Protein AF-K4NPC5-F1 (afdb_monomer)

Nearest PDB structures (foldseek):
  3aqu-assembly3_C  TM=9.867E-01  e=8.023E-58  Arabidopsis thaliana
  5wv9-assembly1_A  TM=9.436E-01  e=1.636E-33  Ostrinia furnacalis
  5wvb-assembly1_A  TM=8.985E-01  e=6.990E-33  Ostrinia furnacalis
  5wvg-assembly1_A  TM=8.849E-01  e=1.360E-32  Ostrinia furnacalis
  5wvh-assembly1_A  TM=8.657E-01  e=6.990E-33  Ostrinia furnacalis

pLDDT: mean 91.38, std 17.66, range [32.03, 98.94]

Secondary structure (DSSP, 8-state):
-----------------------PPPPEEEEEE-GGGS--GGG--GGG-SEEEEEEEEE-TTT--EE--HHHHHHHHHHHHHHHTT-TT-EEEEEEE-TTS-HHHHHHHHT-HHHHHHHHHHHHHHHHHTT-SEEEEE-S---SHHHHHHHHHHHHHHHHHHHHHHHHH-SPPPEEEEEE-SSSEETTEE--HHHHHHH-SEEEE----S--TTTSTTB---TT-SSSSSS-HHHHHHHHHHTT--GGGEEEEEESEEEEEEES-TT--STT-BEEEESSTTT-EEEHHHHHHHHHHHT-EEEEETTTTEEEEEETTEEEEE--HHHHHHHHHIIIIIS--SEEEEE-GGGS-TT-HHHHHHHHHHHHHHHHHHHTT--------

Foldseek 3Di:
DDDDDDDDDDPPPPPPPPPPPPVPVAFFQEFEDEVVLVDQLLLDQLVLGQEYEYDAWEQDLPQLATHRDPVCPVCLLCNLVNSCVNPVRHAYAHEYADPVHDLVSLLVQLQDPNSLVRHLVRRVVVCVNSVHQAYEYERPDQDDLSSLVSVLVSLQVNQVVQVVCCVVVVDDGRAYEYEDELACDDPNHGHPLVSCQVRHQAYAYAQFQPDWLVVHVFFAAAGRFCDDDPRHNVVSLVRSVVVPHALQRYAYEFEQKWFKFFAPFQVQADGGHTTGGGPDPDTRIAGNQRVVVVCVVQVWDKDQDPRRLWIWTDHRRIIITHHDLRSLLVVLLCSCPVSNHSYYYYHHDSSAHSVCSSSCSNSCSNVVVVVVVVVVPDDPPDDDD

Structure (mmCIF, N/CA/C/O backbone):
data_AF-K4NPC5-F1
#
_entry.id   AF-K4NPC5-F1
#
loop_
_atom_site.group_PDB
_atom_site.id
_atom_site.type_symbol
_atom_site.label_atom_id
_atom_site.label_alt_id
_atom_site.label_comp_id
_atom_site.label_asym_id
_atom_site.label_entity_id
_atom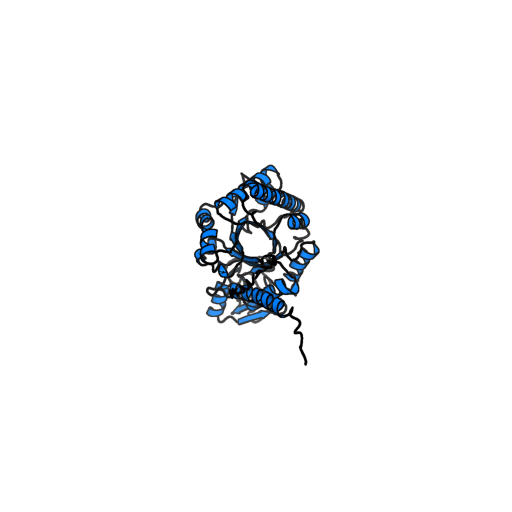_site.label_seq_id
_atom_site.pdbx_PDB_ins_code
_atom_site.Cartn_x
_atom_site.Cartn_y
_atom_site.Cartn_z
_atom_site.occupancy
_atom_site.B_iso_or_equiv
_atom_site.auth_seq_id
_atom_site.auth_comp_id
_atom_site.auth_asym_id
_atom_site.auth_atom_id
_atom_site.pdbx_PDB_model_num
ATOM 1 N N . MET A 1 1 ? -46.550 -74.624 23.434 1.00 40.81 1 MET A N 1
ATOM 2 C CA . MET A 1 1 ? -45.125 -74.803 23.085 1.00 40.81 1 MET A CA 1
ATOM 3 C C . MET A 1 1 ? -44.732 -73.738 22.070 1.00 40.81 1 MET A C 1
ATOM 5 O O . MET A 1 1 ? -45.307 -73.714 20.997 1.00 40.81 1 MET A O 1
ATOM 9 N N . SER A 1 2 ? -43.812 -72.860 22.485 1.00 41.28 2 SER A N 1
ATOM 10 C CA . SER A 1 2 ? -42.962 -71.935 21.709 1.00 41.28 2 SER A CA 1
ATOM 11 C C . SER A 1 2 ? -43.604 -71.042 20.631 1.00 41.28 2 SER A C 1
ATOM 13 O O . SER A 1 2 ? -43.777 -71.436 19.482 1.00 41.28 2 SER A O 1
ATOM 15 N N . SER A 1 3 ? -43.831 -69.775 21.001 1.00 37.56 3 SER A N 1
ATOM 16 C CA . SER A 1 3 ? -43.845 -68.642 20.073 1.00 37.56 3 SER A CA 1
ATOM 17 C C . SER A 1 3 ? -42.412 -68.349 19.603 1.00 37.56 3 SER A C 1
ATOM 19 O O . SER A 1 3 ? -41.481 -68.302 20.409 1.00 37.56 3 SER A O 1
ATOM 21 N N . LYS A 1 4 ? -42.214 -68.161 18.294 1.00 43.69 4 LYS A N 1
ATOM 22 C CA . LYS A 1 4 ? -40.950 -67.673 17.727 1.00 43.69 4 LYS A CA 1
ATOM 23 C C . LYS A 1 4 ? -41.075 -66.175 17.481 1.00 43.69 4 LYS A C 1
ATOM 25 O O . LYS A 1 4 ? -41.762 -65.743 16.563 1.00 43.69 4 LYS A O 1
ATOM 30 N N . LEU A 1 5 ? -40.422 -65.410 18.347 1.00 38.22 5 LEU A N 1
ATOM 31 C CA . LEU A 1 5 ? -40.221 -63.973 18.239 1.00 38.22 5 LEU A CA 1
ATOM 32 C C . LEU A 1 5 ? -38.964 -63.743 17.382 1.00 38.22 5 LEU A C 1
ATOM 34 O O . LEU A 1 5 ? -37.857 -64.047 17.820 1.00 38.22 5 LEU A O 1
ATOM 38 N N . THR A 1 6 ? -39.117 -63.262 16.151 1.00 43.09 6 THR A N 1
ATOM 39 C CA . THR A 1 6 ? -37.992 -62.801 15.321 1.00 43.09 6 THR A CA 1
ATOM 40 C C . THR A 1 6 ? -37.786 -61.308 15.545 1.00 43.09 6 THR A C 1
ATOM 42 O O . THR A 1 6 ? -38.617 -60.495 15.146 1.00 43.09 6 THR A O 1
ATOM 45 N N . LEU A 1 7 ? -36.681 -60.964 16.203 1.00 39.19 7 LEU A N 1
ATOM 46 C CA . LEU A 1 7 ? -36.211 -59.601 16.437 1.00 39.19 7 LEU A CA 1
ATOM 47 C C . LEU A 1 7 ? -35.275 -59.188 15.283 1.00 39.19 7 LEU A C 1
ATOM 49 O O . LEU A 1 7 ? -34.302 -59.907 15.042 1.00 39.19 7 LEU A O 1
ATOM 53 N N . PRO A 1 8 ? -35.491 -58.066 14.575 1.00 43.91 8 PRO A N 1
ATOM 54 C CA . PRO A 1 8 ? -34.474 -57.533 13.684 1.00 43.91 8 PRO A CA 1
ATOM 55 C C . PRO A 1 8 ? -33.491 -56.672 14.490 1.00 43.91 8 PRO A C 1
ATOM 57 O O . PRO A 1 8 ? -33.866 -55.677 15.110 1.00 43.91 8 PRO A O 1
ATOM 60 N N . PHE A 1 9 ? -32.217 -57.064 14.476 1.00 39.97 9 PHE A N 1
ATOM 61 C CA . PHE A 1 9 ? -31.099 -56.237 14.926 1.00 39.97 9 PHE A CA 1
ATOM 62 C C . PHE A 1 9 ? -30.968 -55.021 13.997 1.00 39.97 9 PHE A C 1
ATOM 64 O O . PHE A 1 9 ? -30.502 -55.146 12.867 1.00 39.97 9 PHE A O 1
ATOM 71 N N . ILE A 1 10 ? -31.365 -53.839 14.469 1.00 43.81 10 ILE A N 1
ATOM 72 C CA . ILE A 1 10 ? -31.029 -52.569 13.820 1.00 43.81 10 ILE A CA 1
ATOM 73 C C . ILE A 1 10 ? -29.683 -52.118 14.390 1.00 43.81 10 ILE A C 1
ATOM 75 O O . ILE A 1 10 ? -29.603 -51.580 15.493 1.00 43.81 10 ILE A O 1
ATOM 79 N N . PHE A 1 11 ? -28.611 -52.367 13.639 1.00 43.06 11 PHE A N 1
ATOM 80 C CA . PHE A 1 11 ? -27.294 -51.791 13.898 1.00 43.06 11 PHE A CA 1
ATOM 81 C C . PHE A 1 11 ? -27.329 -50.321 13.451 1.00 43.06 11 PHE A C 1
ATOM 83 O O . PHE A 1 11 ? -27.137 -50.009 12.278 1.00 43.06 11 PHE A O 1
ATOM 90 N N . SER A 1 12 ? -27.640 -49.407 14.370 1.00 40.50 12 SER A N 1
ATOM 91 C CA . SER A 1 12 ? -27.515 -47.970 14.115 1.00 40.50 12 SER A CA 1
ATOM 92 C C . SER A 1 12 ? -26.048 -47.574 14.296 1.00 40.50 12 SER A C 1
ATOM 94 O O . SER A 1 12 ? -25.578 -47.368 15.414 1.00 40.50 12 SER A O 1
ATOM 96 N N . ALA A 1 13 ? -25.295 -47.538 13.196 1.00 44.47 13 ALA A N 1
ATOM 97 C CA . ALA A 1 13 ? -23.946 -46.988 13.179 1.00 44.47 13 ALA A CA 1
ATOM 98 C C . ALA A 1 13 ? -24.041 -45.455 13.226 1.00 44.47 13 ALA A C 1
ATOM 100 O O . ALA A 1 13 ? -24.286 -44.793 12.218 1.00 44.47 13 ALA A O 1
ATOM 101 N N . LEU A 1 14 ? -23.874 -44.892 14.421 1.00 43.12 14 LEU A N 1
ATOM 102 C CA . LEU A 1 14 ? -23.770 -43.455 14.635 1.00 43.12 14 LEU A CA 1
ATOM 103 C C . LEU A 1 14 ? -22.402 -42.984 14.105 1.00 43.12 14 LEU A C 1
ATOM 105 O O . LEU A 1 14 ? -21.390 -43.076 14.797 1.00 43.12 14 LEU A O 1
ATOM 109 N N . ILE A 1 15 ? -22.351 -42.518 12.855 1.00 43.91 15 ILE A N 1
ATOM 110 C CA . ILE A 1 15 ? -21.160 -41.866 12.297 1.00 43.91 15 ILE A CA 1
ATOM 111 C C . ILE A 1 15 ? -21.050 -40.484 12.948 1.00 43.91 15 ILE A C 1
ATOM 113 O O . ILE A 1 15 ? -21.696 -39.523 12.533 1.00 43.91 15 ILE A O 1
ATOM 117 N N . PHE A 1 16 ? -20.236 -40.389 13.997 1.00 39.59 16 PHE A N 1
ATOM 118 C CA . PHE A 1 16 ? -19.769 -39.111 14.522 1.00 39.59 16 PHE A CA 1
ATOM 119 C C . PHE A 1 16 ? -18.781 -38.519 13.507 1.00 39.59 16 PHE A C 1
ATOM 121 O O . PHE A 1 16 ? -17.609 -38.891 13.460 1.00 39.59 16 PHE A O 1
ATOM 128 N N . LEU A 1 17 ? -19.260 -37.605 12.662 1.00 36.66 17 LEU A N 1
ATOM 129 C CA . LEU A 1 17 ? -18.402 -36.699 11.902 1.00 36.66 17 LEU A CA 1
ATOM 130 C C . LEU A 1 17 ? -17.717 -35.763 12.902 1.00 36.66 17 LEU A C 1
ATOM 132 O O . LEU A 1 17 ? -18.261 -34.735 13.300 1.00 36.66 17 LEU A O 1
ATOM 136 N N . ILE A 1 18 ? -16.514 -36.135 13.332 1.00 38.41 18 ILE A N 1
ATOM 137 C CA . ILE A 1 18 ? -15.603 -35.214 14.002 1.00 38.41 18 ILE A CA 1
ATOM 138 C C . ILE A 1 18 ? -15.153 -34.216 12.932 1.00 38.41 18 ILE A C 1
ATOM 140 O O . ILE A 1 18 ? -14.206 -34.461 12.185 1.00 38.41 18 ILE A O 1
ATOM 144 N N . HIS A 1 19 ? -15.845 -33.082 12.828 1.00 34.66 19 HIS A N 1
ATOM 145 C CA . HIS A 1 19 ? -15.269 -31.902 12.198 1.00 34.66 19 HIS A CA 1
ATOM 146 C C . HIS A 1 19 ? -14.146 -31.404 13.105 1.00 34.66 19 HIS A C 1
ATOM 148 O O . HIS A 1 19 ? -14.361 -30.620 14.028 1.00 34.66 19 HIS A O 1
ATOM 154 N N . LEU A 1 20 ? -12.935 -31.898 12.850 1.00 34.28 20 LEU A N 1
ATOM 155 C CA . LEU A 1 20 ? -11.716 -31.235 13.283 1.00 34.28 20 LEU A CA 1
ATOM 156 C C . LEU A 1 20 ? -11.699 -29.862 12.599 1.00 34.28 20 LEU A C 1
ATOM 158 O O . LEU A 1 20 ? -11.241 -29.722 11.467 1.00 34.28 20 LEU A O 1
ATOM 162 N N . ASN A 1 21 ? -12.247 -28.851 13.274 1.00 32.03 21 ASN A N 1
ATOM 163 C CA . ASN A 1 21 ? -11.961 -27.459 12.967 1.00 32.03 21 ASN A CA 1
ATOM 164 C C . ASN A 1 21 ? -10.503 -27.223 13.356 1.00 32.03 21 ASN A C 1
ATOM 166 O O . ASN A 1 21 ? -10.200 -26.775 14.462 1.00 32.03 21 ASN A O 1
ATOM 170 N N . PHE A 1 22 ? -9.588 -27.569 12.454 1.00 35.06 22 PHE A N 1
ATOM 171 C CA . PHE A 1 22 ? -8.284 -26.939 12.463 1.00 35.06 22 PHE A CA 1
ATOM 172 C C . PHE A 1 22 ? -8.552 -25.450 12.263 1.00 35.06 22 PHE A C 1
ATOM 174 O O . PHE A 1 22 ? -9.038 -25.035 11.211 1.00 35.06 22 PHE A O 1
ATOM 181 N N . SER A 1 23 ? -8.327 -24.659 13.311 1.00 36.81 23 SER A N 1
ATOM 182 C CA . SER A 1 23 ? -8.262 -23.205 13.207 1.00 36.81 23 SER A CA 1
ATOM 183 C C . SER A 1 23 ? -7.038 -22.855 12.365 1.00 36.81 23 SER A C 1
ATOM 185 O O . SER A 1 23 ? -5.997 -22.473 12.897 1.00 36.81 23 SER A O 1
ATOM 187 N N . ASP A 1 24 ? -7.148 -23.034 11.048 1.00 45.84 24 ASP A N 1
ATOM 188 C CA . ASP A 1 24 ? -6.228 -22.446 10.089 1.00 45.84 24 ASP A CA 1
ATOM 189 C C . ASP A 1 24 ? -6.261 -20.938 10.353 1.00 45.84 24 ASP A C 1
ATOM 191 O O . ASP A 1 24 ? -7.308 -20.294 10.245 1.00 45.84 24 ASP A O 1
ATOM 195 N N . CYS A 1 25 ? -5.126 -20.372 10.769 1.00 52.06 25 CYS A N 1
ATOM 196 C CA . CYS A 1 25 ? -4.977 -18.925 10.835 1.00 52.06 25 CYS A CA 1
ATOM 197 C C . CYS A 1 25 ? -5.293 -18.381 9.430 1.00 52.06 25 CYS A C 1
ATOM 199 O O . CYS A 1 25 ? -4.614 -18.777 8.476 1.00 52.06 25 CYS A O 1
ATOM 201 N N . PRO A 1 26 ? -6.345 -17.562 9.250 1.00 79.88 26 PRO A N 1
ATOM 202 C CA . PRO A 1 26 ? -6.831 -17.253 7.917 1.00 79.88 26 PRO A CA 1
ATOM 203 C C . PRO A 1 26 ? -5.790 -16.426 7.159 1.00 79.88 26 PRO A C 1
ATOM 205 O O . PRO A 1 26 ? -5.456 -15.311 7.551 1.00 79.88 26 PRO A O 1
ATOM 208 N N . VAL A 1 27 ? -5.291 -16.981 6.053 1.00 94.12 27 VAL A N 1
ATOM 209 C CA . VAL A 1 27 ? -4.353 -16.315 5.141 1.00 94.12 27 VAL A CA 1
ATOM 210 C C . VAL A 1 27 ? -4.882 -14.957 4.666 1.00 94.12 27 VAL A C 1
ATOM 212 O O . VAL A 1 27 ? -6.052 -14.815 4.278 1.00 94.12 27 VAL A O 1
ATOM 215 N N . VAL A 1 28 ? -3.989 -13.968 4.581 1.00 98.12 28 VAL A N 1
ATOM 216 C CA . VAL A 1 28 ? -4.267 -12.684 3.926 1.00 98.12 28 VAL A CA 1
ATOM 217 C C . VAL A 1 28 ? -3.813 -12.734 2.462 1.00 98.12 28 VAL A C 1
ATOM 219 O O . VAL A 1 28 ? -2.632 -12.699 2.150 1.00 98.12 28 VAL A O 1
ATOM 222 N N . ARG A 1 29 ? -4.771 -12.815 1.537 1.00 98.12 29 ARG A N 1
ATOM 223 C CA . ARG A 1 29 ? -4.565 -12.552 0.107 1.00 98.12 29 ARG A CA 1
ATOM 224 C C . ARG A 1 29 ? -5.343 -11.296 -0.204 1.00 98.12 29 ARG A C 1
ATOM 226 O O . ARG A 1 29 ? -6.572 -11.365 -0.276 1.00 98.12 29 ARG A O 1
ATOM 233 N N . ALA A 1 30 ? -4.666 -10.164 -0.297 1.00 98.69 30 ALA A N 1
ATOM 234 C CA . ALA A 1 30 ? -5.349 -8.883 -0.320 1.00 98.69 30 ALA A CA 1
ATOM 235 C C . ALA A 1 30 ? -4.956 -7.992 -1.490 1.00 98.69 30 ALA A C 1
ATOM 237 O O . ALA A 1 30 ? -3.975 -8.229 -2.190 1.00 98.69 30 ALA A O 1
ATOM 238 N N . THR A 1 31 ? -5.745 -6.949 -1.703 1.00 98.69 31 THR A N 1
ATOM 239 C CA . THR A 1 31 ? -5.390 -5.854 -2.601 1.00 98.69 31 THR A CA 1
ATOM 240 C C . THR A 1 31 ? -6.109 -4.577 -2.189 1.00 98.69 31 THR A C 1
ATOM 242 O O . THR A 1 31 ? -7.175 -4.629 -1.564 1.00 98.69 31 THR A O 1
ATOM 245 N N . TYR A 1 32 ? -5.501 -3.445 -2.528 1.00 98.81 32 TYR A N 1
ATOM 246 C CA . TYR A 1 32 ? -6.089 -2.124 -2.390 1.00 98.81 32 TYR A CA 1
ATOM 247 C C . TYR A 1 32 ? -6.905 -1.753 -3.624 1.00 98.81 32 TYR A C 1
ATOM 249 O O . TYR A 1 32 ? -6.558 -2.081 -4.761 1.00 98.81 32 TYR A O 1
ATOM 257 N N . TRP A 1 33 ? -7.993 -1.037 -3.383 1.00 98.62 33 TRP A N 1
ATOM 258 C CA . TRP A 1 33 ? -8.828 -0.402 -4.387 1.00 98.62 33 TRP A CA 1
ATOM 259 C C . TRP A 1 33 ? -9.135 1.026 -3.949 1.00 98.62 33 TRP A C 1
ATOM 261 O O . TRP A 1 33 ? -9.432 1.254 -2.778 1.00 98.62 33 TRP A O 1
ATOM 271 N N . PHE A 1 34 ? -9.126 1.965 -4.891 1.00 97.19 34 PHE A N 1
ATOM 272 C CA . PHE A 1 34 ? -9.563 3.338 -4.653 1.00 97.19 34 PHE A CA 1
ATOM 273 C C . PHE A 1 34 ? -10.425 3.846 -5.822 1.00 97.19 34 PHE A C 1
ATOM 275 O O . PHE A 1 34 ? -10.166 3.456 -6.968 1.00 97.19 34 PHE A O 1
ATOM 282 N N . PRO A 1 35 ? -11.434 4.707 -5.574 1.00 93.69 35 PRO A N 1
ATOM 283 C CA . PRO A 1 35 ? -12.361 5.184 -6.606 1.00 93.69 35 PRO A CA 1
ATOM 284 C C . PRO A 1 35 ? -11.680 5.820 -7.827 1.00 93.69 35 PRO A C 1
ATOM 286 O O . PRO A 1 35 ? -12.050 5.525 -8.965 1.00 93.69 35 PRO A O 1
ATOM 289 N N . ASP A 1 36 ? -10.633 6.618 -7.604 1.00 90.50 36 ASP A N 1
ATOM 290 C CA . ASP A 1 36 ? -9.944 7.363 -8.667 1.00 90.50 36 ASP A CA 1
ATOM 291 C C . ASP A 1 36 ? -9.059 6.494 -9.571 1.00 90.50 36 ASP A C 1
ATOM 293 O O . ASP A 1 36 ? -8.597 6.963 -10.610 1.00 90.50 36 ASP A O 1
ATOM 297 N N . SER A 1 37 ? -8.893 5.203 -9.256 1.00 86.69 37 SER A N 1
ATOM 298 C CA . SER A 1 37 ? -8.208 4.244 -10.138 1.00 86.69 37 SER A CA 1
ATOM 299 C C . SER A 1 37 ? -8.949 4.026 -11.463 1.00 86.69 37 SER A C 1
ATOM 301 O O . SER A 1 37 ? -8.446 3.333 -12.344 1.00 86.69 37 SER A O 1
ATOM 303 N N . ARG A 1 38 ? -10.168 4.579 -11.598 1.00 77.69 38 ARG A N 1
ATOM 304 C CA . ARG A 1 38 ? -11.094 4.398 -12.731 1.00 77.69 38 ARG A CA 1
ATOM 305 C C . ARG A 1 38 ? -11.443 2.931 -12.999 1.00 77.69 38 ARG A C 1
ATOM 307 O O . ARG A 1 38 ? -12.000 2.603 -14.044 1.00 77.69 38 ARG A O 1
ATOM 314 N N . PHE A 1 39 ? -11.174 2.062 -12.028 1.00 91.75 39 PHE A N 1
ATOM 315 C CA . PHE A 1 39 ? -11.534 0.657 -12.042 1.00 91.75 39 PHE A CA 1
ATOM 316 C C . PHE A 1 39 ? -12.793 0.446 -11.187 1.00 91.75 39 PHE A C 1
ATOM 318 O O . PHE A 1 39 ? -12.738 0.660 -9.975 1.00 91.75 39 PHE A O 1
ATOM 325 N N . PRO A 1 40 ? -13.945 0.035 -11.748 1.00 94.56 40 PRO A N 1
ATOM 326 C CA . PRO A 1 40 ? -15.166 -0.129 -10.959 1.00 94.56 40 PRO A CA 1
ATOM 327 C C . PRO A 1 40 ? -15.033 -1.223 -9.891 1.00 94.56 40 PRO A C 1
ATOM 329 O O . PRO A 1 40 ? -14.600 -2.336 -10.188 1.00 94.56 40 PRO A O 1
ATOM 332 N N . ALA A 1 41 ? -15.499 -0.968 -8.662 1.00 95.75 41 ALA A N 1
ATOM 333 C CA . ALA A 1 41 ? -15.483 -1.973 -7.590 1.00 95.75 41 ALA A CA 1
ATOM 334 C C . ALA A 1 41 ? -16.237 -3.265 -7.974 1.00 95.75 41 ALA A C 1
ATOM 336 O O . ALA A 1 41 ? -15.804 -4.367 -7.645 1.00 95.75 41 ALA A O 1
ATOM 337 N N . ALA A 1 42 ? -17.325 -3.145 -8.744 1.00 96.19 42 ALA A N 1
ATOM 338 C CA . ALA A 1 42 ? -18.082 -4.283 -9.276 1.00 96.19 42 ALA A CA 1
ATOM 339 C C . ALA A 1 42 ? -17.269 -5.163 -10.241 1.00 96.19 42 ALA A C 1
ATOM 341 O O . ALA A 1 42 ? -17.562 -6.351 -10.404 1.00 96.19 42 ALA A O 1
ATOM 342 N N . SER A 1 43 ? -16.219 -4.618 -10.859 1.00 96.31 43 SER A N 1
ATOM 343 C CA . SER A 1 43 ? -15.330 -5.367 -11.745 1.00 96.31 43 SER A CA 1
ATOM 344 C C . SER A 1 43 ? -14.352 -6.247 -10.970 1.00 96.31 43 SER A C 1
ATOM 346 O O . SER A 1 43 ? -13.927 -7.261 -11.515 1.00 96.31 43 SER A O 1
ATOM 348 N N . ILE A 1 44 ? -14.076 -5.963 -9.689 1.00 97.31 44 ILE A N 1
ATOM 349 C CA . ILE A 1 44 ? -13.142 -6.741 -8.859 1.00 97.31 44 ILE A CA 1
ATOM 350 C C . ILE A 1 44 ? -13.536 -8.220 -8.860 1.00 97.31 44 ILE A C 1
ATOM 352 O O . ILE A 1 44 ? -14.672 -8.568 -8.530 1.00 97.31 44 ILE A O 1
ATOM 356 N N . ASN A 1 45 ? -12.610 -9.109 -9.225 1.00 97.12 45 ASN A N 1
ATOM 357 C CA . ASN A 1 45 ? -12.782 -10.547 -9.043 1.00 97.12 45 ASN A CA 1
ATOM 358 C C . ASN A 1 45 ? -12.444 -10.937 -7.593 1.00 97.12 45 ASN A C 1
ATOM 360 O O . ASN A 1 45 ? -11.374 -11.466 -7.297 1.00 97.12 45 ASN A O 1
ATOM 364 N N . SER A 1 46 ? -13.366 -10.661 -6.668 1.00 96.94 46 SER A N 1
ATOM 365 C CA . SER A 1 46 ? -13.141 -10.847 -5.227 1.00 96.94 46 SER A CA 1
ATOM 366 C C . SER A 1 46 ? -12.913 -12.301 -4.806 1.00 96.94 46 SER A C 1
ATOM 368 O O . SER A 1 46 ? -12.413 -12.541 -3.709 1.00 96.94 46 SER A O 1
ATOM 370 N N . SER A 1 47 ? -13.214 -13.281 -5.668 1.00 95.38 47 SER A N 1
ATOM 371 C CA . SER A 1 47 ? -12.893 -14.692 -5.423 1.00 95.38 47 SER A CA 1
ATOM 372 C C . SER A 1 47 ? -11.392 -14.936 -5.283 1.00 95.38 47 SER A C 1
ATOM 374 O O . SER A 1 47 ? -11.006 -15.898 -4.618 1.00 95.38 47 SER A O 1
ATOM 376 N N . LEU A 1 48 ? -10.549 -14.063 -5.855 1.00 96.38 48 LEU A N 1
ATOM 377 C CA . LEU A 1 48 ? -9.094 -14.170 -5.788 1.00 96.38 48 LEU A CA 1
ATOM 378 C C . LEU A 1 48 ? -8.525 -13.781 -4.417 1.00 96.38 48 LEU A C 1
ATOM 380 O O . LEU A 1 48 ? -7.433 -14.231 -4.068 1.00 96.38 48 LEU A O 1
ATOM 384 N N . PHE A 1 49 ? -9.294 -13.041 -3.616 1.00 97.69 49 PHE A N 1
ATOM 385 C CA . PHE A 1 49 ? -8.837 -12.388 -2.394 1.00 97.69 49 PHE A CA 1
ATOM 386 C C . PHE A 1 49 ? -9.576 -12.908 -1.153 1.00 97.69 49 PHE A C 1
ATOM 388 O O . PHE A 1 49 ? -10.707 -13.388 -1.228 1.00 97.69 49 PHE A O 1
ATOM 395 N N . THR A 1 50 ? -8.933 -12.816 0.011 1.00 98.25 50 THR A N 1
ATOM 396 C CA . THR A 1 50 ? -9.579 -12.996 1.323 1.00 98.25 50 THR A CA 1
ATOM 397 C C . THR A 1 50 ? -9.936 -11.658 1.959 1.00 98.25 50 THR A C 1
ATOM 399 O O . THR A 1 50 ? -10.952 -11.573 2.650 1.00 98.25 50 THR A O 1
ATOM 402 N N . HIS A 1 51 ? -9.154 -10.611 1.674 1.00 98.75 51 HIS A N 1
ATOM 403 C CA . HIS A 1 51 ? -9.356 -9.261 2.192 1.00 98.75 51 HIS A CA 1
ATOM 404 C C . HIS A 1 51 ? -9.259 -8.225 1.064 1.00 98.75 51 HIS A C 1
ATOM 406 O O . HIS A 1 51 ? -8.482 -8.393 0.130 1.00 98.75 51 HIS A O 1
ATOM 412 N N . LEU A 1 52 ? -10.041 -7.153 1.142 1.00 98.88 52 LEU A N 1
ATOM 413 C CA . LEU A 1 52 ? -9.985 -6.023 0.212 1.00 98.88 52 LEU A CA 1
ATOM 414 C C . LEU A 1 52 ? -9.940 -4.712 0.994 1.00 98.88 52 LEU A C 1
ATOM 416 O O . LEU A 1 52 ? -10.769 -4.494 1.881 1.00 98.88 52 LEU A O 1
ATOM 420 N N . PHE A 1 53 ? -9.000 -3.842 0.645 1.00 98.94 53 PHE A N 1
ATOM 421 C CA . PHE A 1 53 ? -8.838 -2.527 1.256 1.00 98.94 53 PHE A CA 1
ATOM 422 C C . PHE A 1 53 ? -9.500 -1.464 0.374 1.00 98.94 53 PHE A C 1
ATOM 424 O O . PHE A 1 53 ? -9.221 -1.390 -0.822 1.00 98.94 53 PHE A O 1
ATOM 431 N N . CYS A 1 54 ? -10.405 -0.671 0.950 1.00 98.81 54 CYS A N 1
ATOM 432 C CA . CYS A 1 54 ? -11.059 0.455 0.285 1.00 98.81 54 CYS A CA 1
ATOM 433 C C . CYS A 1 54 ? -10.391 1.755 0.732 1.00 98.81 54 CYS A C 1
ATOM 435 O O . CYS A 1 54 ? -10.547 2.168 1.883 1.00 98.81 54 CYS A O 1
ATOM 437 N N . ALA A 1 55 ? -9.654 2.375 -0.181 1.00 98.31 55 ALA A N 1
ATOM 438 C CA . ALA A 1 55 ? -8.783 3.514 0.053 1.00 98.31 55 ALA A CA 1
ATOM 439 C C . ALA A 1 55 ? -9.343 4.799 -0.604 1.00 98.31 55 ALA A C 1
ATOM 441 O O . ALA A 1 55 ? -9.885 4.744 -1.704 1.00 98.31 55 ALA A O 1
ATOM 442 N N . PHE A 1 56 ? -9.292 5.981 0.011 1.00 98.31 56 PHE A N 1
ATOM 443 C CA . PHE A 1 56 ? -9.020 6.257 1.425 1.00 98.31 56 PHE A CA 1
ATOM 444 C C . PHE A 1 56 ? -10.165 7.050 2.061 1.00 98.31 56 PHE A C 1
ATOM 446 O O . PHE A 1 56 ? -10.874 7.805 1.393 1.00 98.31 56 PHE A O 1
ATOM 453 N N . ALA A 1 57 ? -10.351 6.838 3.362 1.00 98.31 57 ALA A N 1
ATOM 454 C CA . ALA A 1 57 ? -11.027 7.780 4.236 1.00 98.31 57 ALA A CA 1
ATOM 455 C C . ALA A 1 57 ? -10.017 8.822 4.750 1.00 98.31 57 ALA A C 1
ATOM 457 O O . ALA A 1 57 ? -8.841 8.519 4.967 1.00 98.31 57 ALA A O 1
ATOM 458 N N . ASP A 1 58 ? -10.501 10.037 4.988 1.00 97.56 58 ASP A N 1
ATOM 459 C CA . ASP A 1 58 ? -9.692 11.222 5.266 1.00 97.56 58 ASP A CA 1
ATOM 460 C C . ASP A 1 58 ? -9.761 11.627 6.741 1.00 97.56 58 ASP A C 1
ATOM 462 O O . ASP A 1 58 ? -10.792 11.472 7.400 1.00 97.56 58 ASP A O 1
ATOM 466 N N . LEU A 1 59 ? -8.690 12.232 7.255 1.00 98.12 59 LEU A N 1
ATOM 467 C CA . LEU A 1 59 ? -8.655 12.816 8.594 1.00 98.12 59 LEU A CA 1
ATOM 468 C C . LEU A 1 59 ? -8.972 14.316 8.543 1.00 98.12 59 LEU A C 1
ATOM 470 O O . LEU A 1 59 ? -8.204 15.108 7.998 1.00 98.12 59 LEU A O 1
ATOM 474 N N . ASN A 1 60 ? -10.072 14.738 9.168 1.00 98.00 60 ASN A N 1
ATOM 475 C CA . ASN A 1 60 ? -10.410 16.155 9.255 1.00 98.00 60 ASN A CA 1
ATOM 476 C C . ASN A 1 60 ? -9.459 16.890 10.221 1.00 98.00 60 ASN A C 1
ATOM 478 O O . ASN A 1 60 ? -9.452 16.615 11.421 1.00 98.00 60 ASN A O 1
ATOM 482 N N . ALA A 1 61 ? -8.706 17.872 9.721 1.00 97.00 61 ALA A N 1
ATOM 483 C CA . ALA A 1 61 ? -7.652 18.550 10.484 1.00 97.00 61 ALA A CA 1
ATOM 484 C C . ALA A 1 61 ? -8.137 19.435 11.650 1.00 97.00 61 ALA A C 1
ATOM 486 O O . ALA A 1 61 ? -7.341 19.821 12.505 1.00 97.00 61 ALA A O 1
ATOM 487 N N . THR A 1 62 ? -9.431 19.762 11.712 1.00 97.38 62 THR A N 1
ATOM 488 C CA . THR A 1 62 ? -10.002 20.593 12.784 1.00 97.38 62 THR A CA 1
ATOM 489 C C . THR A 1 62 ? -10.602 19.739 13.893 1.00 97.38 62 THR A C 1
ATOM 491 O O . THR A 1 62 ? -10.359 19.972 15.075 1.00 97.38 62 THR A O 1
ATOM 494 N N . THR A 1 63 ? -11.403 18.745 13.513 1.00 98.12 63 THR A N 1
ATOM 495 C CA . THR A 1 63 ? -12.153 17.905 14.458 1.00 98.12 63 THR A CA 1
ATOM 496 C C . THR A 1 63 ? -11.401 16.641 14.859 1.00 98.12 63 THR A C 1
ATOM 498 O O . THR A 1 63 ? -11.775 16.007 15.846 1.00 98.12 63 THR A O 1
ATOM 501 N N . TYR A 1 64 ? -10.370 16.263 14.096 1.00 98.44 64 TYR A N 1
ATOM 502 C CA . TYR A 1 64 ? -9.642 14.998 14.210 1.00 98.44 64 TYR A CA 1
ATOM 503 C C . TYR A 1 64 ? -10.550 13.767 14.127 1.00 98.44 64 TYR A C 1
ATOM 505 O O . TYR A 1 64 ? -10.227 12.705 14.653 1.00 98.44 64 TYR A O 1
ATOM 513 N N . GLN A 1 65 ? -11.702 13.913 13.472 1.00 98.69 65 GLN A N 1
ATOM 514 C CA . GLN A 1 65 ? -12.582 12.806 13.138 1.00 98.69 65 GLN A CA 1
ATOM 515 C C . GLN A 1 65 ? -12.289 12.317 11.727 1.00 98.69 65 GLN A C 1
ATOM 517 O O . GLN A 1 65 ? -11.931 13.097 10.842 1.00 98.69 65 GLN A O 1
ATOM 522 N N . LEU A 1 66 ? -12.467 11.017 11.531 1.00 98.00 66 LEU A N 1
ATOM 523 C CA . LEU A 1 66 ? -12.432 10.417 10.216 1.00 98.00 66 LEU A CA 1
ATOM 524 C C . LEU A 1 66 ? -13.669 10.853 9.418 1.00 98.00 66 LEU A C 1
ATOM 526 O O . LEU A 1 66 ? -14.774 10.945 9.959 1.00 98.00 66 LEU A O 1
ATOM 530 N N . THR A 1 67 ? -13.471 11.110 8.133 1.00 97.06 67 THR A N 1
ATOM 531 C CA . THR A 1 67 ? -14.498 11.497 7.167 1.00 97.06 67 THR A CA 1
ATOM 532 C C . THR A 1 67 ? -14.319 10.715 5.874 1.00 97.06 67 THR A C 1
ATOM 534 O O . THR A 1 67 ? -13.230 10.244 5.572 1.00 97.06 67 THR A O 1
ATOM 537 N N . VAL A 1 68 ? -15.384 10.590 5.091 1.00 96.31 68 VAL A N 1
ATOM 538 C CA . VAL A 1 68 ? -15.300 10.148 3.695 1.00 96.31 68 VAL A CA 1
ATOM 539 C C . VAL A 1 68 ? -15.736 11.336 2.853 1.00 96.31 68 VAL A C 1
ATOM 541 O O . VAL A 1 68 ? -16.793 11.913 3.128 1.00 96.31 68 VAL A O 1
ATOM 544 N N . SER A 1 69 ? -14.921 11.731 1.876 1.00 94.31 69 SER A N 1
ATOM 545 C CA . SER A 1 69 ? -15.257 12.831 0.972 1.00 94.31 69 SER A CA 1
ATOM 546 C C . SER A 1 69 ? -16.599 12.590 0.267 1.00 94.31 69 SER A C 1
ATOM 548 O O . SER A 1 69 ? -17.054 11.455 0.095 1.00 94.31 69 SER A O 1
ATOM 550 N N . SER A 1 70 ? -17.259 13.665 -0.164 1.00 94.31 70 SER A N 1
ATOM 551 C CA . SER A 1 70 ? -18.548 13.561 -0.858 1.00 94.31 70 SER A CA 1
ATOM 552 C C . SER A 1 70 ? -18.454 12.725 -2.139 1.00 94.31 70 SER A C 1
ATOM 554 O O . SER A 1 70 ? -19.366 11.946 -2.414 1.00 94.31 70 SER A O 1
ATOM 556 N N . SER A 1 71 ? -17.341 12.818 -2.877 1.00 93.62 71 SER A N 1
ATOM 557 C CA . SER A 1 71 ? -17.075 11.989 -4.059 1.00 93.62 71 SER A CA 1
ATOM 558 C C . SER A 1 71 ? -16.898 10.507 -3.715 1.00 93.62 71 SER A C 1
ATOM 560 O O . SER A 1 71 ? -17.314 9.649 -4.492 1.00 93.62 71 SER A O 1
ATOM 562 N N . ASN A 1 72 ? -16.351 10.194 -2.536 1.00 95.06 72 ASN A N 1
ATOM 563 C CA . ASN A 1 72 ? -16.079 8.818 -2.118 1.00 95.06 72 ASN A CA 1
ATOM 564 C C . ASN A 1 72 ? -17.228 8.170 -1.326 1.00 95.06 72 ASN A C 1
ATOM 566 O O . ASN A 1 72 ? -17.245 6.951 -1.167 1.00 95.06 72 ASN A O 1
ATOM 570 N N . SER A 1 73 ? -18.221 8.934 -0.861 1.00 95.38 73 SER A N 1
ATOM 571 C CA . SER A 1 73 ? -19.294 8.408 -0.003 1.00 95.38 73 SER A CA 1
ATOM 572 C C . SER A 1 73 ? -20.111 7.293 -0.675 1.00 95.38 73 SER A C 1
ATOM 574 O O . SER A 1 73 ? -20.264 6.206 -0.113 1.00 95.38 73 SER A O 1
ATOM 576 N N . ALA A 1 74 ? -20.581 7.501 -1.909 1.00 96.00 74 ALA A N 1
ATOM 577 C CA . ALA A 1 74 ? -21.331 6.481 -2.647 1.00 96.00 74 ALA A CA 1
ATOM 578 C C . ALA A 1 74 ? -20.512 5.195 -2.910 1.00 96.00 74 ALA A C 1
ATOM 580 O O . ALA A 1 74 ? -20.986 4.112 -2.534 1.00 96.00 74 ALA A O 1
ATOM 581 N N . PRO A 1 75 ? -19.289 5.257 -3.481 1.00 96.19 75 PRO A N 1
ATOM 582 C CA . PRO A 1 75 ? -18.491 4.052 -3.689 1.00 96.19 75 PRO A CA 1
ATOM 583 C C . PRO A 1 75 ? -18.138 3.335 -2.382 1.00 96.19 75 PRO A C 1
ATOM 585 O O . PRO A 1 75 ? -18.229 2.113 -2.332 1.00 96.19 75 PRO A O 1
ATOM 588 N N . PHE A 1 76 ? -17.813 4.059 -1.305 1.00 97.75 76 PHE A N 1
ATOM 589 C CA . PHE A 1 76 ? -17.505 3.434 -0.016 1.00 97.75 76 PHE A CA 1
ATOM 590 C C . PHE A 1 76 ? -18.726 2.710 0.558 1.00 97.75 76 PHE A C 1
ATOM 592 O O . PHE A 1 76 ? -18.602 1.585 1.037 1.00 97.75 76 PHE A O 1
ATOM 599 N N . SER A 1 77 ? -19.913 3.328 0.502 1.00 97.50 77 SER A N 1
ATOM 600 C CA . SER A 1 77 ? -21.136 2.773 1.120 1.00 97.50 77 SER A CA 1
ATOM 601 C C . SER A 1 77 ? -21.580 1.455 0.493 1.00 97.50 77 SER A C 1
ATOM 603 O O . SER A 1 77 ? -22.123 0.587 1.177 1.00 97.50 77 SER A O 1
ATOM 605 N N . SER A 1 78 ? -21.305 1.284 -0.799 1.00 97.56 78 SER A N 1
ATOM 606 C CA . SER A 1 78 ? -21.672 0.098 -1.570 1.00 97.56 78 SER A CA 1
ATOM 607 C C . SER A 1 78 ? -20.529 -0.910 -1.722 1.00 97.56 78 SER A C 1
ATOM 609 O O . SER A 1 78 ? -20.782 -2.034 -2.166 1.00 97.56 78 SER A O 1
ATOM 611 N N . PHE A 1 79 ? -19.292 -0.559 -1.340 1.00 98.56 79 PHE A N 1
ATOM 612 C CA . PHE A 1 79 ? -18.094 -1.362 -1.606 1.00 98.56 79 PHE A CA 1
ATOM 613 C C . PHE A 1 79 ? -18.225 -2.792 -1.080 1.00 98.56 79 PHE A C 1
ATOM 615 O O . PHE A 1 79 ? -18.148 -3.746 -1.856 1.00 98.56 79 PHE A O 1
ATOM 622 N N . THR A 1 80 ? -18.490 -2.957 0.222 1.00 98.62 80 THR A N 1
ATOM 623 C CA . THR A 1 80 ? -18.569 -4.283 0.850 1.00 98.62 80 THR A CA 1
ATOM 624 C C . THR A 1 80 ? -19.654 -5.154 0.242 1.00 98.62 80 THR A C 1
ATOM 626 O O . THR A 1 80 ? -19.410 -6.328 -0.032 1.00 98.62 80 THR A O 1
ATOM 629 N N . GLN A 1 81 ? -20.845 -4.598 0.016 1.00 98.31 81 GLN A N 1
ATOM 630 C CA . GLN A 1 81 ? -21.940 -5.347 -0.594 1.00 98.31 81 GLN A CA 1
ATOM 631 C C . GLN A 1 81 ? -21.565 -5.787 -2.011 1.00 98.31 81 GLN A C 1
ATOM 633 O O . GLN A 1 81 ? -21.744 -6.953 -2.353 1.00 98.31 81 GLN A O 1
ATOM 638 N N . THR A 1 82 ? -20.996 -4.875 -2.799 1.00 98.44 82 THR A N 1
ATOM 639 C CA . THR A 1 82 ? -20.615 -5.099 -4.196 1.00 98.44 82 THR A CA 1
ATOM 640 C C . THR A 1 82 ? -19.592 -6.222 -4.325 1.00 98.44 82 THR A C 1
ATOM 642 O O . THR A 1 82 ? -19.826 -7.200 -5.032 1.00 98.44 82 THR A O 1
ATOM 645 N N . VAL A 1 83 ? -18.472 -6.148 -3.601 1.00 98.19 83 VAL A N 1
ATOM 646 C CA . VAL A 1 83 ? -17.407 -7.156 -3.733 1.00 98.19 83 VAL A CA 1
ATOM 647 C C . VAL A 1 83 ? -17.824 -8.514 -3.166 1.00 98.19 83 VAL A C 1
ATOM 649 O O . VAL A 1 83 ? -17.372 -9.552 -3.654 1.00 98.19 83 VAL A O 1
ATOM 652 N N . ARG A 1 84 ? -18.739 -8.550 -2.190 1.00 97.94 84 ARG A N 1
ATOM 653 C CA . ARG A 1 84 ? -19.263 -9.807 -1.637 1.00 97.94 84 ARG A CA 1
ATOM 654 C C . ARG A 1 84 ? -20.218 -10.548 -2.569 1.00 97.94 84 ARG A C 1
ATOM 656 O O . ARG A 1 84 ? -20.424 -11.738 -2.352 1.00 97.94 84 ARG A O 1
ATOM 663 N N . GLN A 1 85 ? -20.729 -9.916 -3.631 1.00 97.62 85 GLN A N 1
ATOM 664 C CA . GLN A 1 85 ? -21.551 -10.604 -4.638 1.00 97.62 85 GLN A CA 1
ATOM 665 C C . GLN A 1 85 ? -20.788 -11.742 -5.333 1.00 97.62 85 GLN A C 1
ATOM 667 O O . GLN A 1 85 ? -21.368 -12.787 -5.606 1.00 97.62 85 GLN A O 1
ATOM 672 N N . LYS A 1 86 ? -19.481 -11.568 -5.581 1.00 95.50 86 LYS A N 1
ATOM 673 C CA . LYS A 1 86 ? -18.624 -12.599 -6.200 1.00 95.50 86 LYS A CA 1
ATOM 674 C C . LYS A 1 86 ? -17.883 -13.479 -5.187 1.00 95.50 86 LYS A C 1
ATOM 676 O O . LYS A 1 86 ? -17.422 -14.560 -5.542 1.00 95.50 86 LYS A O 1
ATOM 681 N N . ASN A 1 87 ? -17.752 -13.032 -3.938 1.00 96.75 87 ASN A N 1
ATOM 682 C CA . ASN A 1 87 ? -17.142 -13.801 -2.853 1.00 96.75 87 ASN A CA 1
ATOM 683 C C . ASN A 1 87 ? -17.793 -13.433 -1.511 1.00 96.75 87 ASN A C 1
ATOM 685 O O . ASN A 1 87 ? -17.334 -12.504 -0.844 1.00 96.75 87 ASN A O 1
ATOM 689 N N . PRO A 1 88 ? -18.831 -14.164 -1.070 1.00 96.69 88 PRO A N 1
ATOM 690 C CA . PRO A 1 88 ? -19.539 -13.856 0.172 1.00 96.69 88 PRO A CA 1
ATOM 691 C C . PRO A 1 88 ? -18.666 -13.876 1.435 1.00 96.69 88 PRO A C 1
ATOM 693 O O . PRO A 1 88 ? -19.051 -13.266 2.437 1.00 96.69 88 PRO A O 1
ATOM 696 N N . SER A 1 89 ? -17.506 -14.539 1.390 1.00 96.00 89 SER A N 1
ATOM 697 C CA . SER A 1 89 ? -16.576 -14.689 2.514 1.00 96.00 89 SER A CA 1
ATOM 698 C C . SER A 1 89 ? -15.498 -1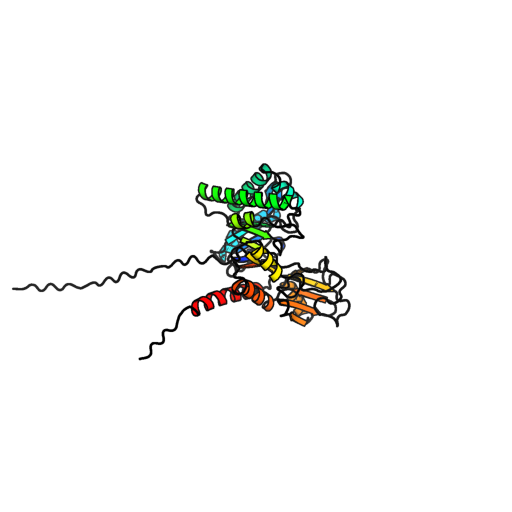3.605 2.580 1.00 96.00 89 SER A C 1
ATOM 700 O O . SER A 1 89 ? -14.817 -13.516 3.604 1.00 96.00 89 SER A O 1
ATOM 702 N N . VAL A 1 90 ? -15.331 -12.781 1.533 1.00 97.38 90 VAL A N 1
ATOM 703 C CA . VAL A 1 90 ? -14.306 -11.725 1.521 1.00 97.38 90 VAL A CA 1
ATOM 704 C C . VAL A 1 90 ? -14.563 -10.713 2.639 1.00 97.38 90 VAL A C 1
ATOM 706 O O . VAL A 1 90 ? -15.699 -10.287 2.876 1.00 97.38 90 VAL A O 1
ATOM 709 N N . LYS A 1 91 ? -13.498 -10.329 3.342 1.00 98.62 91 LYS A N 1
ATOM 710 C CA . LYS A 1 91 ? -13.523 -9.264 4.347 1.00 98.62 91 LYS A CA 1
ATOM 711 C C . LYS A 1 91 ? -13.066 -7.958 3.717 1.00 98.62 91 LYS A C 1
ATOM 713 O O . LYS A 1 91 ? -12.266 -7.943 2.790 1.00 98.62 91 LYS A O 1
ATOM 718 N N . THR A 1 92 ? -13.580 -6.847 4.220 1.00 98.88 92 THR A N 1
ATOM 719 C CA . THR A 1 92 ? -13.274 -5.517 3.686 1.00 98.88 92 THR A CA 1
ATOM 720 C C . THR A 1 92 ? -12.792 -4.615 4.801 1.00 98.88 92 THR A C 1
ATOM 722 O O . THR A 1 92 ? -13.421 -4.577 5.860 1.00 98.88 92 THR A O 1
ATOM 725 N N . LEU A 1 93 ? -11.714 -3.880 4.561 1.00 98.94 93 LEU A N 1
ATOM 726 C CA . LEU A 1 93 ? -11.179 -2.899 5.494 1.00 98.94 93 LEU A CA 1
ATOM 727 C C . LEU A 1 93 ? -11.247 -1.513 4.855 1.00 98.94 93 LEU A C 1
ATOM 729 O O . LEU A 1 93 ? -11.026 -1.372 3.654 1.00 98.94 93 LEU A O 1
ATOM 733 N N . MET A 1 94 ? -11.595 -0.509 5.652 1.00 98.81 94 MET A N 1
ATOM 734 C CA . MET A 1 94 ? -11.537 0.888 5.230 1.00 98.81 94 MET A CA 1
ATOM 735 C C . MET A 1 94 ? -10.146 1.430 5.550 1.00 98.81 94 MET A C 1
ATOM 737 O O . MET A 1 94 ? -9.778 1.491 6.726 1.00 98.81 94 MET A O 1
ATOM 741 N N . SER A 1 95 ? -9.395 1.804 4.518 1.00 98.88 95 SER A N 1
ATOM 742 C CA . SER A 1 95 ? -8.057 2.375 4.666 1.00 98.88 95 SER A CA 1
ATOM 743 C C . SER A 1 95 ? -8.133 3.876 4.911 1.00 98.88 95 SER A C 1
ATOM 745 O O . SER A 1 95 ? -8.997 4.563 4.365 1.00 98.88 95 SER A O 1
ATOM 747 N N . ILE A 1 96 ? -7.242 4.381 5.755 1.00 98.88 96 ILE A N 1
ATOM 748 C CA . ILE A 1 96 ? -7.246 5.749 6.269 1.00 98.88 96 ILE A CA 1
ATOM 749 C C . ILE A 1 96 ? -5.903 6.395 5.964 1.00 98.88 96 ILE A C 1
ATOM 751 O O . ILE A 1 96 ? -4.889 5.891 6.434 1.00 98.88 96 ILE A O 1
ATOM 755 N N . GLY A 1 97 ? -5.903 7.546 5.295 1.00 97.94 97 GLY A N 1
ATOM 756 C CA . GLY A 1 97 ? -4.676 8.290 5.012 1.00 97.94 97 GLY A CA 1
ATOM 757 C C . GLY A 1 97 ? -4.153 8.077 3.591 1.00 97.94 97 GLY A C 1
ATOM 758 O O . GLY A 1 97 ? -4.735 8.610 2.646 1.00 97.94 97 GLY A O 1
ATOM 759 N N . GLY A 1 98 ? -3.036 7.363 3.465 1.00 97.19 98 GLY A N 1
ATOM 760 C CA . GLY A 1 98 ? -2.281 7.156 2.227 1.00 97.19 98 GLY A CA 1
ATOM 761 C C . GLY A 1 98 ? -1.330 8.309 1.894 1.00 97.19 98 GLY A C 1
ATOM 762 O O . GLY A 1 98 ? -1.464 9.414 2.426 1.00 97.19 98 GLY A O 1
ATOM 763 N N . GLY A 1 99 ? -0.392 8.078 0.974 1.00 93.25 99 GLY A N 1
ATOM 764 C CA . GLY A 1 99 ? 0.700 9.007 0.640 1.00 93.25 99 GLY A CA 1
ATOM 765 C C . GLY A 1 99 ? 0.323 10.437 0.212 1.00 93.25 99 GLY A C 1
ATOM 766 O O . GLY A 1 99 ? 1.165 11.329 0.272 1.00 93.25 99 GLY A O 1
ATOM 767 N N . ASN A 1 100 ? -0.933 10.703 -0.170 1.00 93.69 100 ASN A N 1
ATOM 768 C CA . ASN A 1 100 ? -1.417 12.062 -0.478 1.00 93.69 100 ASN A CA 1
ATOM 769 C C . ASN A 1 100 ? -1.942 12.828 0.753 1.00 93.69 100 ASN A C 1
ATOM 771 O O . ASN A 1 100 ? -2.322 13.997 0.647 1.00 93.69 100 ASN A O 1
ATOM 775 N N . SER A 1 101 ? -2.003 12.182 1.916 1.00 96.00 101 SER A N 1
ATOM 776 C CA . SER A 1 101 ? -2.461 12.799 3.158 1.00 96.00 101 SER A CA 1
ATOM 777 C C . SER A 1 101 ? -1.400 13.692 3.797 1.00 96.00 101 SER A C 1
ATOM 779 O O . SER A 1 101 ? -0.204 13.511 3.611 1.00 96.00 101 SER A O 1
ATOM 781 N N . ASN A 1 102 ? -1.833 14.650 4.624 1.00 97.25 102 ASN A N 1
ATOM 782 C CA . ASN A 1 102 ? -0.913 15.503 5.376 1.00 97.25 102 ASN A CA 1
ATOM 783 C C . ASN A 1 102 ? -0.433 14.801 6.669 1.00 97.25 102 ASN A C 1
ATOM 785 O O . ASN A 1 102 ? -1.209 14.739 7.634 1.00 97.25 102 ASN A O 1
ATOM 789 N N . PRO A 1 103 ? 0.837 14.354 6.764 1.00 97.38 103 PRO A N 1
ATOM 790 C CA . PRO A 1 103 ? 1.342 13.627 7.932 1.00 97.38 103 PRO A CA 1
ATOM 791 C C . PRO A 1 103 ? 1.319 14.466 9.219 1.00 97.38 103 PRO A C 1
ATOM 793 O O . PRO A 1 103 ? 1.092 13.927 10.303 1.00 97.38 103 PRO A O 1
ATOM 796 N N . ALA A 1 104 ? 1.441 15.796 9.126 1.00 98.12 104 ALA A N 1
ATOM 797 C CA . ALA A 1 104 ? 1.363 16.675 10.294 1.00 98.12 104 ALA A CA 1
ATOM 798 C C . ALA A 1 104 ? -0.029 16.649 10.952 1.00 98.12 104 ALA A C 1
ATOM 800 O O . ALA A 1 104 ? -0.154 16.844 12.163 1.00 98.12 104 ALA A O 1
ATOM 801 N N . THR A 1 105 ? -1.083 16.362 10.179 1.00 98.44 105 THR A N 1
ATOM 802 C CA . THR A 1 105 ? -2.443 16.217 10.722 1.00 98.44 105 THR A CA 1
ATOM 803 C C . THR A 1 105 ? -2.569 14.940 11.555 1.00 98.44 105 THR A C 1
ATOM 805 O O . THR A 1 105 ? -3.171 14.962 12.631 1.00 98.44 105 THR A O 1
ATOM 808 N N . PHE A 1 106 ? -1.940 13.847 11.114 1.00 98.75 106 PHE A N 1
ATOM 809 C CA . PHE A 1 106 ? -1.867 12.599 11.877 1.00 98.75 106 PHE A CA 1
ATOM 810 C C . PHE A 1 106 ? -1.022 12.760 13.145 1.00 98.75 106 PHE A C 1
ATOM 812 O O . PHE A 1 106 ? -1.463 12.348 14.219 1.00 98.75 106 PHE A O 1
ATOM 819 N N . ALA A 1 107 ? 0.116 13.455 13.068 1.00 98.75 107 ALA A N 1
ATOM 820 C CA . ALA A 1 107 ? 0.925 13.793 14.240 1.00 98.75 107 ALA A CA 1
ATOM 821 C C . ALA A 1 107 ? 0.123 14.608 15.275 1.00 98.75 107 ALA A C 1
ATOM 823 O O . ALA A 1 107 ? 0.088 14.281 16.468 1.00 98.75 107 ALA A O 1
ATOM 824 N N . ALA A 1 108 ? -0.599 15.637 14.817 1.00 98.75 108 ALA A N 1
ATOM 825 C CA . ALA A 1 108 ? -1.458 16.458 15.663 1.00 98.75 108 ALA A CA 1
ATOM 826 C C . ALA A 1 108 ? -2.615 15.659 16.288 1.00 98.75 108 ALA A C 1
ATOM 828 O O . ALA A 1 108 ? -2.956 15.914 17.446 1.00 98.75 108 ALA A O 1
ATOM 829 N N . MET A 1 109 ? -3.185 14.689 15.567 1.00 98.81 109 MET A N 1
ATOM 830 C CA . MET A 1 109 ? -4.205 13.771 16.082 1.00 98.81 109 MET A CA 1
ATOM 831 C C . MET A 1 109 ? -3.640 12.834 17.153 1.00 98.81 109 MET A C 1
ATOM 833 O O . MET A 1 109 ? -4.206 12.725 18.241 1.00 98.81 109 MET A O 1
ATOM 837 N N . ALA A 1 110 ? -2.500 12.202 16.874 1.00 98.88 110 ALA A N 1
ATOM 838 C CA . ALA A 1 110 ? -1.893 11.209 17.750 1.00 98.88 110 ALA A CA 1
ATOM 839 C C . ALA A 1 110 ? -1.351 11.823 19.055 1.00 98.88 110 ALA A C 1
ATOM 841 O O . ALA A 1 110 ? -1.323 11.156 20.088 1.00 98.88 110 ALA A O 1
ATOM 842 N N . SER A 1 111 ? -0.963 13.102 19.045 1.00 98.75 111 SER A N 1
ATOM 843 C CA . SER A 1 111 ? -0.337 13.780 20.193 1.00 98.75 111 SER A CA 1
ATOM 844 C C . SER A 1 111 ? -1.244 14.057 21.401 1.00 98.75 111 SER A C 1
ATOM 846 O O . SER A 1 111 ? -0.731 14.321 22.486 1.00 98.75 111 SER A O 1
ATOM 848 N N . GLN A 1 112 ? -2.576 14.007 21.267 1.00 98.75 112 GLN A N 1
ATOM 849 C CA . GLN A 1 112 ? -3.497 14.341 22.367 1.00 98.75 112 GLN A CA 1
ATOM 850 C C . GLN A 1 112 ? -4.581 13.279 22.539 1.00 98.75 112 GLN A C 1
ATOM 852 O O . GLN A 1 112 ? -5.271 12.930 21.585 1.00 98.75 112 GLN A O 1
ATOM 857 N N . ALA A 1 113 ? -4.809 12.835 23.778 1.00 98.81 113 ALA A N 1
ATOM 858 C CA . ALA A 1 113 ? -5.792 11.793 24.093 1.00 98.81 113 ALA A CA 1
ATOM 859 C C . ALA A 1 113 ? -7.218 12.132 23.615 1.00 98.81 113 ALA A C 1
ATOM 861 O O . ALA A 1 113 ? -7.937 11.268 23.119 1.00 98.81 113 ALA A O 1
ATOM 862 N N . THR A 1 114 ? -7.634 13.399 23.707 1.00 98.81 114 THR A N 1
ATOM 863 C CA . THR A 1 114 ? -8.953 13.850 23.229 1.00 98.81 114 THR A CA 1
ATOM 864 C C . THR A 1 114 ? -9.093 13.737 21.710 1.00 98.81 114 THR A C 1
ATOM 866 O O . THR A 1 114 ? -10.150 13.337 21.223 1.00 98.81 114 THR A O 1
ATOM 869 N N . ARG A 1 115 ? -8.023 14.027 20.961 1.00 98.81 115 ARG A N 1
ATOM 870 C CA . ARG A 1 115 ? -7.981 13.932 19.494 1.00 98.81 115 ARG A CA 1
ATOM 871 C C . ARG A 1 115 ? -7.906 12.481 19.031 1.00 98.81 115 ARG A C 1
ATOM 873 O O . ARG A 1 115 ? -8.697 12.091 18.177 1.00 98.81 115 ARG A O 1
ATOM 880 N N . ARG A 1 116 ? -7.066 11.658 19.671 1.00 98.88 116 ARG A N 1
ATOM 881 C CA . ARG A 1 116 ? -7.052 10.200 19.463 1.00 98.88 116 ARG A CA 1
ATOM 882 C C . ARG A 1 116 ? -8.425 9.590 19.706 1.00 98.88 116 ARG A C 1
ATOM 884 O O . ARG A 1 116 ? -8.921 8.846 18.871 1.00 98.88 116 ARG A O 1
ATOM 891 N N . LYS A 1 117 ? -9.100 9.968 20.796 1.00 98.88 117 LYS A N 1
ATOM 892 C CA . LYS A 1 117 ? -10.464 9.510 21.092 1.00 98.88 117 LYS A CA 1
ATOM 893 C C . LYS A 1 117 ? -11.475 9.936 20.022 1.00 98.88 117 LYS A C 1
ATOM 895 O O . LYS A 1 117 ? -12.345 9.140 19.671 1.00 98.88 117 LYS A O 1
ATOM 900 N N . ALA A 1 118 ? -11.381 11.159 19.496 1.00 98.88 118 ALA A N 1
ATOM 901 C CA . ALA A 1 118 ? -12.235 11.617 18.397 1.00 98.88 118 ALA A CA 1
ATOM 902 C C . ALA A 1 118 ? -12.014 10.781 17.124 1.00 98.88 118 ALA A C 1
ATOM 904 O O . ALA A 1 118 ? -12.985 10.299 16.530 1.00 98.88 118 ALA A O 1
ATOM 905 N N . PHE A 1 119 ? -10.752 10.534 16.771 1.00 98.94 119 PHE A N 1
ATOM 906 C CA . PHE A 1 119 ? -10.357 9.682 15.653 1.00 98.94 119 PHE A CA 1
ATOM 907 C C . PHE A 1 119 ? -10.860 8.244 15.821 1.00 98.94 119 PHE A C 1
ATOM 909 O O . PHE A 1 119 ? -11.599 7.747 14.978 1.00 98.94 119 PHE A O 1
ATOM 916 N N . ILE A 1 120 ? -10.539 7.600 16.945 1.00 98.94 120 ILE A N 1
ATOM 917 C CA . ILE A 1 120 ? -10.918 6.217 17.264 1.00 98.94 120 ILE A CA 1
ATOM 918 C C . ILE A 1 120 ? -12.439 6.040 17.215 1.00 98.94 120 ILE A C 1
ATOM 920 O O . ILE A 1 120 ? -12.953 5.123 16.578 1.00 98.94 120 ILE A O 1
ATOM 924 N N . ASN A 1 121 ? -13.184 6.935 17.867 1.00 98.88 121 ASN A N 1
ATOM 925 C CA . ASN A 1 121 ? -14.634 6.808 17.926 1.00 98.88 121 ASN A CA 1
ATOM 926 C C . ASN A 1 121 ? -15.281 7.026 16.552 1.00 98.88 121 ASN A C 1
ATOM 928 O O . ASN A 1 121 ? -16.255 6.353 16.220 1.00 98.88 121 ASN A O 1
ATOM 932 N N . SER A 1 122 ? -14.781 7.979 15.761 1.00 98.88 122 SER A N 1
ATOM 933 C CA . SER A 1 122 ? -15.311 8.237 14.416 1.00 98.88 122 SER A CA 1
ATOM 934 C C . SER A 1 122 ? -14.941 7.139 13.419 1.00 98.88 122 SER A C 1
ATOM 936 O O . SER A 1 122 ? -15.798 6.764 12.623 1.00 98.88 122 SER A O 1
ATOM 938 N N . SER A 1 123 ? -13.739 6.559 13.505 1.00 98.94 123 SER A N 1
ATOM 939 C CA . SER A 1 123 ? -13.311 5.463 12.629 1.00 98.94 123 SER A CA 1
ATOM 940 C C . SER A 1 123 ? -14.141 4.198 12.848 1.00 98.94 123 SER A C 1
ATOM 942 O O . SER A 1 123 ? -14.654 3.634 11.882 1.00 98.94 123 SER A O 1
ATOM 944 N N . ILE A 1 124 ? -14.386 3.809 14.106 1.00 98.94 124 ILE A N 1
ATOM 945 C CA . ILE A 1 124 ? -15.265 2.676 14.443 1.00 98.94 124 ILE A CA 1
ATOM 946 C C . ILE A 1 124 ? -16.689 2.930 13.935 1.00 98.94 124 ILE A C 1
ATOM 948 O O . ILE A 1 124 ? -17.272 2.064 13.279 1.00 98.94 124 ILE A O 1
ATOM 952 N N . ARG A 1 125 ? -17.249 4.126 14.181 1.00 98.75 125 ARG A N 1
ATOM 953 C CA . ARG A 1 125 ? -18.592 4.484 13.691 1.00 98.75 125 ARG A CA 1
ATOM 954 C C . ARG A 1 125 ? -18.690 4.390 12.171 1.00 98.75 125 ARG A C 1
ATOM 956 O O . ARG A 1 125 ? -19.637 3.778 11.684 1.00 98.75 125 ARG A O 1
ATOM 963 N N . LEU A 1 126 ? -17.731 4.963 11.440 1.00 98.44 126 LEU A N 1
ATOM 964 C CA . LEU A 1 126 ? -17.729 4.940 9.978 1.00 98.44 126 LEU A CA 1
ATOM 965 C C . LEU A 1 126 ? -17.555 3.526 9.428 1.00 98.44 126 LEU A C 1
ATOM 967 O O . LEU A 1 126 ? -18.326 3.125 8.561 1.00 98.44 126 LEU A O 1
ATOM 971 N N . ALA A 1 127 ? -16.624 2.730 9.961 1.00 98.81 127 ALA A N 1
ATOM 972 C CA . ALA A 1 127 ? -16.479 1.339 9.536 1.00 98.81 127 ALA A CA 1
ATOM 973 C C . ALA A 1 127 ? -17.801 0.575 9.676 1.00 98.81 127 ALA A C 1
ATOM 975 O O . ALA A 1 127 ? -18.224 -0.102 8.743 1.00 98.81 127 ALA A O 1
ATOM 976 N N . ARG A 1 128 ? -18.503 0.736 10.806 1.00 98.50 128 ARG A N 1
ATOM 977 C CA . ARG A 1 128 ? -19.808 0.097 11.011 1.00 98.50 128 ARG A CA 1
ATOM 978 C C . ARG A 1 128 ? -20.892 0.648 10.085 1.00 98.50 128 ARG A C 1
ATOM 980 O O . ARG A 1 128 ? -21.640 -0.154 9.536 1.00 98.50 128 ARG A O 1
ATOM 987 N N . SER A 1 129 ? -20.989 1.966 9.891 1.00 97.94 129 SER A N 1
ATOM 988 C CA . SER A 1 129 ? -22.033 2.561 9.039 1.00 97.94 129 SER A CA 1
ATOM 989 C C . SER A 1 129 ? -21.857 2.222 7.559 1.00 97.94 129 SER A C 1
ATOM 991 O O . SER A 1 129 ? -22.840 2.113 6.836 1.00 97.94 129 SER A O 1
ATOM 993 N N . TYR A 1 130 ? -20.615 2.021 7.123 1.00 98.06 130 TYR A N 1
ATOM 994 C CA . TYR A 1 130 ? -20.259 1.619 5.764 1.00 98.06 130 TYR A CA 1
ATOM 995 C C . TYR A 1 130 ? -20.098 0.090 5.606 1.00 98.06 130 TYR A C 1
ATOM 997 O O . TYR A 1 130 ? -19.682 -0.386 4.555 1.00 98.06 130 TYR A O 1
ATOM 1005 N N . ASN A 1 131 ? -20.467 -0.699 6.625 1.00 98.00 131 ASN A N 1
ATOM 1006 C CA . ASN A 1 131 ? -20.421 -2.168 6.633 1.00 98.00 131 ASN A CA 1
ATOM 1007 C C . ASN A 1 131 ? -19.025 -2.796 6.439 1.00 98.00 131 ASN A C 1
ATOM 1009 O O . ASN A 1 131 ? -18.913 -3.949 6.017 1.00 98.00 131 ASN A O 1
ATOM 1013 N N . PHE A 1 132 ? -17.953 -2.088 6.791 1.00 98.81 132 PHE A N 1
ATOM 1014 C CA . PHE A 1 132 ? -16.606 -2.648 6.797 1.00 98.81 132 PHE A CA 1
ATOM 1015 C C . PHE A 1 132 ? -16.390 -3.634 7.953 1.00 98.81 132 PHE A C 1
ATOM 1017 O O . PHE A 1 132 ? -16.971 -3.532 9.036 1.00 98.81 132 PHE A O 1
ATOM 1024 N N . HIS A 1 133 ? -15.509 -4.602 7.708 1.00 98.81 133 HIS A N 1
ATOM 1025 C CA . HIS A 1 133 ? -15.092 -5.627 8.664 1.00 98.81 133 HIS A CA 1
ATOM 1026 C C . HIS A 1 133 ? -13.847 -5.218 9.459 1.00 98.81 133 HIS 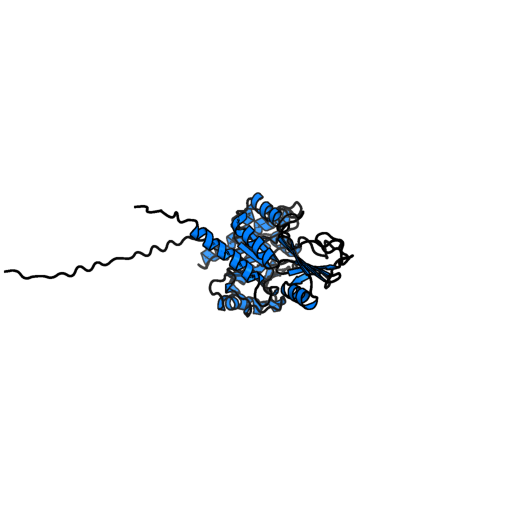A C 1
ATOM 1028 O O . HIS A 1 133 ? -13.494 -5.888 10.427 1.00 98.81 133 HIS A O 1
ATOM 1034 N N . GLY A 1 134 ? -13.180 -4.139 9.057 1.00 98.88 134 GLY A N 1
ATOM 1035 C CA . GLY A 1 134 ? -11.994 -3.638 9.727 1.00 98.88 134 GLY A CA 1
ATOM 1036 C C . GLY A 1 134 ? -11.574 -2.257 9.254 1.00 98.88 134 GLY A C 1
ATOM 1037 O O . GLY A 1 134 ? -12.220 -1.639 8.404 1.00 98.88 134 GLY A O 1
ATOM 1038 N N . LEU A 1 135 ? -10.480 -1.797 9.838 1.00 98.94 135 LEU A N 1
ATOM 1039 C CA . LEU A 1 135 ? -9.852 -0.506 9.617 1.00 98.94 135 LEU A CA 1
ATOM 1040 C C . LEU A 1 135 ? -8.366 -0.730 9.340 1.00 98.94 135 LEU A C 1
ATOM 1042 O O . LEU A 1 135 ? -7.741 -1.598 9.948 1.00 98.94 135 LEU A O 1
ATOM 1046 N N . ASP A 1 136 ? -7.819 0.056 8.427 1.00 98.94 136 ASP A N 1
ATOM 1047 C CA . ASP A 1 136 ? -6.419 -0.003 8.022 1.00 98.94 136 ASP A CA 1
ATOM 1048 C C . ASP A 1 136 ? -5.825 1.406 8.087 1.00 98.94 136 ASP A C 1
ATOM 1050 O O . ASP A 1 136 ? -6.331 2.323 7.444 1.00 98.94 136 ASP A O 1
ATOM 1054 N N . LEU A 1 137 ? -4.818 1.612 8.935 1.00 98.94 137 LEU A N 1
ATOM 1055 C CA . LEU A 1 137 ? -4.182 2.918 9.102 1.00 98.94 137 LEU A CA 1
ATOM 1056 C C . LEU A 1 137 ? -2.951 3.030 8.206 1.00 98.94 137 LEU A C 1
ATOM 1058 O O . LEU A 1 137 ? -1.981 2.308 8.399 1.00 98.94 137 LEU A O 1
ATOM 1062 N N . ASP A 1 138 ? -2.982 3.985 7.289 1.00 98.81 138 ASP A N 1
ATOM 1063 C CA . ASP A 1 138 ? -1.918 4.260 6.332 1.00 98.81 138 ASP A CA 1
ATOM 1064 C C . ASP A 1 138 ? -1.375 5.681 6.563 1.00 98.81 138 ASP A C 1
ATOM 1066 O O . ASP A 1 138 ? -1.653 6.630 5.829 1.00 98.81 138 ASP A O 1
ATOM 1070 N N . TRP A 1 139 ? -0.690 5.867 7.698 1.00 98.75 139 TRP A N 1
ATOM 1071 C CA . TRP A 1 139 ? 0.016 7.113 8.005 1.00 98.75 139 TRP A CA 1
ATOM 1072 C C . TRP A 1 139 ? 1.441 7.004 7.466 1.00 98.75 139 TRP A C 1
ATOM 1074 O O . TRP A 1 139 ? 2.276 6.330 8.067 1.00 98.75 139 TRP A O 1
ATOM 1084 N N . GLU A 1 140 ? 1.717 7.726 6.379 1.00 98.00 140 GLU A N 1
ATOM 1085 C CA . GLU A 1 140 ? 3.006 7.721 5.680 1.00 98.00 140 GLU A CA 1
ATOM 1086 C C . GLU A 1 140 ? 3.786 9.039 5.870 1.00 98.00 140 GLU A C 1
ATOM 1088 O O . GLU A 1 140 ? 3.548 10.029 5.187 1.00 98.00 140 GLU A O 1
ATOM 1093 N N . TYR A 1 141 ? 4.710 9.166 6.822 1.00 98.12 141 TYR A N 1
ATOM 1094 C CA . TYR A 1 141 ? 5.016 8.268 7.940 1.00 98.12 141 TYR A CA 1
ATOM 1095 C C . TYR A 1 141 ? 5.142 9.085 9.237 1.00 98.12 141 TYR A C 1
ATOM 1097 O O . TYR A 1 141 ? 5.397 10.294 9.165 1.00 98.12 141 TYR A O 1
ATOM 1105 N N . PRO A 1 142 ? 5.009 8.468 10.429 1.00 97.94 142 PRO A N 1
ATOM 1106 C CA . PRO A 1 142 ? 5.471 9.087 11.666 1.00 97.94 142 PRO A CA 1
ATOM 1107 C C . PRO A 1 142 ? 6.966 9.414 11.541 1.00 97.94 142 PRO A C 1
ATOM 1109 O O . PRO A 1 142 ? 7.790 8.537 11.289 1.00 97.94 142 PRO A O 1
ATOM 1112 N N . SER A 1 143 ? 7.317 10.687 11.693 1.00 96.56 143 SER A N 1
ATOM 1113 C CA . SER A 1 143 ? 8.611 11.241 11.269 1.00 96.56 143 SER A CA 1
ATOM 1114 C C . SER A 1 143 ? 9.552 11.600 12.423 1.00 96.56 143 SER A C 1
ATOM 1116 O O . SER A 1 143 ? 10.647 12.118 12.209 1.00 96.56 143 SER A O 1
ATOM 1118 N N . SER A 1 144 ? 9.145 11.314 13.662 1.00 98.31 144 SER A N 1
ATOM 1119 C CA . SER A 1 144 ? 9.935 11.546 14.872 1.00 98.31 144 SER A CA 1
ATOM 1120 C C . SER A 1 144 ? 9.699 10.449 15.910 1.00 98.31 144 SER A C 1
ATOM 1122 O O . SER A 1 144 ? 8.654 9.796 15.919 1.00 98.31 144 SER A O 1
ATOM 1124 N N . THR A 1 145 ? 10.632 10.275 16.851 1.00 98.25 145 THR A N 1
ATOM 1125 C CA . THR A 1 145 ? 10.461 9.351 17.990 1.00 98.25 145 THR A CA 1
ATOM 1126 C C . THR A 1 145 ? 9.193 9.660 18.794 1.00 98.25 145 THR A C 1
ATOM 1128 O O . THR A 1 145 ? 8.499 8.750 19.254 1.00 98.25 145 THR A O 1
ATOM 1131 N N . THR A 1 146 ? 8.848 10.944 18.922 1.00 98.69 146 THR A N 1
ATOM 1132 C CA . THR A 1 146 ? 7.608 11.398 19.566 1.00 98.69 146 THR A CA 1
ATOM 1133 C C . THR A 1 146 ? 6.378 10.944 18.785 1.00 98.69 146 THR A C 1
ATOM 1135 O O . THR A 1 146 ? 5.434 10.423 19.375 1.00 98.69 146 THR A O 1
ATOM 1138 N N . GLU A 1 147 ? 6.380 11.097 17.460 1.00 98.75 147 GLU A N 1
ATOM 1139 C CA . GLU A 1 147 ? 5.292 10.615 16.606 1.00 98.75 147 GLU A CA 1
ATOM 1140 C C . GLU A 1 147 ? 5.154 9.092 16.654 1.00 98.75 147 GLU A C 1
ATOM 1142 O O . GLU A 1 147 ? 4.033 8.615 16.801 1.00 98.75 147 GLU A O 1
ATOM 1147 N N . MET A 1 148 ? 6.255 8.331 16.650 1.00 98.62 148 MET A N 1
ATOM 1148 C CA . MET A 1 148 ? 6.219 6.869 16.819 1.00 98.62 148 MET A CA 1
ATOM 1149 C C . MET A 1 148 ? 5.672 6.443 18.186 1.00 98.62 148 MET A C 1
ATOM 1151 O O . MET A 1 148 ? 4.866 5.518 18.278 1.00 98.62 148 MET A O 1
ATOM 1155 N N . THR A 1 149 ? 6.045 7.144 19.258 1.00 98.81 149 THR A N 1
ATOM 1156 C CA . THR A 1 149 ? 5.503 6.890 20.605 1.00 98.81 149 THR A CA 1
ATOM 1157 C C . THR A 1 149 ? 3.994 7.159 20.647 1.00 98.81 149 THR A C 1
ATOM 1159 O O . THR A 1 149 ? 3.209 6.360 21.169 1.00 98.81 149 THR A O 1
ATOM 1162 N N . ASN A 1 150 ? 3.559 8.263 20.035 1.00 98.88 150 ASN A N 1
ATOM 1163 C CA . ASN A 1 150 ? 2.147 8.617 19.930 1.00 98.88 150 ASN A CA 1
ATOM 1164 C C . ASN A 1 150 ? 1.371 7.647 19.029 1.00 98.88 150 ASN A C 1
ATOM 1166 O O . ASN A 1 150 ? 0.228 7.318 19.342 1.00 98.88 150 ASN A O 1
ATOM 1170 N N . PHE A 1 151 ? 1.989 7.149 17.955 1.00 98.88 151 PHE A N 1
ATOM 1171 C CA . PHE A 1 151 ? 1.442 6.098 17.104 1.00 98.88 151 PHE A CA 1
ATOM 1172 C C . PHE A 1 151 ? 1.194 4.820 17.917 1.00 98.88 151 PHE A C 1
ATOM 1174 O O . PHE A 1 151 ? 0.083 4.300 17.903 1.00 98.88 151 PHE A O 1
ATOM 1181 N N . GLY A 1 152 ? 2.158 4.370 18.727 1.00 98.88 152 GLY A N 1
ATOM 1182 C CA . GLY A 1 152 ? 1.975 3.206 19.606 1.00 98.88 152 GLY A CA 1
ATOM 1183 C C . GLY A 1 152 ? 0.846 3.388 20.629 1.00 98.88 152 GLY A C 1
ATOM 1184 O O . GLY A 1 152 ? 0.014 2.495 20.825 1.00 98.88 152 GLY A O 1
ATOM 1185 N N . THR A 1 153 ? 0.753 4.584 21.215 1.00 98.94 153 THR A N 1
ATOM 1186 C CA . THR A 1 153 ? -0.341 4.949 22.132 1.00 98.94 153 THR A CA 1
ATOM 1187 C C . THR A 1 153 ? -1.700 4.911 21.427 1.00 98.94 153 THR A C 1
ATOM 1189 O O . THR A 1 153 ? -2.651 4.325 21.944 1.00 98.94 153 THR A O 1
ATOM 1192 N N . LEU A 1 154 ? -1.784 5.482 20.221 1.00 98.94 154 LEU A N 1
ATOM 1193 C CA . LEU A 1 154 ? -2.980 5.444 19.382 1.00 98.94 154 LEU A CA 1
ATOM 1194 C C . LEU A 1 154 ? -3.423 4.009 19.100 1.00 98.94 154 LEU A C 1
ATOM 1196 O O . LEU A 1 154 ? -4.592 3.701 19.307 1.00 98.94 154 LEU A O 1
ATOM 1200 N N . LEU A 1 155 ? -2.513 3.132 18.670 1.00 98.94 155 LEU A N 1
ATOM 1201 C CA . LEU A 1 155 ? -2.848 1.740 18.366 1.00 98.94 155 LEU A CA 1
ATOM 1202 C C . LEU A 1 155 ? -3.415 1.006 19.590 1.00 98.94 155 LEU A C 1
ATOM 1204 O O . LEU A 1 155 ? -4.430 0.315 19.484 1.00 98.94 155 LEU A O 1
ATOM 1208 N N . THR A 1 156 ? -2.806 1.216 20.758 1.00 98.94 156 THR A N 1
ATOM 1209 C CA . THR A 1 156 ? -3.223 0.586 22.021 1.00 98.94 156 THR A CA 1
ATOM 1210 C C . THR A 1 156 ? -4.632 1.027 22.434 1.00 98.94 156 THR A C 1
ATOM 1212 O O . THR A 1 156 ? -5.497 0.202 22.754 1.00 98.94 156 THR A O 1
ATOM 1215 N N . GLU A 1 157 ? -4.903 2.334 22.380 1.00 98.94 157 GLU A N 1
ATOM 1216 C CA . GLU A 1 157 ? -6.233 2.888 22.655 1.00 98.94 157 GLU A CA 1
ATOM 1217 C C . GLU A 1 157 ? -7.264 2.414 21.618 1.00 98.94 157 GLU A C 1
ATOM 1219 O O . GLU A 1 157 ? -8.405 2.099 21.971 1.00 98.94 157 GLU A O 1
ATOM 1224 N N . TRP A 1 158 ? -6.864 2.307 20.347 1.00 98.94 158 TRP A N 1
ATOM 1225 C CA . TRP A 1 158 ? -7.738 1.882 19.258 1.00 98.94 158 TRP A CA 1
ATOM 1226 C C . TRP A 1 158 ? -8.166 0.421 19.401 1.00 98.94 158 TRP A C 1
ATOM 1228 O O . TRP A 1 158 ? -9.363 0.132 19.338 1.00 98.94 158 TRP A O 1
ATOM 1238 N N . ARG A 1 159 ? -7.226 -0.491 19.695 1.00 98.88 159 ARG A N 1
ATOM 1239 C CA . ARG A 1 159 ? -7.532 -1.903 19.982 1.00 98.88 159 ARG A CA 1
ATOM 1240 C C . ARG A 1 159 ? -8.477 -2.037 21.171 1.00 98.88 159 ARG A C 1
ATOM 1242 O O . ARG A 1 159 ? -9.450 -2.788 21.091 1.00 98.88 159 ARG A O 1
ATOM 1249 N N . THR A 1 160 ? -8.232 -1.283 22.242 1.00 98.88 160 THR A N 1
ATOM 1250 C CA . THR A 1 160 ? -9.098 -1.278 23.430 1.00 98.88 160 THR A CA 1
ATOM 1251 C C . THR A 1 160 ? -10.521 -0.840 23.079 1.00 98.88 160 THR A C 1
ATOM 1253 O O . THR A 1 160 ? -11.492 -1.487 23.469 1.00 98.88 160 THR A O 1
ATOM 1256 N N . ALA A 1 161 ? -10.670 0.233 22.299 1.00 98.94 161 ALA A N 1
ATOM 1257 C CA . ALA A 1 161 ? -11.978 0.732 21.889 1.00 98.94 161 ALA A CA 1
ATOM 1258 C C . ALA A 1 161 ? -12.732 -0.246 20.973 1.00 98.94 161 ALA A C 1
ATOM 1260 O O . ALA A 1 161 ? -13.935 -0.428 21.146 1.00 98.94 161 ALA A O 1
ATOM 1261 N N . VAL A 1 162 ? -12.037 -0.911 20.045 1.00 98.88 162 VAL A N 1
ATOM 1262 C CA . VAL A 1 162 ? -12.627 -1.954 19.190 1.00 98.88 162 VAL A CA 1
ATOM 1263 C C . VAL A 1 162 ? -13.090 -3.159 20.011 1.00 98.88 162 VAL A C 1
ATOM 1265 O O . VAL A 1 162 ? -14.192 -3.659 19.787 1.00 98.88 162 VAL A O 1
ATOM 1268 N N . ALA A 1 163 ? -12.294 -3.609 20.985 1.00 98.81 163 ALA A N 1
ATOM 1269 C CA . ALA A 1 163 ? -12.693 -4.689 21.887 1.00 98.81 163 ALA A CA 1
ATOM 1270 C C . ALA A 1 163 ? -13.937 -4.304 22.710 1.00 98.81 163 ALA A C 1
ATOM 1272 O O . ALA A 1 163 ? -14.885 -5.082 22.812 1.00 98.81 163 ALA A O 1
ATOM 1273 N N . ASN A 1 164 ? -13.981 -3.074 23.228 1.00 98.81 164 ASN A N 1
ATOM 1274 C CA . ASN A 1 164 ? -15.133 -2.562 23.970 1.00 98.81 164 ASN A CA 1
ATOM 1275 C C . ASN A 1 164 ? -16.392 -2.442 23.096 1.00 98.81 164 ASN A C 1
ATOM 1277 O O . ASN A 1 164 ? -17.479 -2.811 23.539 1.00 98.81 164 ASN A O 1
ATOM 1281 N N . GLU A 1 165 ? -16.278 -1.9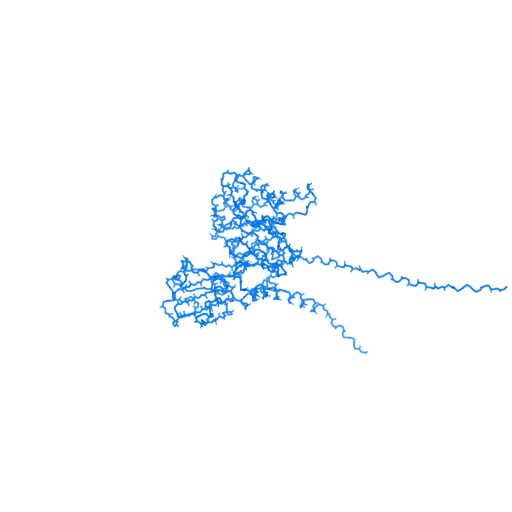64 21.855 1.00 98.81 165 GLU A N 1
ATOM 1282 C CA . GLU A 1 165 ? -17.412 -1.914 20.921 1.00 98.81 165 GLU A CA 1
ATOM 1283 C C . GLU A 1 165 ? -17.935 -3.318 20.589 1.00 98.81 165 GLU A C 1
ATOM 1285 O O . GLU A 1 165 ? -19.147 -3.538 20.583 1.00 98.81 165 GLU A O 1
ATOM 1290 N N . SER A 1 166 ? -17.042 -4.290 20.400 1.00 98.62 166 SER A N 1
ATOM 1291 C CA . SER A 1 166 ? -17.423 -5.684 20.163 1.00 98.62 166 SER A CA 1
ATOM 1292 C C . SER A 1 166 ? -18.181 -6.270 21.355 1.00 98.62 166 SER A C 1
ATOM 1294 O O . SER A 1 166 ? -19.283 -6.792 21.188 1.00 98.62 166 SER A O 1
ATOM 1296 N N . ASN A 1 167 ? -17.645 -6.100 22.568 1.00 98.56 167 ASN A N 1
ATOM 1297 C CA . ASN A 1 167 ? -18.267 -6.587 23.801 1.00 98.56 167 ASN A CA 1
ATOM 1298 C C . ASN A 1 167 ? -19.632 -5.938 24.069 1.00 98.56 167 ASN A C 1
ATOM 1300 O O . ASN A 1 167 ? -20.555 -6.607 24.524 1.00 98.56 167 ASN A O 1
ATOM 1304 N N . THR A 1 168 ? -19.774 -4.640 23.790 1.00 98.31 168 THR A N 1
ATOM 1305 C CA . THR A 1 168 ? -21.019 -3.899 24.066 1.00 98.31 168 THR A CA 1
ATOM 1306 C C . THR A 1 168 ? -22.109 -4.145 23.026 1.00 98.31 168 THR A C 1
ATOM 1308 O O . THR A 1 168 ? -23.286 -4.148 23.373 1.00 98.31 168 THR A O 1
ATOM 1311 N N . THR A 1 169 ? -21.748 -4.358 21.758 1.00 98.19 169 THR A N 1
ATOM 1312 C CA . THR A 1 169 ? -22.723 -4.560 20.672 1.00 98.19 169 THR A CA 1
ATOM 1313 C C . THR A 1 169 ? -22.997 -6.027 20.344 1.00 98.19 169 THR A C 1
ATOM 1315 O O . THR A 1 169 ? -23.939 -6.313 19.606 1.00 98.19 169 THR A O 1
ATOM 1318 N N . GLY A 1 170 ? -22.162 -6.954 20.826 1.00 98.25 170 GLY A N 1
ATOM 1319 C CA . GLY A 1 170 ? -22.195 -8.371 20.450 1.00 98.25 170 GLY A CA 1
ATOM 1320 C C . GLY A 1 170 ? -21.735 -8.648 19.012 1.00 98.25 170 GLY A C 1
ATOM 1321 O O . GLY A 1 170 ? -21.808 -9.787 18.551 1.00 98.25 170 GLY A O 1
ATOM 1322 N N . LYS A 1 171 ? -21.270 -7.631 18.274 1.00 97.56 171 LYS A N 1
ATOM 1323 C CA . LYS A 1 171 ? -20.729 -7.793 16.918 1.00 97.56 171 LYS A CA 1
ATOM 1324 C C . LYS A 1 171 ? -19.290 -8.289 16.982 1.00 97.56 171 LYS A C 1
ATOM 1326 O O . LYS A 1 171 ? -18.545 -7.931 17.889 1.00 97.56 171 LYS A O 1
ATOM 1331 N N . THR A 1 172 ? -18.857 -9.037 15.967 1.00 97.88 172 THR A N 1
ATOM 1332 C CA . THR A 1 172 ? -17.441 -9.397 15.796 1.00 97.88 172 THR A CA 1
ATOM 1333 C C . THR A 1 172 ? -16.568 -8.143 15.794 1.00 97.88 172 THR A C 1
ATOM 1335 O O . THR A 1 172 ? -16.878 -7.184 15.075 1.00 97.88 172 THR A O 1
ATOM 1338 N N . ALA A 1 173 ? -15.491 -8.157 16.581 1.00 98.56 173 ALA A N 1
ATOM 1339 C CA . ALA A 1 173 ? -14.511 -7.080 16.631 1.00 98.56 173 ALA A CA 1
ATOM 1340 C C . ALA A 1 173 ? -14.006 -6.722 15.226 1.00 98.56 173 ALA A C 1
ATOM 1342 O O . ALA A 1 173 ? -13.805 -7.597 14.383 1.00 98.56 173 ALA A O 1
ATOM 1343 N N . LEU A 1 174 ? -13.839 -5.423 14.973 1.00 98.88 174 LEU A N 1
ATOM 1344 C CA . LEU A 1 174 ? -13.225 -4.943 13.739 1.00 98.88 174 LEU A CA 1
ATOM 1345 C C . LEU A 1 174 ? -11.767 -5.416 13.673 1.00 98.88 174 LEU A C 1
ATOM 1347 O O . LEU A 1 174 ? -11.047 -5.361 14.671 1.00 98.88 174 LEU A O 1
ATOM 1351 N N . LEU A 1 175 ? -11.331 -5.849 12.492 1.00 98.88 175 LEU A N 1
ATOM 1352 C CA . LEU A 1 175 ? -9.909 -6.059 12.225 1.00 98.88 175 LEU A CA 1
ATOM 1353 C C . LEU A 1 175 ? -9.190 -4.703 12.240 1.00 98.88 175 LEU A C 1
ATOM 1355 O O . LEU A 1 175 ? -9.747 -3.715 11.760 1.00 98.88 175 LEU A O 1
ATOM 1359 N N . LEU A 1 176 ? -7.969 -4.659 12.762 1.00 98.94 176 LEU A N 1
ATOM 1360 C CA . LEU A 1 176 ? -7.080 -3.502 12.702 1.00 98.94 176 LEU A CA 1
ATOM 1361 C C . LEU A 1 176 ? -5.788 -3.894 11.992 1.00 98.94 176 LEU A C 1
ATOM 1363 O O . LEU A 1 176 ? -5.057 -4.766 12.464 1.00 98.94 176 LEU A O 1
ATOM 1367 N N . ALA A 1 177 ? -5.499 -3.212 10.892 1.00 98.94 177 ALA A N 1
ATOM 1368 C CA . ALA A 1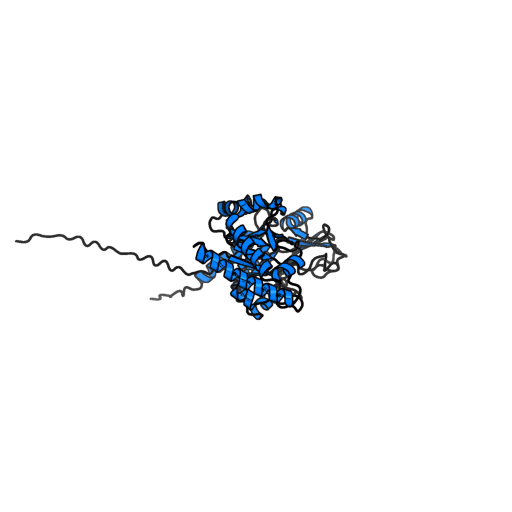 177 ? -4.241 -3.303 10.168 1.00 98.94 177 ALA A CA 1
ATOM 1369 C C . ALA A 1 177 ? -3.578 -1.922 10.071 1.00 98.94 177 ALA A C 1
ATOM 1371 O O . ALA A 1 177 ? -4.180 -0.897 10.413 1.00 98.94 177 ALA A O 1
ATOM 1372 N N . ALA A 1 178 ? -2.328 -1.903 9.626 1.00 98.94 178 ALA A N 1
ATOM 1373 C CA . ALA A 1 178 ? -1.668 -0.676 9.213 1.00 98.94 178 ALA A CA 1
ATOM 1374 C C . ALA A 1 178 ? -0.723 -0.951 8.047 1.00 98.94 178 ALA A C 1
ATOM 1376 O O . ALA A 1 178 ? 0.022 -1.937 8.086 1.00 98.94 178 ALA A O 1
ATOM 1377 N N . ALA A 1 179 ? -0.723 -0.071 7.051 1.00 98.94 179 ALA A N 1
ATOM 1378 C CA . ALA A 1 179 ? 0.340 -0.010 6.064 1.00 98.94 179 ALA A CA 1
ATOM 1379 C C . ALA A 1 179 ? 1.548 0.712 6.666 1.00 98.94 179 ALA A C 1
ATOM 1381 O O . ALA A 1 179 ? 1.426 1.735 7.338 1.00 98.94 179 ALA A O 1
ATOM 1382 N N . VAL A 1 180 ? 2.719 0.095 6.522 1.00 98.88 180 VAL A N 1
ATOM 1383 C CA . VAL A 1 180 ? 3.944 0.534 7.191 1.00 98.88 180 VAL A CA 1
ATOM 1384 C C . VAL A 1 180 ? 5.124 0.498 6.240 1.00 98.88 180 VAL A C 1
ATOM 1386 O O . VAL A 1 180 ? 5.130 -0.211 5.229 1.00 98.88 180 VAL A O 1
ATOM 1389 N N . PHE A 1 181 ? 6.162 1.239 6.615 1.00 98.69 181 PHE A N 1
ATOM 1390 C CA . PHE A 1 181 ? 7.410 1.290 5.874 1.00 98.69 181 PHE A CA 1
ATOM 1391 C C . PHE A 1 181 ? 8.014 -0.108 5.664 1.00 98.69 181 PHE A C 1
ATOM 1393 O O . PHE A 1 181 ? 7.848 -1.026 6.477 1.00 98.69 181 PHE A O 1
ATOM 1400 N N . ARG A 1 182 ? 8.799 -0.256 4.591 1.00 97.62 182 ARG A N 1
ATOM 1401 C CA . ARG A 1 182 ? 9.497 -1.503 4.231 1.00 97.62 182 ARG A CA 1
ATOM 1402 C C . ARG A 1 182 ? 10.323 -2.131 5.364 1.00 97.62 182 ARG A C 1
ATOM 1404 O O . ARG A 1 182 ? 10.611 -3.318 5.308 1.00 97.62 182 ARG A O 1
ATOM 1411 N N . SER A 1 183 ? 10.735 -1.348 6.362 1.00 98.06 183 SER A N 1
ATOM 1412 C CA . SER A 1 183 ? 11.562 -1.748 7.507 1.00 98.06 183 SER A CA 1
ATOM 1413 C C . SER A 1 183 ? 10.938 -1.244 8.811 1.00 98.06 183 SER A C 1
ATOM 1415 O O . SER A 1 183 ? 10.304 -0.191 8.815 1.00 98.06 183 SER A O 1
ATOM 1417 N N . ALA A 1 184 ? 11.176 -1.953 9.920 1.00 97.75 184 ALA A N 1
ATOM 1418 C CA . ALA A 1 184 ? 10.816 -1.487 11.266 1.00 97.75 184 ALA A CA 1
ATOM 1419 C C . ALA A 1 184 ? 11.594 -0.232 11.702 1.00 97.75 184 ALA A C 1
ATOM 1421 O O . ALA A 1 184 ? 11.187 0.456 12.636 1.00 97.75 184 ALA A O 1
ATOM 1422 N N . ASP A 1 185 ? 12.700 0.054 11.016 1.00 97.38 185 ASP A N 1
ATOM 1423 C CA . ASP A 1 185 ? 13.502 1.264 11.152 1.00 97.38 185 ASP A CA 1
ATOM 1424 C C . ASP A 1 185 ? 13.228 2.203 9.964 1.00 97.38 185 ASP A C 1
ATOM 1426 O O . ASP A 1 185 ? 13.566 1.889 8.813 1.00 97.38 185 ASP A O 1
ATOM 1430 N N . TYR A 1 186 ? 12.611 3.346 10.261 1.00 96.75 186 TYR A N 1
ATOM 1431 C CA . TYR A 1 186 ? 12.409 4.467 9.353 1.00 96.75 186 TYR A CA 1
ATOM 1432 C C . TYR A 1 186 ? 13.514 5.512 9.572 1.00 96.75 186 TYR A C 1
ATOM 1434 O O . TYR A 1 186 ? 13.356 6.463 10.332 1.00 96.75 186 TYR A O 1
ATOM 1442 N N . TYR A 1 187 ? 14.659 5.324 8.909 1.00 95.50 187 TYR A N 1
ATOM 1443 C CA . TYR A 1 187 ? 15.795 6.260 8.922 1.00 95.50 187 TYR A CA 1
ATOM 1444 C C . TYR A 1 187 ? 16.321 6.625 10.328 1.00 95.50 187 TYR A C 1
ATOM 1446 O O . TYR A 1 187 ? 16.540 7.792 10.641 1.00 95.50 187 TYR A O 1
ATOM 1454 N N . SER A 1 188 ? 16.614 5.619 11.153 1.00 95.88 188 SER A N 1
ATOM 1455 C CA . SER A 1 188 ? 16.990 5.701 12.577 1.00 95.88 188 SER A CA 1
ATOM 1456 C C . SER A 1 188 ? 15.829 5.985 13.540 1.00 95.88 188 SER A C 1
ATOM 1458 O O . SER A 1 188 ? 16.062 6.295 14.711 1.00 95.88 188 SER A O 1
ATOM 1460 N N . ILE A 1 189 ? 14.580 5.877 13.077 1.00 96.81 189 ILE A N 1
ATOM 1461 C CA . ILE A 1 189 ? 13.373 6.044 13.893 1.00 96.81 189 ILE A CA 1
ATOM 1462 C C . ILE A 1 189 ? 12.609 4.721 13.897 1.00 96.81 189 ILE A C 1
ATOM 1464 O O . ILE A 1 189 ? 12.026 4.305 12.896 1.00 96.81 189 ILE A O 1
ATOM 1468 N N . ASN A 1 190 ? 12.603 4.052 15.047 1.00 97.75 190 ASN A N 1
ATOM 1469 C CA . ASN A 1 190 ? 11.994 2.734 15.181 1.00 97.75 190 ASN A CA 1
ATOM 1470 C C . ASN A 1 190 ? 10.476 2.821 15.359 1.00 97.75 190 ASN A C 1
ATOM 1472 O O . ASN A 1 190 ? 9.976 3.592 16.183 1.00 97.75 190 ASN A O 1
ATOM 1476 N N . TYR A 1 191 ? 9.751 1.958 14.650 1.00 98.56 191 TYR A N 1
ATOM 1477 C CA . TYR A 1 191 ? 8.337 1.717 14.912 1.00 98.56 191 TYR A CA 1
ATOM 1478 C C . TYR A 1 191 ? 8.117 1.109 16.313 1.00 98.56 191 TYR A C 1
ATOM 1480 O O . TYR A 1 191 ? 8.948 0.331 16.793 1.00 98.56 191 TYR A O 1
ATOM 1488 N N . PRO A 1 192 ? 6.976 1.394 16.974 1.00 98.00 192 PRO A N 1
ATOM 1489 C CA . PRO A 1 192 ? 6.653 0.860 18.297 1.00 98.00 192 PRO A CA 1
ATOM 1490 C C . PRO A 1 192 ? 6.201 -0.608 18.201 1.00 98.00 192 PRO A C 1
ATOM 1492 O O . PRO A 1 192 ? 5.006 -0.915 18.268 1.00 98.00 192 PRO A O 1
ATOM 1495 N N . PHE A 1 193 ? 7.154 -1.527 18.016 1.00 94.75 193 PHE A N 1
ATOM 1496 C CA . PHE A 1 193 ? 6.873 -2.930 17.691 1.00 94.75 193 PHE A CA 1
ATOM 1497 C C . PHE A 1 193 ? 5.967 -3.629 18.719 1.00 94.75 193 PHE A C 1
ATOM 1499 O O . PHE A 1 193 ? 5.091 -4.391 18.319 1.00 94.75 193 PHE A O 1
ATOM 1506 N N . GLU A 1 194 ? 6.113 -3.353 20.022 1.00 96.94 194 GLU A N 1
ATOM 1507 C CA . GLU A 1 194 ? 5.260 -3.951 21.061 1.00 96.94 194 GLU A CA 1
ATOM 1508 C C . GLU A 1 194 ? 3.804 -3.505 20.912 1.00 96.94 194 GLU A C 1
ATOM 1510 O O . GLU A 1 194 ? 2.887 -4.327 20.942 1.00 96.94 194 GLU A O 1
ATOM 1515 N N . SER A 1 195 ? 3.580 -2.205 20.690 1.00 98.56 195 SER A N 1
ATOM 1516 C CA . SER A 1 195 ? 2.238 -1.665 20.462 1.00 98.56 195 SER A CA 1
ATOM 1517 C C . SER A 1 195 ? 1.622 -2.243 19.192 1.00 98.56 195 SER A C 1
ATOM 1519 O O . SER A 1 195 ? 0.457 -2.632 19.213 1.00 98.56 195 SER A O 1
ATOM 1521 N N . ILE A 1 196 ? 2.400 -2.361 18.111 1.00 98.56 196 ILE A N 1
ATOM 1522 C CA . ILE A 1 196 ? 1.976 -3.005 16.859 1.00 98.56 196 ILE A CA 1
ATOM 1523 C C . ILE A 1 196 ? 1.592 -4.466 17.111 1.00 98.56 196 ILE A C 1
ATOM 1525 O O . ILE A 1 196 ? 0.481 -4.877 16.780 1.00 98.56 196 ILE A O 1
ATOM 1529 N N . SER A 1 197 ? 2.479 -5.234 17.746 1.00 98.06 197 SER A N 1
ATOM 1530 C CA . SER A 1 197 ? 2.284 -6.657 18.023 1.00 98.06 197 SER A CA 1
ATOM 1531 C C . SER A 1 197 ? 1.060 -6.907 18.904 1.00 98.06 197 SER A C 1
ATOM 1533 O O . SER A 1 197 ? 0.315 -7.850 18.659 1.00 98.06 197 SER A O 1
ATOM 1535 N N . ASN A 1 198 ? 0.781 -6.044 19.880 1.00 98.38 198 ASN A N 1
ATOM 1536 C CA . ASN A 1 198 ? -0.363 -6.215 20.778 1.00 98.38 198 ASN A CA 1
ATOM 1537 C C . ASN A 1 198 ? -1.679 -5.668 20.206 1.00 98.38 198 ASN A C 1
ATOM 1539 O O . ASN A 1 198 ? -2.754 -6.128 20.591 1.00 98.38 198 ASN A O 1
ATOM 1543 N N . SER A 1 199 ? -1.615 -4.697 19.292 1.00 98.88 199 SER A N 1
ATOM 1544 C CA . SER A 1 199 ? -2.798 -3.932 18.878 1.00 98.88 199 SER A CA 1
ATOM 1545 C C . SER A 1 199 ? -3.284 -4.234 17.471 1.00 98.88 199 SER A C 1
ATOM 1547 O O . SER A 1 199 ? -4.474 -4.080 17.217 1.00 98.88 199 SER A O 1
ATOM 1549 N N . LEU A 1 200 ? -2.423 -4.661 16.550 1.00 98.88 200 LEU A N 1
ATOM 1550 C CA . LEU A 1 200 ? -2.814 -4.941 15.169 1.00 98.88 200 LEU A CA 1
ATOM 1551 C C . LEU A 1 200 ? -2.992 -6.442 14.938 1.00 98.88 200 LEU A C 1
ATOM 1553 O O . LEU A 1 200 ? -2.284 -7.272 15.519 1.00 98.88 200 LEU A O 1
ATOM 1557 N N . ASP A 1 201 ? -3.953 -6.787 14.086 1.00 98.75 201 ASP A N 1
ATOM 1558 C CA . ASP A 1 201 ? -4.113 -8.148 13.579 1.00 98.75 201 ASP A CA 1
ATOM 1559 C C . ASP A 1 201 ? -2.922 -8.494 12.670 1.00 98.75 201 ASP A C 1
ATOM 1561 O O . ASP A 1 201 ? -2.324 -9.560 12.820 1.00 98.75 201 ASP A O 1
ATOM 1565 N N . TRP A 1 202 ? -2.511 -7.555 11.809 1.00 98.88 202 TRP A N 1
ATOM 1566 C CA . TRP A 1 202 ? -1.274 -7.619 11.024 1.00 98.88 202 TRP A CA 1
ATOM 1567 C C . TRP A 1 202 ? -0.811 -6.227 10.558 1.00 98.88 202 TRP A C 1
ATOM 1569 O O . TRP A 1 202 ? -1.529 -5.239 10.704 1.00 98.88 202 TRP A O 1
ATOM 1579 N N . ILE A 1 203 ? 0.382 -6.163 9.964 1.00 98.94 203 ILE A N 1
ATOM 1580 C CA . ILE A 1 203 ? 0.886 -5.013 9.202 1.00 98.94 203 ILE A CA 1
ATOM 1581 C C . ILE A 1 203 ? 0.996 -5.347 7.711 1.00 98.94 203 ILE A C 1
ATOM 1583 O O . ILE A 1 203 ? 1.355 -6.467 7.338 1.00 98.94 203 ILE A O 1
ATOM 1587 N N . ASN A 1 204 ? 0.711 -4.362 6.868 1.00 98.94 204 ASN A N 1
ATOM 1588 C CA . ASN A 1 204 ? 0.921 -4.384 5.427 1.00 98.94 204 ASN A CA 1
ATOM 1589 C C . ASN A 1 204 ? 2.277 -3.712 5.140 1.00 98.94 204 ASN A C 1
ATOM 1591 O O . ASN A 1 204 ? 2.389 -2.489 5.144 1.00 98.94 204 ASN A O 1
ATOM 1595 N N . VAL A 1 205 ? 3.339 -4.498 4.940 1.00 98.94 205 VAL A N 1
ATOM 1596 C CA . VAL A 1 205 ? 4.688 -3.955 4.695 1.00 98.94 205 VAL A CA 1
ATOM 1597 C C . VAL A 1 205 ? 4.814 -3.515 3.240 1.00 98.94 205 VAL A C 1
ATOM 1599 O O . VAL A 1 205 ? 4.792 -4.356 2.338 1.00 98.94 205 VAL A O 1
ATOM 1602 N N . MET A 1 206 ? 4.997 -2.215 3.012 1.00 98.88 206 MET A N 1
ATOM 1603 C CA . MET A 1 206 ? 5.163 -1.625 1.679 1.00 98.88 206 MET A CA 1
ATOM 1604 C C . MET A 1 206 ? 6.565 -1.901 1.126 1.00 98.88 206 MET A C 1
ATOM 1606 O O . MET A 1 206 ? 7.477 -1.081 1.208 1.00 98.88 206 MET A O 1
ATOM 1610 N N . ALA A 1 207 ? 6.762 -3.115 0.610 1.00 98.62 207 ALA A N 1
ATOM 1611 C CA . ALA A 1 207 ? 8.023 -3.603 0.050 1.00 98.62 207 ALA A CA 1
ATOM 1612 C C . ALA A 1 207 ? 8.200 -3.210 -1.432 1.00 98.62 207 ALA A C 1
ATOM 1614 O O . ALA A 1 207 ? 8.529 -4.043 -2.278 1.00 98.62 207 ALA A O 1
ATOM 1615 N N . TYR A 1 208 ? 7.962 -1.937 -1.730 1.00 98.75 208 TYR A N 1
ATOM 1616 C CA . TYR A 1 208 ? 8.059 -1.320 -3.051 1.00 98.75 208 TYR A CA 1
ATOM 1617 C C . TYR A 1 208 ? 8.487 0.152 -2.909 1.00 98.75 208 TYR A C 1
ATOM 1619 O O . TYR A 1 208 ? 8.845 0.585 -1.813 1.00 98.75 208 TYR A O 1
ATOM 1627 N N . ASP A 1 209 ? 8.538 0.890 -4.019 1.00 98.38 209 ASP A N 1
ATOM 1628 C CA . ASP A 1 209 ? 9.032 2.276 -4.107 1.00 98.38 209 ASP A CA 1
ATOM 1629 C C . ASP A 1 209 ? 10.472 2.470 -3.614 1.00 98.38 209 ASP A C 1
ATOM 1631 O O . ASP A 1 209 ? 10.881 3.545 -3.177 1.00 98.38 209 ASP A O 1
ATOM 1635 N N . PHE A 1 210 ? 11.297 1.429 -3.729 1.00 98.50 210 PHE A N 1
ATOM 1636 C CA . PHE A 1 210 ? 12.711 1.506 -3.361 1.00 98.50 210 PHE A CA 1
ATOM 1637 C C . PHE A 1 210 ? 13.465 2.487 -4.256 1.00 98.50 210 PHE A C 1
ATOM 1639 O O . PHE A 1 210 ? 14.335 3.223 -3.789 1.00 98.50 210 PHE A O 1
ATOM 1646 N N . TYR A 1 211 ? 13.093 2.522 -5.534 1.00 98.31 211 TYR A N 1
ATOM 1647 C CA . TYR A 1 211 ? 13.662 3.405 -6.538 1.00 98.31 211 TYR A CA 1
ATOM 1648 C C . TYR A 1 211 ? 12.568 3.868 -7.501 1.00 98.31 211 TYR A C 1
ATOM 1650 O O . TYR A 1 211 ? 11.717 3.079 -7.906 1.00 98.31 211 TYR A O 1
ATOM 1658 N N . GLY A 1 212 ? 12.641 5.135 -7.892 1.00 98.19 212 GLY A N 1
ATOM 1659 C CA . GLY A 1 212 ? 11.768 5.786 -8.863 1.00 98.19 212 GLY A CA 1
ATOM 1660 C C . GLY A 1 212 ? 12.493 7.002 -9.446 1.00 98.19 212 GLY A C 1
ATOM 1661 O O . GLY A 1 212 ? 13.343 7.581 -8.761 1.00 98.19 212 GLY A O 1
ATOM 1662 N N . PRO A 1 213 ? 12.201 7.433 -10.683 1.00 98.12 213 PRO A N 1
ATOM 1663 C CA . PRO A 1 213 ? 12.936 8.516 -11.336 1.00 98.12 213 PRO A CA 1
ATOM 1664 C C . PRO A 1 213 ? 12.786 9.866 -10.620 1.00 98.12 213 PRO A C 1
ATOM 1666 O O . PRO A 1 213 ? 13.600 10.754 -10.844 1.00 98.12 213 PRO A O 1
ATOM 1669 N N . GLY A 1 214 ? 11.788 10.027 -9.741 1.00 97.00 214 GLY A N 1
ATOM 1670 C CA . GLY A 1 214 ? 11.609 11.233 -8.925 1.00 97.00 214 GLY A CA 1
ATOM 1671 C C . GLY A 1 214 ? 12.643 11.411 -7.803 1.00 97.00 214 GLY A C 1
ATOM 1672 O O . GLY A 1 214 ? 12.968 12.542 -7.459 1.00 97.00 214 GLY A O 1
ATOM 1673 N N . TRP A 1 215 ? 13.184 10.321 -7.246 1.00 97.00 215 TRP A N 1
ATOM 1674 C CA . TRP A 1 215 ? 14.174 10.350 -6.148 1.00 97.00 215 TRP A CA 1
ATOM 1675 C C . TRP A 1 215 ? 15.470 9.592 -6.466 1.00 97.00 215 TRP A C 1
ATOM 1677 O O . TRP A 1 215 ? 16.441 9.668 -5.716 1.00 97.00 215 TRP A O 1
ATOM 1687 N N . PHE A 1 216 ? 15.508 8.887 -7.596 1.00 97.81 216 PHE A N 1
ATOM 1688 C CA . PHE A 1 216 ? 16.674 8.197 -8.135 1.00 97.81 216 PHE A CA 1
ATOM 1689 C C . PHE A 1 216 ? 16.760 8.411 -9.665 1.00 97.81 216 PHE A C 1
ATOM 1691 O O . PHE A 1 216 ? 16.614 7.465 -10.440 1.00 97.81 216 PHE A O 1
ATOM 1698 N N . PRO A 1 217 ? 16.937 9.664 -10.139 1.00 98.06 217 PRO A N 1
ATOM 1699 C CA . PRO A 1 217 ? 16.799 10.008 -11.560 1.00 98.06 217 PRO A CA 1
ATOM 1700 C C . PRO A 1 217 ? 17.947 9.505 -12.443 1.00 98.06 217 PRO A C 1
ATOM 1702 O O . PRO A 1 217 ? 17.739 9.239 -13.625 1.00 98.06 217 PRO A O 1
ATOM 1705 N N . ASN A 1 218 ? 19.153 9.398 -11.881 1.00 98.38 218 ASN A N 1
ATOM 1706 C CA . ASN A 1 218 ? 20.388 9.268 -12.660 1.00 98.38 218 ASN A CA 1
ATOM 1707 C C . ASN A 1 218 ? 20.706 7.831 -13.092 1.00 98.38 218 ASN A C 1
ATOM 1709 O O . ASN A 1 218 ? 21.610 7.616 -13.899 1.00 98.38 218 ASN A O 1
ATOM 1713 N N . ASN A 1 219 ? 19.992 6.840 -12.555 1.00 98.50 219 ASN A N 1
ATOM 1714 C CA . ASN A 1 219 ? 20.195 5.436 -12.878 1.00 98.50 219 ASN A CA 1
ATOM 1715 C C . ASN A 1 219 ? 18.857 4.688 -12.857 1.00 98.50 219 ASN A C 1
ATOM 1717 O O . ASN A 1 219 ? 18.005 4.971 -12.017 1.00 98.50 219 ASN A O 1
ATOM 1721 N N . THR A 1 220 ? 18.688 3.700 -13.737 1.00 98.62 220 THR A N 1
ATOM 1722 C CA . THR A 1 220 ? 17.582 2.735 -13.620 1.00 98.62 220 THR A CA 1
ATOM 1723 C C . THR A 1 220 ? 17.754 1.891 -12.361 1.00 98.62 220 THR A C 1
ATOM 1725 O O . THR A 1 220 ? 18.877 1.657 -11.912 1.00 98.62 220 THR A O 1
ATOM 1728 N N . ALA A 1 221 ? 16.668 1.385 -11.786 1.00 98.19 221 ALA A N 1
ATOM 1729 C CA . ALA A 1 221 ? 16.758 0.460 -10.662 1.00 98.19 221 ALA A CA 1
ATOM 1730 C C . ALA A 1 221 ? 15.452 -0.329 -10.473 1.00 98.19 221 ALA A C 1
ATOM 1732 O O . ALA A 1 221 ? 14.386 0.161 -10.845 1.00 98.19 221 ALA A O 1
ATOM 1733 N N . PRO A 1 222 ? 15.514 -1.543 -9.893 1.00 98.12 222 PRO A N 1
ATOM 1734 C CA . PRO A 1 222 ? 14.336 -2.367 -9.623 1.00 98.12 222 PRO A CA 1
ATOM 1735 C C . PRO A 1 222 ? 13.487 -1.774 -8.478 1.00 98.12 222 PRO A C 1
ATOM 1737 O O . PRO A 1 222 ? 13.932 -1.812 -7.329 1.00 98.12 222 PRO A O 1
ATOM 1740 N N . PRO A 1 223 ? 12.251 -1.291 -8.721 1.00 98.31 223 PRO A N 1
ATOM 1741 C CA . PRO A 1 223 ? 11.480 -0.560 -7.704 1.00 98.31 223 PRO A CA 1
ATOM 1742 C C . PRO A 1 223 ? 11.066 -1.381 -6.477 1.00 98.31 223 PRO A C 1
ATOM 1744 O O . PRO A 1 223 ? 10.724 -0.812 -5.446 1.00 98.31 223 PRO A O 1
ATOM 1747 N N . ALA A 1 224 ? 11.091 -2.711 -6.581 1.00 98.62 224 ALA A N 1
ATOM 1748 C CA . ALA A 1 224 ? 10.632 -3.623 -5.537 1.00 98.62 224 ALA A CA 1
ATOM 1749 C C . ALA A 1 224 ? 11.502 -4.885 -5.431 1.00 98.62 224 ALA A C 1
ATOM 1751 O O . ALA A 1 224 ? 10.981 -5.988 -5.283 1.00 98.62 224 ALA A O 1
ATOM 1752 N N . ALA A 1 225 ? 12.826 -4.753 -5.562 1.00 98.50 225 ALA A N 1
ATOM 1753 C CA . ALA A 1 225 ? 13.755 -5.885 -5.466 1.00 98.50 225 ALA A CA 1
ATOM 1754 C C . ALA A 1 225 ? 13.519 -6.741 -4.208 1.00 98.50 225 ALA A C 1
ATOM 1756 O O . ALA A 1 225 ? 13.538 -6.223 -3.092 1.00 98.50 225 ALA A O 1
ATOM 1757 N N . LEU A 1 226 ? 13.347 -8.057 -4.352 1.00 98.31 226 LEU A N 1
ATOM 1758 C CA . LEU A 1 226 ? 13.220 -8.940 -3.188 1.00 98.31 226 LEU A CA 1
ATOM 1759 C C . LEU A 1 226 ? 14.553 -9.079 -2.451 1.00 98.31 226 LEU A C 1
ATOM 1761 O O . LEU A 1 226 ? 14.576 -9.066 -1.226 1.00 98.31 226 LEU A O 1
ATOM 1765 N N . SER A 1 227 ? 15.660 -9.188 -3.188 1.00 95.62 227 SER A N 1
ATOM 1766 C CA . SER A 1 227 ? 16.998 -9.399 -2.632 1.00 95.62 227 SER A CA 1
ATOM 1767 C C . SER A 1 227 ? 18.088 -8.726 -3.483 1.00 95.62 227 SER A C 1
ATOM 1769 O O . SER A 1 227 ? 17.782 -8.012 -4.437 1.00 95.62 227 SER A O 1
ATOM 1771 N N . ALA A 1 228 ? 19.357 -8.890 -3.091 1.00 92.81 228 ALA A N 1
ATOM 1772 C CA . ALA A 1 228 ? 20.573 -8.476 -3.812 1.00 92.81 228 ALA A CA 1
ATOM 1773 C C . ALA A 1 228 ? 20.766 -6.975 -4.139 1.00 92.81 228 ALA A C 1
ATOM 1775 O O . ALA A 1 228 ? 21.821 -6.594 -4.643 1.00 92.81 228 ALA A O 1
ATOM 1776 N N . CYS A 1 229 ? 19.813 -6.102 -3.809 1.00 93.12 229 CYS A N 1
ATOM 1777 C CA . CYS A 1 229 ? 19.981 -4.645 -3.821 1.00 93.12 229 CYS A CA 1
ATOM 1778 C C . CYS A 1 229 ? 20.287 -4.101 -2.417 1.00 93.12 229 CYS A C 1
ATOM 1780 O O . CYS A 1 229 ? 19.951 -4.734 -1.416 1.00 93.12 229 CYS A O 1
ATOM 1782 N N . SER A 1 230 ? 20.884 -2.905 -2.324 1.00 92.19 230 SER A N 1
ATOM 1783 C CA . SER A 1 230 ? 21.142 -2.241 -1.031 1.00 92.19 230 SER A CA 1
ATOM 1784 C C . SER A 1 230 ? 19.854 -1.982 -0.246 1.00 92.19 230 SER A C 1
ATOM 1786 O O . SER A 1 230 ? 19.828 -2.095 0.978 1.00 92.19 230 SER A O 1
ATOM 1788 N N . VAL A 1 231 ? 18.770 -1.695 -0.966 1.00 95.56 231 VAL A N 1
ATOM 1789 C CA . VAL A 1 231 ? 17.405 -1.653 -0.457 1.00 95.56 231 VAL A CA 1
ATOM 1790 C C . VAL A 1 231 ? 16.621 -2.791 -1.101 1.00 95.56 231 VAL A C 1
ATOM 1792 O O . VAL A 1 231 ? 16.526 -2.855 -2.324 1.00 95.56 231 VAL A O 1
ATOM 1795 N N . ASN A 1 232 ? 16.087 -3.701 -0.286 1.00 98.25 232 ASN A N 1
ATOM 1796 C CA . ASN A 1 232 ? 15.329 -4.850 -0.772 1.00 98.25 232 ASN A CA 1
ATOM 1797 C C . ASN A 1 232 ? 14.279 -5.335 0.243 1.00 98.25 232 ASN A C 1
ATOM 1799 O O . ASN A 1 232 ? 14.345 -5.013 1.437 1.00 98.25 232 ASN A O 1
ATOM 1803 N N . GLY A 1 233 ? 13.314 -6.111 -0.252 1.00 98.56 233 GLY A N 1
ATOM 1804 C CA . GLY A 1 233 ? 12.205 -6.658 0.524 1.00 98.56 233 GLY A CA 1
ATOM 1805 C C . GLY A 1 233 ? 12.645 -7.631 1.619 1.00 98.56 233 GLY A C 1
ATOM 1806 O O . GLY A 1 233 ? 12.126 -7.553 2.730 1.00 98.56 233 GLY A O 1
ATOM 1807 N N . ASP A 1 234 ? 13.630 -8.499 1.369 1.00 98.69 234 ASP A N 1
ATOM 1808 C CA . ASP A 1 234 ? 14.080 -9.490 2.353 1.00 98.69 234 ASP A CA 1
ATOM 1809 C C . ASP A 1 234 ? 14.714 -8.855 3.587 1.00 98.69 234 ASP A C 1
ATOM 1811 O O . ASP A 1 234 ? 14.375 -9.219 4.719 1.00 98.69 234 ASP A O 1
ATOM 1815 N N . ALA A 1 235 ? 15.579 -7.864 3.384 1.00 98.50 235 ALA A N 1
ATOM 1816 C CA . ALA A 1 235 ? 16.172 -7.089 4.461 1.00 98.50 235 ALA A CA 1
ATOM 1817 C C . ALA A 1 235 ? 15.090 -6.356 5.269 1.00 98.50 235 ALA A C 1
ATOM 1819 O O . ALA A 1 235 ? 15.142 -6.345 6.499 1.00 98.50 235 ALA A O 1
ATOM 1820 N N . GLY A 1 236 ? 14.082 -5.800 4.590 1.00 98.31 236 GLY A N 1
ATOM 1821 C CA . GLY A 1 236 ? 12.946 -5.124 5.214 1.00 98.31 236 GLY A CA 1
ATOM 1822 C C . GLY A 1 236 ? 12.081 -6.043 6.084 1.00 98.31 236 GLY A C 1
ATOM 1823 O O . GLY A 1 236 ? 11.868 -5.776 7.268 1.00 98.31 236 GLY A O 1
ATOM 1824 N N . ILE A 1 237 ? 11.653 -7.184 5.541 1.00 98.75 237 ILE A N 1
ATOM 1825 C CA . ILE A 1 237 ? 10.886 -8.197 6.281 1.00 98.75 237 ILE A CA 1
ATOM 1826 C C . ILE A 1 237 ? 11.706 -8.760 7.445 1.00 98.75 237 ILE A C 1
ATOM 1828 O O . ILE A 1 237 ? 11.202 -8.913 8.558 1.00 98.75 237 ILE A O 1
ATOM 1832 N N . THR A 1 238 ? 12.994 -9.023 7.221 1.00 98.62 238 THR A N 1
ATOM 1833 C CA . THR A 1 238 ? 13.904 -9.489 8.273 1.00 98.62 238 THR A CA 1
ATOM 1834 C C . THR A 1 238 ? 14.071 -8.445 9.379 1.00 98.62 238 THR A C 1
ATOM 1836 O O . THR A 1 238 ? 14.167 -8.828 10.543 1.00 98.62 238 THR A O 1
ATOM 1839 N N . SER A 1 239 ? 14.065 -7.150 9.051 1.00 98.56 239 SER A N 1
ATOM 1840 C CA . SER A 1 239 ? 14.083 -6.054 10.030 1.00 98.56 239 SER A CA 1
ATOM 1841 C C . SER A 1 239 ? 12.858 -6.107 10.950 1.00 98.56 239 SER A C 1
ATOM 1843 O O . SER A 1 239 ? 13.011 -6.142 12.169 1.00 98.56 239 SER A O 1
ATOM 1845 N N . TRP A 1 240 ? 11.651 -6.249 10.389 1.00 98.75 240 TRP A N 1
ATOM 1846 C CA . TRP A 1 240 ? 10.414 -6.407 11.168 1.00 98.75 240 TRP A CA 1
ATOM 1847 C C . TRP A 1 240 ? 10.418 -7.636 12.085 1.00 98.75 240 TRP A C 1
ATOM 1849 O O . TRP A 1 240 ? 10.029 -7.539 13.250 1.00 98.75 240 TRP A O 1
ATOM 1859 N N . ILE A 1 241 ? 10.904 -8.778 11.594 1.00 98.62 241 ILE A N 1
ATOM 1860 C CA . ILE A 1 241 ? 11.002 -10.006 12.398 1.00 98.62 241 ILE A CA 1
ATOM 1861 C C . ILE A 1 241 ? 12.034 -9.842 13.524 1.00 98.62 241 ILE A C 1
ATOM 1863 O O . ILE A 1 241 ? 11.763 -10.210 14.665 1.00 98.62 241 ILE A O 1
ATOM 1867 N N . LYS A 1 242 ? 13.204 -9.253 13.237 1.00 98.19 242 LYS A N 1
ATOM 1868 C CA . LYS A 1 242 ? 14.251 -8.992 14.242 1.00 98.19 242 LYS A CA 1
ATOM 1869 C C . LYS A 1 242 ? 13.817 -7.987 15.304 1.00 98.19 242 LYS A C 1
ATOM 1871 O O . LYS A 1 242 ? 14.254 -8.107 16.443 1.00 98.19 242 LYS A O 1
ATOM 1876 N N . ALA A 1 243 ? 12.946 -7.044 14.951 1.00 97.12 243 ALA A N 1
ATOM 1877 C CA . ALA A 1 243 ? 12.319 -6.141 15.910 1.00 97.12 243 ALA A CA 1
ATOM 1878 C C . ALA A 1 243 ? 11.348 -6.863 16.866 1.00 97.12 243 ALA A C 1
ATOM 1880 O O . ALA A 1 243 ? 10.918 -6.263 17.839 1.00 97.12 243 ALA A O 1
ATOM 1881 N N . GLY A 1 244 ? 11.015 -8.138 16.623 1.00 96.62 244 GLY A N 1
ATOM 1882 C CA . GLY A 1 244 ? 10.195 -8.966 17.512 1.00 96.62 244 GLY A CA 1
ATOM 1883 C C . GLY A 1 244 ? 8.777 -9.232 17.007 1.00 96.62 244 GLY A C 1
ATOM 1884 O O . GLY A 1 244 ? 7.980 -9.841 17.722 1.00 96.62 244 GLY A O 1
ATOM 1885 N N . LEU A 1 245 ? 8.431 -8.805 15.786 1.00 98.00 245 LEU A N 1
ATOM 1886 C CA . LEU A 1 245 ? 7.114 -9.081 15.222 1.00 98.00 245 LEU A CA 1
ATOM 1887 C C . LEU A 1 245 ? 7.044 -10.514 14.678 1.00 98.00 245 LEU A C 1
ATOM 1889 O O . LEU A 1 245 ? 7.883 -10.944 13.885 1.00 98.00 245 LEU A O 1
ATOM 1893 N N . ALA A 1 246 ? 6.011 -11.257 15.074 1.00 98.00 246 ALA A N 1
ATOM 1894 C CA . ALA A 1 246 ? 5.795 -12.606 14.566 1.00 98.00 246 ALA A CA 1
ATOM 1895 C C . ALA A 1 246 ? 5.574 -12.582 13.038 1.00 98.00 246 ALA A C 1
ATOM 1897 O O . ALA A 1 246 ? 4.762 -11.782 12.566 1.00 98.00 246 ALA A O 1
ATOM 1898 N N . PRO A 1 247 ? 6.182 -13.497 12.255 1.00 98.19 247 PRO A N 1
ATOM 1899 C CA . PRO A 1 247 ? 5.952 -13.581 10.809 1.00 98.19 247 PRO A CA 1
ATOM 1900 C C . PRO A 1 247 ? 4.466 -13.656 10.422 1.00 98.19 247 PRO A C 1
ATOM 1902 O O . PRO A 1 247 ? 4.031 -13.038 9.453 1.00 98.19 247 PRO A O 1
ATOM 1905 N N . LYS A 1 248 ? 3.647 -14.325 11.244 1.00 97.94 248 LYS A N 1
ATOM 1906 C CA . LYS A 1 248 ? 2.185 -14.427 11.087 1.00 97.94 248 LYS A CA 1
ATOM 1907 C C . LYS A 1 248 ? 1.405 -13.140 11.386 1.00 97.94 248 LYS A C 1
ATOM 1909 O O . LYS A 1 248 ? 0.182 -13.169 11.365 1.00 97.94 248 LYS A O 1
ATOM 1914 N N . LYS A 1 249 ? 2.085 -12.017 11.616 1.00 98.31 249 LYS A N 1
ATOM 1915 C CA . LYS A 1 249 ? 1.508 -10.664 11.653 1.00 98.31 249 LYS A CA 1
ATOM 1916 C C . LYS A 1 249 ? 2.019 -9.766 10.529 1.00 98.31 249 LYS A C 1
ATOM 1918 O O . LYS A 1 249 ? 1.770 -8.567 10.553 1.00 98.31 249 LYS A O 1
ATOM 1923 N N . ILE A 1 250 ? 2.734 -10.319 9.554 1.00 98.88 250 ILE A N 1
ATOM 1924 C CA . ILE A 1 250 ? 3.327 -9.565 8.451 1.00 98.88 250 ILE A CA 1
ATOM 1925 C C . ILE A 1 250 ? 2.681 -10.012 7.141 1.00 98.88 250 ILE A C 1
ATOM 1927 O O . ILE A 1 250 ? 2.589 -11.208 6.859 1.00 98.88 250 ILE A O 1
ATOM 1931 N N . VAL A 1 251 ? 2.260 -9.040 6.337 1.00 98.88 251 VAL A N 1
ATOM 1932 C CA . VAL A 1 251 ? 1.717 -9.232 4.992 1.00 98.88 251 VAL A CA 1
ATOM 1933 C C . VAL A 1 251 ? 2.611 -8.476 4.009 1.00 98.88 251 VAL A C 1
ATOM 1935 O O . VAL A 1 251 ? 2.814 -7.271 4.151 1.00 98.88 251 VAL A O 1
ATOM 1938 N N . LEU A 1 252 ? 3.183 -9.193 3.038 1.00 98.94 252 LEU A N 1
ATOM 1939 C CA . LEU A 1 252 ? 4.134 -8.637 2.068 1.00 98.94 252 LEU A CA 1
ATOM 1940 C C . LEU A 1 252 ? 3.416 -7.830 0.975 1.00 98.94 252 LEU A C 1
ATOM 1942 O O . LEU A 1 252 ? 2.522 -8.357 0.314 1.00 98.94 252 LEU A O 1
ATOM 1946 N N . GLY A 1 253 ? 3.831 -6.584 0.755 1.00 98.88 253 GLY A N 1
ATOM 1947 C CA . GLY A 1 253 ? 3.330 -5.741 -0.329 1.00 98.88 253 GLY A CA 1
ATOM 1948 C C . GLY A 1 253 ? 3.906 -6.098 -1.697 1.00 98.88 253 GLY A C 1
ATOM 1949 O O . GLY A 1 253 ? 5.104 -6.339 -1.831 1.00 98.88 253 GLY A O 1
ATOM 1950 N N . LEU A 1 254 ? 3.044 -6.100 -2.711 1.00 98.88 254 LEU A N 1
ATOM 1951 C CA . LEU A 1 254 ? 3.356 -6.377 -4.111 1.00 98.88 254 LEU A CA 1
ATOM 1952 C C . LEU A 1 254 ? 2.870 -5.201 -4.983 1.00 98.88 254 LEU A C 1
ATOM 1954 O O . LEU A 1 254 ? 1.669 -4.912 -4.978 1.00 98.88 254 LEU A O 1
ATOM 1958 N N . PRO A 1 255 ? 3.744 -4.513 -5.735 1.00 98.62 255 PRO A N 1
ATOM 1959 C CA . PRO A 1 255 ? 3.315 -3.443 -6.626 1.00 98.62 255 PRO A CA 1
ATOM 1960 C C . PRO A 1 255 ? 2.750 -4.021 -7.931 1.00 98.62 255 PRO A C 1
ATOM 1962 O O . PRO A 1 255 ? 3.414 -4.767 -8.644 1.00 98.62 255 PRO A O 1
ATOM 1965 N N . PHE A 1 256 ? 1.527 -3.640 -8.286 1.00 98.62 256 PHE A N 1
ATOM 1966 C CA . PHE A 1 256 ? 0.946 -3.841 -9.622 1.00 98.62 256 PHE A CA 1
ATOM 1967 C C . PHE A 1 256 ? 1.201 -2.621 -10.511 1.00 98.62 256 PHE A C 1
ATOM 1969 O O . PHE A 1 256 ? 0.343 -2.162 -11.261 1.00 98.62 256 PHE A O 1
ATOM 1976 N N . TYR A 1 257 ? 2.393 -2.060 -10.381 1.00 98.69 257 TYR A N 1
ATOM 1977 C CA . TYR A 1 257 ? 2.884 -0.929 -11.144 1.00 98.69 257 TYR A CA 1
ATOM 1978 C C . TYR A 1 257 ? 4.411 -0.992 -11.184 1.00 98.69 257 TYR A C 1
ATOM 1980 O O . TYR A 1 257 ? 5.046 -1.867 -10.588 1.00 98.69 257 TYR A O 1
ATOM 1988 N N . GLY A 1 258 ? 4.997 -0.061 -11.915 1.00 98.69 258 GLY A N 1
ATOM 1989 C CA . GLY A 1 258 ? 6.427 0.132 -12.010 1.00 98.69 258 GLY A CA 1
ATOM 1990 C C . GLY A 1 258 ? 6.762 1.575 -12.331 1.00 98.69 258 GLY A C 1
ATOM 1991 O O . GLY A 1 258 ? 5.886 2.441 -12.352 1.00 98.69 258 GLY A O 1
ATOM 1992 N N . TYR A 1 259 ? 8.037 1.814 -12.616 1.00 98.88 259 TYR A N 1
ATOM 1993 C CA . TYR A 1 259 ? 8.538 3.138 -12.955 1.00 98.88 259 TYR A CA 1
ATOM 1994 C C . TYR A 1 259 ? 9.336 3.120 -14.252 1.00 98.88 259 TYR A C 1
ATOM 1996 O O . TYR A 1 259 ? 10.153 2.225 -14.478 1.00 98.88 259 TYR A O 1
ATOM 2004 N N . ALA A 1 260 ? 9.101 4.127 -15.088 1.00 98.81 260 ALA A N 1
ATOM 2005 C CA . ALA A 1 260 ? 9.756 4.347 -16.362 1.00 98.81 260 ALA A CA 1
ATOM 2006 C C . ALA A 1 260 ? 10.874 5.391 -16.237 1.00 98.81 260 ALA A C 1
ATOM 2008 O O . ALA A 1 260 ? 10.626 6.541 -15.875 1.00 98.81 260 ALA A O 1
ATOM 2009 N N . TRP A 1 261 ? 12.089 5.017 -16.623 1.00 98.88 261 TRP A N 1
ATOM 2010 C CA . TRP A 1 261 ? 13.246 5.893 -16.780 1.00 98.88 261 TRP A CA 1
ATOM 2011 C C . TRP A 1 261 ? 13.552 6.138 -18.253 1.00 98.88 261 TRP A C 1
ATOM 2013 O O . TRP A 1 261 ? 13.269 5.301 -19.118 1.00 98.88 261 TRP A O 1
ATOM 2023 N N . ARG A 1 262 ? 14.191 7.277 -18.526 1.00 98.75 262 ARG A N 1
ATOM 2024 C CA . ARG A 1 262 ? 14.834 7.555 -19.808 1.00 98.75 262 ARG A CA 1
ATOM 2025 C C . ARG A 1 262 ? 16.321 7.209 -19.719 1.00 98.75 262 ARG A C 1
ATOM 2027 O O . ARG A 1 262 ? 17.057 7.811 -18.948 1.00 98.75 262 ARG A O 1
ATOM 2034 N N . LEU A 1 263 ? 16.752 6.217 -20.488 1.00 98.81 263 LEU A N 1
ATOM 2035 C CA . LEU A 1 263 ? 18.144 5.795 -20.620 1.00 98.81 263 LEU A CA 1
ATOM 2036 C C . LEU A 1 263 ? 18.967 6.863 -21.343 1.00 98.81 263 LEU A C 1
ATOM 2038 O O . LEU A 1 263 ? 18.533 7.416 -22.360 1.00 98.81 263 LEU A O 1
ATOM 2042 N N . LEU A 1 264 ? 20.205 7.077 -20.892 1.00 98.44 264 LEU A N 1
ATOM 2043 C CA . LEU A 1 264 ? 21.152 7.908 -21.640 1.00 98.44 264 LEU A CA 1
ATOM 2044 C C . LEU A 1 264 ? 21.588 7.224 -22.944 1.00 98.44 264 LEU A C 1
ATOM 2046 O O . LEU A 1 264 ? 21.606 7.870 -23.999 1.00 98.44 264 LEU A O 1
ATOM 2050 N N . ASP A 1 265 ? 21.852 5.917 -22.882 1.00 98.19 265 ASP A N 1
ATOM 2051 C CA . ASP A 1 265 ? 22.213 5.056 -24.011 1.00 98.19 265 ASP A CA 1
ATOM 2052 C C . ASP A 1 265 ? 21.251 3.862 -24.102 1.00 98.19 265 ASP A C 1
ATOM 2054 O O . ASP A 1 265 ? 21.137 3.073 -23.169 1.00 98.19 265 ASP A O 1
ATOM 2058 N N . ALA A 1 266 ? 20.579 3.712 -25.246 1.00 97.69 266 ALA A N 1
ATOM 2059 C CA . ALA A 1 266 ? 19.630 2.627 -25.492 1.00 97.69 266 ALA A CA 1
ATOM 2060 C C . ALA A 1 266 ? 20.294 1.237 -25.523 1.00 97.69 266 ALA A C 1
ATOM 2062 O O . ALA A 1 266 ? 19.619 0.238 -25.290 1.00 97.69 266 ALA A O 1
ATOM 2063 N N . ASN A 1 267 ? 21.605 1.160 -25.786 1.00 97.56 267 ASN A N 1
ATOM 2064 C CA . ASN A 1 267 ? 22.353 -0.101 -25.775 1.00 97.56 267 ASN A CA 1
ATOM 2065 C C . ASN A 1 267 ? 22.775 -0.530 -24.362 1.00 97.56 267 ASN A C 1
ATOM 2067 O O . ASN A 1 267 ? 23.244 -1.651 -24.174 1.00 97.56 267 ASN A O 1
ATOM 2071 N N . ASN A 1 268 ? 22.609 0.344 -23.365 1.00 97.75 268 ASN A N 1
ATOM 2072 C CA . ASN A 1 268 ? 22.908 0.060 -21.971 1.00 97.75 268 ASN A CA 1
ATOM 2073 C C . ASN A 1 268 ? 21.615 0.091 -21.150 1.00 97.75 268 ASN A C 1
ATOM 2075 O O . ASN A 1 268 ? 21.193 1.137 -20.671 1.00 97.75 268 ASN A O 1
ATOM 2079 N N . HIS A 1 269 ? 20.973 -1.069 -21.017 1.00 97.06 269 HIS A N 1
ATOM 2080 C CA . HIS A 1 269 ? 19.583 -1.204 -20.558 1.00 97.06 269 HIS A CA 1
ATOM 2081 C C . HIS A 1 269 ? 19.424 -2.163 -19.360 1.00 97.06 269 HIS A C 1
ATOM 2083 O O . HIS A 1 269 ? 18.359 -2.743 -19.151 1.00 97.06 269 HIS A O 1
ATOM 2089 N N . GLY A 1 270 ? 20.495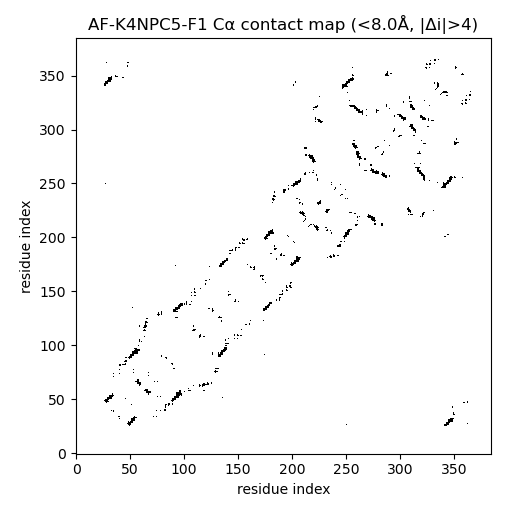 -2.389 -18.595 1.00 97.06 270 GLY A N 1
ATOM 2090 C CA . GLY A 1 270 ? 20.469 -3.198 -17.373 1.00 97.06 270 GLY A CA 1
ATOM 2091 C C . GLY A 1 270 ? 19.884 -2.465 -16.158 1.00 97.06 270 GLY A C 1
ATOM 2092 O O . GLY A 1 270 ? 19.370 -1.353 -16.258 1.00 97.06 270 GLY A O 1
ATOM 2093 N N . ASN A 1 271 ? 20.007 -3.083 -14.983 1.00 96.62 271 ASN A N 1
ATOM 2094 C CA . ASN A 1 271 ? 19.776 -2.402 -13.705 1.00 96.62 271 ASN A CA 1
ATOM 2095 C C . ASN A 1 271 ? 20.971 -1.498 -13.368 1.00 96.62 271 ASN A C 1
ATOM 2097 O O . ASN A 1 271 ? 22.112 -1.871 -13.638 1.00 96.62 271 ASN A O 1
ATOM 2101 N N . PHE A 1 272 ? 20.719 -0.364 -12.712 1.00 97.56 272 PHE A N 1
ATOM 2102 C CA . PHE A 1 272 ? 21.735 0.599 -12.265 1.00 97.56 272 PHE A CA 1
ATOM 2103 C C . PHE A 1 272 ? 22.550 1.237 -13.395 1.00 97.56 272 PHE A C 1
ATOM 2105 O O . PHE A 1 272 ? 23.652 1.737 -13.173 1.00 97.56 272 PHE A O 1
ATOM 2112 N N . VAL A 1 273 ? 21.990 1.288 -14.603 1.00 98.38 273 VAL A N 1
ATOM 2113 C CA . VAL A 1 273 ? 22.631 1.924 -15.763 1.00 98.38 273 VAL A CA 1
ATOM 2114 C C . VAL A 1 273 ? 22.210 3.392 -15.877 1.00 98.38 273 VAL A C 1
ATOM 2116 O O . VAL A 1 273 ? 21.135 3.737 -15.384 1.00 98.38 273 VAL A O 1
ATOM 2119 N N . PRO A 1 274 ? 23.025 4.268 -16.495 1.00 98.69 274 PRO A N 1
ATOM 2120 C CA . PRO A 1 274 ? 22.752 5.703 -16.527 1.00 98.69 274 PRO A CA 1
ATOM 2121 C C . PRO A 1 274 ? 21.419 6.086 -17.192 1.00 98.69 274 PRO A C 1
ATOM 2123 O O . PRO A 1 274 ? 21.107 5.658 -18.307 1.00 98.69 274 PRO A O 1
ATOM 2126 N N . ALA A 1 275 ? 20.678 6.961 -16.519 1.00 98.69 275 ALA A N 1
ATOM 2127 C CA . ALA A 1 275 ? 19.390 7.516 -16.923 1.00 98.69 275 ALA A CA 1
ATOM 2128 C C . ALA A 1 275 ? 19.331 9.027 -16.623 1.00 98.69 275 ALA A C 1
ATOM 2130 O O . ALA A 1 275 ? 20.195 9.555 -15.926 1.00 98.69 275 ALA A O 1
ATOM 2131 N N . ASP A 1 276 ? 18.330 9.733 -17.148 1.00 98.00 276 ASP A N 1
ATOM 2132 C CA . ASP A 1 276 ? 18.124 11.172 -16.914 1.00 98.00 276 ASP A CA 1
ATOM 2133 C C . ASP A 1 276 ? 16.680 11.515 -16.503 1.00 98.00 276 ASP A C 1
ATOM 2135 O O . ASP A 1 276 ? 16.056 12.465 -16.991 1.00 98.00 276 ASP A O 1
ATOM 2139 N N . GLY A 1 277 ? 16.156 10.742 -15.551 1.00 98.00 277 GLY A N 1
ATOM 2140 C CA . GLY A 1 277 ? 14.833 10.931 -14.963 1.00 98.00 277 GLY A CA 1
ATOM 2141 C C . GLY A 1 277 ? 13.730 10.162 -15.688 1.00 98.00 277 GLY A C 1
ATOM 2142 O O . GLY A 1 277 ? 13.959 9.088 -16.244 1.00 98.00 277 GLY A O 1
ATOM 2143 N N . SER A 1 278 ? 12.507 10.695 -15.625 1.00 98.06 278 SER A N 1
ATOM 2144 C CA . SER A 1 278 ? 11.302 9.996 -16.084 1.00 98.06 278 SER A CA 1
ATOM 2145 C C . SER A 1 278 ? 11.324 9.705 -17.589 1.00 98.06 278 SER A C 1
ATOM 2147 O O . SER A 1 278 ? 11.588 10.589 -18.411 1.00 98.06 278 SER A O 1
ATOM 2149 N N . GLY A 1 279 ? 11.017 8.457 -17.946 1.00 96.88 279 GLY A N 1
ATOM 2150 C CA . GLY A 1 279 ? 10.861 7.992 -19.327 1.00 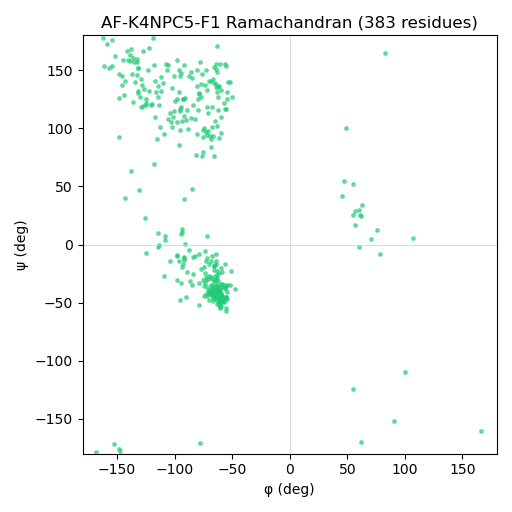96.88 279 GLY A CA 1
ATOM 2151 C C . GLY A 1 279 ? 9.445 8.136 -19.876 1.00 96.88 279 GLY A C 1
ATOM 2152 O O . GLY A 1 279 ? 9.275 8.216 -21.090 1.00 96.88 279 GLY A O 1
ATOM 2153 N N . ILE A 1 280 ? 8.435 8.181 -19.002 1.00 96.94 280 ILE A N 1
ATOM 2154 C CA . ILE A 1 280 ? 7.021 8.331 -19.365 1.00 96.94 280 ILE A CA 1
ATOM 2155 C C . ILE A 1 280 ? 6.333 9.200 -18.312 1.00 96.94 280 ILE A C 1
ATOM 2157 O O . ILE A 1 280 ? 6.402 8.916 -17.121 1.00 96.94 280 ILE A O 1
ATOM 2161 N N . GLY A 1 281 ? 5.627 10.245 -18.744 1.00 95.06 281 GLY A N 1
ATOM 2162 C CA . GLY A 1 281 ? 4.916 11.137 -17.826 1.00 95.06 281 GLY A CA 1
ATOM 2163 C C . GLY A 1 281 ? 5.843 11.863 -16.843 1.00 95.06 281 GLY A C 1
ATOM 2164 O O . GLY A 1 281 ? 7.068 11.847 -16.972 1.00 95.06 281 GLY A O 1
ATOM 2165 N N . THR A 1 282 ? 5.250 12.528 -15.854 1.00 93.69 282 THR A N 1
ATOM 2166 C CA . THR A 1 282 ? 5.993 13.380 -14.912 1.00 93.69 282 THR A CA 1
ATOM 2167 C C . THR A 1 282 ? 6.825 12.570 -13.918 1.00 93.69 282 THR A C 1
ATOM 2169 O O . THR A 1 282 ? 7.978 12.917 -13.672 1.00 93.69 282 THR A O 1
ATOM 2172 N N . TYR A 1 283 ? 6.265 11.487 -13.370 1.00 93.62 283 TYR A N 1
ATOM 2173 C CA . TYR A 1 283 ? 6.882 10.717 -12.282 1.00 93.62 283 TYR A CA 1
ATOM 2174 C C . TYR A 1 283 ? 7.303 9.298 -12.681 1.00 93.62 283 TYR A C 1
ATOM 2176 O O . TYR A 1 283 ? 7.873 8.580 -11.864 1.00 93.62 283 TYR A O 1
ATOM 2184 N N . GLY A 1 284 ? 7.067 8.893 -13.931 1.00 96.44 284 GLY A N 1
ATOM 2185 C CA . GLY A 1 284 ? 7.446 7.577 -14.436 1.00 96.44 284 GLY A CA 1
ATOM 2186 C C . GLY A 1 284 ? 6.512 6.444 -14.024 1.00 96.44 284 GLY A C 1
ATOM 2187 O O . GLY A 1 284 ? 6.689 5.343 -14.525 1.00 96.44 284 GLY A O 1
ATOM 2188 N N . ASP A 1 285 ? 5.547 6.667 -13.136 1.00 96.81 285 ASP A N 1
ATOM 2189 C CA . ASP A 1 285 ? 4.638 5.644 -12.621 1.00 96.81 285 ASP A CA 1
ATOM 2190 C C . ASP A 1 285 ? 3.779 5.045 -13.738 1.00 96.81 285 ASP A C 1
ATOM 2192 O O . ASP A 1 285 ? 3.149 5.772 -14.499 1.00 96.81 285 ASP A O 1
ATOM 2196 N N . GLN A 1 286 ? 3.773 3.718 -13.869 1.00 98.00 286 GLN A N 1
ATOM 2197 C CA . GLN A 1 286 ? 2.979 2.993 -14.864 1.00 98.00 286 GLN A CA 1
ATOM 2198 C C . GLN A 1 286 ? 2.329 1.772 -14.213 1.00 98.00 286 GLN A C 1
ATOM 2200 O O . GLN A 1 286 ? 3.029 0.909 -13.687 1.00 98.00 286 GLN A O 1
ATOM 2205 N N . GLY A 1 287 ? 1.003 1.660 -14.271 1.00 97.50 287 GLY A N 1
ATOM 2206 C CA . GLY A 1 287 ? 0.287 0.459 -13.838 1.00 97.50 287 GLY A CA 1
ATOM 2207 C C . GLY A 1 287 ? 0.645 -0.752 -14.702 1.00 97.50 287 GLY A C 1
ATOM 2208 O O . GLY A 1 287 ? 0.948 -0.605 -15.887 1.00 97.50 287 GLY A O 1
ATOM 2209 N N . SER A 1 288 ? 0.587 -1.967 -14.152 1.00 97.50 288 SER A N 1
ATOM 2210 C CA . SER A 1 288 ? 0.970 -3.182 -14.885 1.00 97.50 288 SER A CA 1
ATOM 2211 C C . SER A 1 288 ? 0.216 -3.348 -16.211 1.00 97.50 288 SER A C 1
ATOM 2213 O O . SER A 1 288 ? 0.813 -3.786 -17.191 1.00 97.50 288 SER A O 1
ATOM 2215 N N . CYS A 1 289 ? -1.057 -2.949 -16.292 1.00 96.25 289 CYS A N 1
ATOM 2216 C CA . CYS A 1 289 ? -1.812 -2.915 -17.548 1.00 96.25 289 CYS A CA 1
ATOM 2217 C C . CYS A 1 289 ? -1.185 -1.975 -18.600 1.00 96.25 289 CYS A C 1
ATOM 2219 O O . CYS A 1 289 ? -0.981 -2.393 -19.737 1.00 96.25 289 CYS A O 1
ATOM 2221 N N . GLN A 1 290 ? -0.777 -0.764 -18.211 1.00 97.25 290 GLN A N 1
ATOM 2222 C CA . GLN A 1 290 ? -0.100 0.201 -19.089 1.00 97.25 290 GLN A CA 1
ATOM 2223 C C . GLN A 1 290 ? 1.282 -0.300 -19.522 1.00 97.25 290 GLN A C 1
ATOM 2225 O O . GLN A 1 290 ? 1.692 -0.095 -20.661 1.00 97.25 290 GLN A O 1
ATOM 2230 N N . ILE A 1 291 ? 1.992 -1.005 -18.638 1.00 98.25 291 ILE A N 1
ATOM 2231 C CA . ILE A 1 291 ? 3.278 -1.630 -18.969 1.00 98.25 291 ILE A CA 1
ATOM 2232 C C . ILE A 1 291 ? 3.083 -2.733 -20.017 1.00 98.25 291 ILE A C 1
ATOM 2234 O O . ILE A 1 291 ? 3.859 -2.818 -20.968 1.00 98.25 291 ILE A O 1
ATOM 2238 N N . LYS A 1 292 ? 2.031 -3.555 -19.900 1.00 97.38 292 LYS A N 1
ATOM 2239 C CA . LYS A 1 292 ? 1.695 -4.559 -20.925 1.00 97.38 292 LYS A CA 1
ATOM 2240 C C . LYS A 1 292 ? 1.336 -3.911 -22.263 1.00 97.38 292 LYS A C 1
ATOM 2242 O O . LYS A 1 292 ? 1.803 -4.392 -23.297 1.00 97.38 292 LYS A O 1
ATOM 2247 N N . ASP A 1 293 ? 0.593 -2.807 -22.243 1.00 97.38 293 ASP A N 1
ATOM 2248 C CA . ASP A 1 293 ? 0.302 -2.025 -23.447 1.00 97.38 293 ASP A CA 1
ATOM 2249 C C . ASP A 1 293 ? 1.591 -1.481 -24.076 1.00 97.38 293 ASP A C 1
ATOM 2251 O O . ASP A 1 293 ? 1.809 -1.655 -25.275 1.00 97.38 293 ASP A O 1
ATOM 2255 N N . PHE A 1 294 ? 2.494 -0.911 -23.270 1.00 98.25 294 PHE A N 1
ATOM 2256 C CA . PHE A 1 294 ? 3.802 -0.442 -23.728 1.00 98.25 294 PHE A CA 1
ATOM 2257 C C . PHE A 1 294 ? 4.615 -1.568 -24.381 1.00 98.25 294 PHE A C 1
ATOM 2259 O O . PHE A 1 294 ? 5.150 -1.374 -25.476 1.00 98.25 294 PHE A O 1
ATOM 2266 N N . ILE A 1 295 ? 4.672 -2.748 -23.753 1.00 98.44 295 ILE A N 1
ATOM 2267 C CA . ILE A 1 295 ? 5.384 -3.917 -24.287 1.00 98.44 295 ILE A CA 1
ATOM 2268 C C . ILE A 1 295 ? 4.821 -4.317 -25.649 1.00 98.44 295 ILE A C 1
ATOM 2270 O O . ILE A 1 295 ? 5.584 -4.472 -26.604 1.00 98.44 295 ILE A O 1
ATOM 2274 N N . SER A 1 296 ? 3.495 -4.436 -25.754 1.00 97.88 296 SER A N 1
ATOM 2275 C CA . SER A 1 296 ? 2.835 -4.846 -26.993 1.00 97.88 296 SER A CA 1
ATOM 2276 C C . SER A 1 296 ? 2.989 -3.813 -28.110 1.00 97.88 296 SER A C 1
ATOM 2278 O O . SER A 1 296 ? 3.227 -4.189 -29.254 1.00 97.88 296 SER A O 1
ATOM 2280 N N . GLN A 1 297 ? 2.833 -2.524 -27.805 1.00 98.25 297 GLN A N 1
ATOM 2281 C CA . GLN A 1 297 ? 2.832 -1.454 -28.808 1.00 98.25 297 GLN A CA 1
ATOM 2282 C C . GLN A 1 297 ? 4.234 -1.139 -29.338 1.00 98.25 297 GLN A C 1
ATOM 2284 O O . GLN A 1 297 ? 4.374 -0.745 -30.492 1.00 98.25 297 GLN A O 1
ATOM 2289 N N . ASN A 1 298 ? 5.270 -1.323 -28.514 1.00 98.25 298 ASN A N 1
ATOM 2290 C CA . ASN A 1 298 ? 6.646 -0.941 -28.849 1.00 98.25 298 ASN A CA 1
ATOM 2291 C C . ASN A 1 298 ? 7.563 -2.140 -29.115 1.00 98.25 298 ASN A C 1
ATOM 2293 O O . ASN A 1 298 ? 8.778 -1.951 -29.208 1.00 98.25 298 ASN A O 1
ATOM 2297 N N . ALA A 1 299 ? 7.002 -3.357 -29.172 1.00 98.00 299 ALA A N 1
ATOM 2298 C CA . ALA A 1 299 ? 7.750 -4.615 -29.224 1.00 98.00 299 ALA A CA 1
ATOM 2299 C C . ALA A 1 299 ? 8.897 -4.644 -28.193 1.00 98.00 299 ALA A C 1
ATOM 2301 O O . ALA A 1 299 ? 10.029 -5.028 -28.503 1.00 98.00 299 ALA A O 1
ATOM 2302 N N . ALA A 1 300 ? 8.612 -4.156 -26.979 1.00 98.50 300 ALA A N 1
ATOM 2303 C CA . ALA A 1 300 ? 9.631 -3.965 -25.957 1.00 98.50 300 ALA A CA 1
ATOM 2304 C C . ALA A 1 300 ? 10.204 -5.315 -25.520 1.00 98.50 300 ALA A C 1
ATOM 2306 O O . ALA A 1 300 ? 9.470 -6.284 -25.318 1.00 98.50 300 ALA A O 1
ATOM 2307 N N . GLN A 1 301 ? 11.519 -5.364 -25.327 1.00 98.50 301 GLN A N 1
ATOM 2308 C CA . GLN A 1 301 ? 12.173 -6.543 -24.774 1.00 98.50 301 GLN A CA 1
ATOM 2309 C C . GLN A 1 301 ? 11.870 -6.627 -23.282 1.00 98.50 301 GLN A C 1
ATOM 2311 O O . GLN A 1 301 ? 11.924 -5.617 -22.582 1.00 98.50 301 GLN A O 1
ATOM 2316 N N . THR A 1 302 ? 11.558 -7.824 -22.790 1.00 98.56 302 THR A N 1
ATOM 2317 C CA . THR A 1 302 ? 11.234 -8.077 -21.380 1.00 98.56 302 THR A CA 1
ATOM 2318 C C . THR A 1 302 ? 12.291 -8.961 -20.742 1.00 98.56 302 THR A C 1
ATOM 2320 O O . THR A 1 302 ? 12.673 -9.980 -21.316 1.00 98.56 302 THR A O 1
ATOM 2323 N N . VAL A 1 303 ? 12.708 -8.622 -19.528 1.00 98.62 303 VAL A N 1
ATOM 2324 C CA . VAL A 1 303 ? 13.714 -9.363 -18.771 1.00 98.62 303 VAL A CA 1
ATOM 2325 C C . VAL A 1 303 ? 13.185 -9.625 -17.368 1.00 98.62 303 VAL A C 1
ATOM 2327 O O . VAL A 1 303 ? 12.796 -8.696 -16.665 1.00 98.62 303 VAL A O 1
ATOM 2330 N N . TYR A 1 304 ? 13.197 -10.887 -16.946 1.00 98.50 304 TYR A N 1
ATOM 2331 C CA . TYR A 1 304 ? 13.108 -11.246 -15.533 1.00 98.50 304 TYR A CA 1
ATOM 2332 C C . TYR A 1 304 ? 14.524 -11.387 -14.976 1.00 98.50 304 TYR A C 1
ATOM 2334 O O . TYR A 1 304 ? 15.338 -12.143 -15.510 1.00 98.50 304 TYR A O 1
ATOM 2342 N N . ASN A 1 305 ? 14.825 -10.658 -13.906 1.00 97.69 305 ASN A N 1
ATOM 2343 C CA . ASN A 1 305 ? 16.106 -10.740 -13.224 1.00 97.69 305 ASN A CA 1
ATOM 2344 C C . ASN A 1 305 ? 15.961 -11.577 -11.946 1.00 97.69 305 ASN A C 1
ATOM 2346 O O . ASN A 1 305 ? 15.515 -11.074 -10.916 1.00 97.69 305 ASN A O 1
ATOM 2350 N N . ALA A 1 306 ? 16.384 -12.841 -12.017 1.00 96.31 306 ALA A N 1
ATOM 2351 C CA . ALA A 1 306 ? 16.314 -13.801 -10.912 1.00 96.31 306 ALA A CA 1
ATOM 2352 C C . ALA A 1 306 ? 17.200 -13.439 -9.706 1.00 96.31 306 ALA A C 1
ATOM 2354 O O . ALA A 1 306 ? 16.995 -13.961 -8.620 1.00 96.31 306 ALA A O 1
ATOM 2355 N N . THR A 1 307 ? 18.195 -12.561 -9.870 1.00 95.56 307 THR A N 1
ATOM 2356 C CA . THR A 1 307 ? 19.054 -12.132 -8.756 1.00 95.56 307 THR A CA 1
ATOM 2357 C C . THR A 1 307 ? 18.325 -11.176 -7.815 1.00 95.56 307 THR A C 1
ATOM 2359 O O . THR A 1 307 ? 18.589 -11.187 -6.620 1.00 95.56 307 THR A O 1
ATOM 2362 N N . VAL A 1 308 ? 17.415 -10.351 -8.341 1.00 96.50 308 VAL A N 1
ATOM 2363 C CA . VAL A 1 308 ? 16.661 -9.350 -7.561 1.00 96.50 308 VAL A CA 1
ATOM 2364 C C . VAL A 1 308 ? 15.157 -9.646 -7.496 1.00 96.50 308 VAL A C 1
ATOM 2366 O O . VAL A 1 308 ? 14.418 -8.885 -6.875 1.00 96.50 308 VAL A O 1
ATOM 2369 N N . ASP A 1 309 ? 14.699 -10.713 -8.156 1.00 97.88 309 ASP A N 1
ATOM 2370 C CA . ASP A 1 309 ? 13.294 -11.114 -8.319 1.00 97.88 309 ASP A CA 1
ATOM 2371 C C . ASP A 1 309 ? 12.373 -9.964 -8.733 1.00 97.88 309 ASP A C 1
ATOM 2373 O O . ASP A 1 309 ? 11.372 -9.668 -8.083 1.00 97.88 309 ASP A O 1
ATOM 2377 N N . THR A 1 310 ? 12.725 -9.292 -9.827 1.00 97.62 310 THR A N 1
ATOM 2378 C CA . THR A 1 310 ? 11.895 -8.260 -10.468 1.00 97.62 310 THR A CA 1
ATOM 2379 C C . THR A 1 310 ? 11.999 -8.370 -11.982 1.00 97.62 310 THR A C 1
ATOM 2381 O O . THR A 1 310 ? 12.882 -9.048 -12.519 1.00 97.62 310 THR A O 1
ATOM 2384 N N . ASN A 1 311 ? 11.093 -7.692 -12.675 1.00 98.56 311 ASN A N 1
ATOM 2385 C CA . ASN A 1 311 ? 11.092 -7.579 -14.118 1.00 98.56 311 ASN 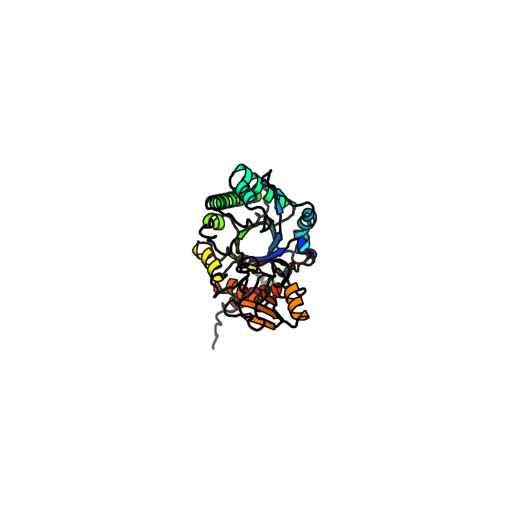A CA 1
ATOM 2386 C C . ASN A 1 311 ? 11.514 -6.170 -14.543 1.00 98.56 311 ASN A C 1
ATOM 2388 O O . ASN A 1 311 ? 11.342 -5.185 -13.825 1.00 98.56 311 ASN A O 1
ATOM 2392 N N . TYR A 1 312 ? 12.040 -6.068 -15.755 1.00 98.75 312 TYR A N 1
ATOM 2393 C CA . TYR A 1 312 ? 12.059 -4.809 -16.476 1.00 98.75 312 TYR A CA 1
ATOM 2394 C C . TYR A 1 312 ? 11.769 -5.034 -17.953 1.00 98.75 312 TYR A C 1
ATOM 2396 O O . TYR A 1 312 ? 11.918 -6.140 -18.475 1.00 98.75 312 TYR A O 1
ATOM 2404 N N . CYS A 1 313 ? 11.329 -3.989 -18.641 1.00 98.81 313 CYS A N 1
ATOM 2405 C CA . CYS A 1 313 ? 11.230 -3.982 -20.091 1.00 98.81 313 CYS A CA 1
ATOM 2406 C C . CYS A 1 313 ? 11.838 -2.715 -20.672 1.00 98.81 313 CYS A C 1
ATOM 2408 O O . CYS A 1 313 ? 11.911 -1.694 -19.992 1.00 98.81 313 CYS A O 1
ATOM 2410 N N . TYR A 1 314 ? 12.251 -2.765 -21.933 1.00 98.75 314 TYR A N 1
ATOM 2411 C CA . TYR A 1 314 ? 12.812 -1.599 -22.601 1.00 98.75 314 TYR A CA 1
ATOM 2412 C C . TYR A 1 314 ? 12.508 -1.575 -24.100 1.00 98.75 314 TYR A C 1
ATOM 2414 O O . TYR A 1 314 ? 12.432 -2.612 -24.761 1.00 98.75 314 TYR A O 1
ATOM 2422 N N . SER A 1 315 ? 12.335 -0.365 -24.631 1.00 98.56 315 SER A N 1
ATOM 2423 C CA . SER A 1 315 ? 12.260 -0.087 -26.067 1.00 98.56 315 SER A CA 1
ATOM 2424 C C . SER A 1 315 ? 12.833 1.303 -26.336 1.00 98.56 315 SER A C 1
ATOM 2426 O O . SER A 1 315 ? 12.453 2.283 -25.688 1.00 98.56 315 SER A O 1
ATOM 2428 N N . GLY A 1 316 ? 13.801 1.390 -27.253 1.00 97.94 316 GLY A N 1
ATOM 2429 C CA . GLY A 1 316 ? 14.581 2.609 -27.465 1.00 97.94 316 GLY A CA 1
ATOM 2430 C C . GLY A 1 316 ? 15.241 3.087 -26.167 1.00 97.94 316 GLY A C 1
ATOM 2431 O O . GLY A 1 316 ? 15.963 2.337 -25.516 1.00 97.94 316 GLY A O 1
ATOM 2432 N N . LYS A 1 317 ? 14.982 4.341 -25.785 1.00 98.38 317 LYS A N 1
ATOM 2433 C CA . LYS A 1 317 ? 15.497 4.930 -24.539 1.00 98.38 317 LYS A CA 1
ATOM 2434 C C . LYS A 1 317 ? 14.564 4.765 -23.340 1.00 98.38 317 LYS A C 1
ATOM 2436 O O . LYS A 1 317 ? 14.897 5.250 -22.268 1.00 98.38 317 LYS A O 1
ATOM 2441 N N . THR A 1 318 ? 13.413 4.120 -23.481 1.00 98.81 318 THR A N 1
ATOM 2442 C CA . THR A 1 318 ? 12.500 3.928 -22.351 1.00 98.81 318 THR A CA 1
ATOM 2443 C C . THR A 1 318 ? 12.793 2.594 -21.684 1.00 98.81 318 THR A C 1
ATOM 2445 O O . THR A 1 318 ? 12.773 1.557 -22.344 1.00 98.81 318 THR A O 1
ATOM 2448 N N . TRP A 1 319 ? 13.039 2.627 -20.378 1.00 98.81 319 TRP A N 1
ATOM 2449 C CA . TRP A 1 319 ? 13.244 1.460 -19.523 1.00 98.81 319 TRP A CA 1
ATOM 2450 C C . TRP A 1 319 ? 12.211 1.483 -18.405 1.00 98.81 319 TRP A C 1
ATOM 2452 O O . TRP A 1 319 ? 12.039 2.521 -17.778 1.00 98.81 319 TRP A O 1
ATOM 2462 N N . ILE A 1 320 ? 11.522 0.376 -18.140 1.00 98.88 320 ILE A N 1
ATOM 2463 C CA . ILE A 1 320 ? 10.484 0.298 -17.108 1.00 98.88 320 ILE A CA 1
ATOM 2464 C C . ILE A 1 320 ? 10.782 -0.875 -16.184 1.00 98.88 320 ILE A C 1
ATOM 2466 O O . ILE A 1 320 ? 10.801 -2.011 -16.649 1.00 98.88 320 ILE A O 1
ATOM 2470 N N . GLY A 1 321 ? 10.987 -0.614 -14.893 1.00 98.81 321 GLY A N 1
ATOM 2471 C CA . GLY A 1 321 ? 11.154 -1.641 -13.859 1.00 98.81 321 GLY A CA 1
ATOM 2472 C C . GLY A 1 321 ? 9.832 -1.905 -13.148 1.00 98.81 321 GLY A C 1
ATOM 2473 O O . GLY A 1 321 ? 9.164 -0.950 -12.761 1.00 98.81 321 GLY A O 1
ATOM 2474 N N . TYR A 1 322 ? 9.438 -3.170 -12.994 1.00 98.81 322 TYR A N 1
ATOM 2475 C CA . TYR A 1 322 ? 8.116 -3.564 -12.490 1.00 98.81 322 TYR A CA 1
ATOM 2476 C C . TYR A 1 322 ? 8.088 -5.022 -12.003 1.00 98.81 322 TYR A C 1
ATOM 2478 O O . TYR A 1 322 ? 9.077 -5.746 -12.116 1.00 98.81 322 TYR A O 1
ATOM 2486 N N . ASP A 1 323 ? 6.946 -5.467 -11.480 1.00 98.75 323 ASP A N 1
ATOM 2487 C CA . ASP A 1 323 ? 6.683 -6.883 -11.220 1.00 98.75 323 ASP A CA 1
ATOM 2488 C C . ASP A 1 323 ? 5.778 -7.515 -12.283 1.00 98.75 323 ASP A C 1
ATOM 2490 O O . ASP A 1 323 ? 4.735 -6.967 -12.644 1.00 98.75 323 ASP A O 1
ATOM 2494 N N . ASP A 1 324 ? 6.152 -8.709 -12.743 1.00 98.44 324 ASP A N 1
ATOM 2495 C CA . ASP A 1 324 ? 5.338 -9.550 -13.622 1.00 98.44 324 ASP A CA 1
ATOM 2496 C C . ASP A 1 324 ? 5.020 -10.887 -12.933 1.00 98.44 324 ASP A C 1
ATOM 2498 O O . ASP A 1 324 ? 5.469 -11.173 -11.825 1.00 98.44 324 ASP A O 1
ATOM 2502 N N . THR A 1 325 ? 4.252 -11.748 -13.593 1.00 98.06 325 THR A N 1
ATOM 2503 C CA . THR A 1 325 ? 3.804 -13.046 -13.059 1.00 98.06 325 THR A CA 1
ATOM 2504 C C . THR A 1 325 ? 4.922 -13.886 -12.426 1.00 98.06 325 THR A C 1
ATOM 2506 O O . THR A 1 325 ? 4.694 -14.502 -11.381 1.00 98.06 325 THR A O 1
ATOM 2509 N N . GLN A 1 326 ? 6.129 -13.886 -13.002 1.00 97.75 326 GLN A N 1
ATOM 2510 C CA . GLN A 1 326 ? 7.275 -14.622 -12.466 1.00 97.75 326 GLN A CA 1
ATOM 2511 C C . GLN A 1 326 ? 7.805 -14.018 -11.156 1.00 97.75 326 GLN A C 1
ATOM 2513 O O . GLN A 1 326 ? 7.968 -14.758 -10.185 1.00 97.75 326 GLN A O 1
ATOM 2518 N N . SER A 1 327 ? 8.017 -12.697 -11.083 1.00 98.56 327 SER A N 1
ATOM 2519 C CA . SER A 1 327 ? 8.472 -12.056 -9.842 1.00 98.56 327 SER A CA 1
ATOM 2520 C C . SER A 1 327 ? 7.403 -12.081 -8.750 1.00 98.56 327 SER A C 1
ATOM 2522 O O . SER A 1 327 ? 7.721 -12.360 -7.594 1.00 98.56 327 SER A O 1
ATOM 2524 N N . ILE A 1 328 ? 6.126 -11.902 -9.106 1.00 98.75 328 ILE A N 1
ATOM 2525 C CA . ILE A 1 328 ? 4.999 -12.060 -8.178 1.00 98.75 328 ILE A CA 1
ATOM 2526 C C . ILE A 1 328 ? 4.987 -13.467 -7.575 1.00 98.75 328 ILE A C 1
ATOM 2528 O O . ILE A 1 328 ? 4.900 -13.610 -6.357 1.00 98.75 328 ILE A O 1
ATOM 2532 N N . SER A 1 329 ? 5.121 -14.509 -8.399 1.00 98.31 329 SER A N 1
ATOM 2533 C CA . SER A 1 329 ? 5.144 -15.894 -7.909 1.00 98.31 329 SER A CA 1
ATOM 2534 C C . SER A 1 329 ? 6.355 -16.152 -7.006 1.00 98.31 329 SER A C 1
ATOM 2536 O O . SER A 1 329 ? 6.204 -16.738 -5.935 1.00 98.31 329 SER A O 1
ATOM 2538 N N . ALA A 1 330 ? 7.541 -15.652 -7.370 1.00 98.44 330 ALA A N 1
ATOM 2539 C CA . ALA A 1 330 ? 8.742 -15.772 -6.541 1.00 98.44 330 ALA A CA 1
ATOM 2540 C C . ALA A 1 330 ? 8.561 -15.113 -5.160 1.00 98.44 330 ALA A C 1
ATOM 2542 O O . ALA A 1 330 ? 8.805 -15.745 -4.131 1.00 98.44 330 ALA A O 1
ATOM 2543 N N . LYS A 1 331 ? 8.043 -13.878 -5.115 1.00 98.81 331 LYS A N 1
ATOM 2544 C CA . LYS A 1 331 ? 7.794 -13.136 -3.865 1.00 98.81 331 LYS A CA 1
ATOM 2545 C C . LYS A 1 331 ? 6.719 -13.781 -2.998 1.00 98.81 331 LYS A C 1
ATOM 2547 O O . LYS A 1 331 ? 6.860 -13.833 -1.776 1.00 98.81 331 LYS A O 1
ATOM 2552 N N . VAL A 1 332 ? 5.659 -14.302 -3.611 1.00 98.69 332 VAL A N 1
ATOM 2553 C CA . VAL A 1 332 ? 4.591 -15.008 -2.893 1.00 98.69 332 VAL A CA 1
ATOM 2554 C C . VAL A 1 332 ? 5.095 -16.329 -2.316 1.00 98.69 332 VAL A C 1
ATOM 2556 O O . VAL A 1 332 ? 4.832 -16.610 -1.146 1.00 98.69 332 VAL A O 1
ATOM 2559 N N . SER A 1 333 ? 5.875 -17.102 -3.080 1.00 98.19 333 SER A N 1
ATOM 2560 C CA . SER A 1 333 ? 6.524 -18.312 -2.565 1.00 98.19 333 SER A CA 1
ATOM 2561 C C . SER A 1 333 ? 7.447 -17.968 -1.401 1.00 98.19 333 SER A C 1
ATOM 2563 O O . SER A 1 333 ? 7.346 -18.577 -0.343 1.00 98.19 333 SER A O 1
ATOM 2565 N N . TYR A 1 334 ? 8.290 -16.946 -1.546 1.00 98.56 334 TYR A N 1
ATOM 2566 C CA . TYR A 1 334 ? 9.153 -16.464 -0.4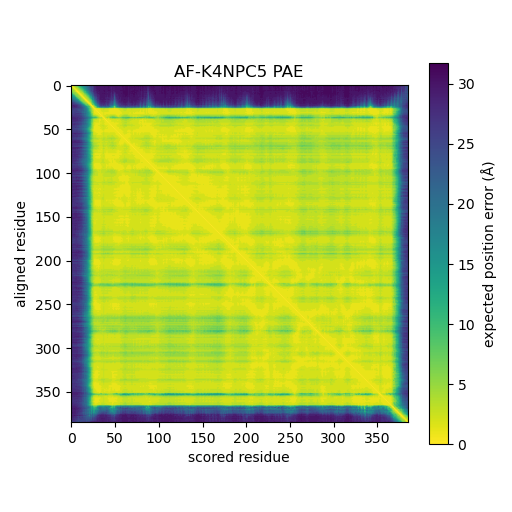71 1.00 98.56 334 TYR A CA 1
ATOM 2567 C C . TYR A 1 334 ? 8.362 -16.109 0.801 1.00 98.56 334 TYR A C 1
ATOM 2569 O O . TYR A 1 334 ? 8.718 -16.546 1.902 1.00 98.56 334 TYR A O 1
ATOM 2577 N N . ALA A 1 335 ? 7.261 -15.361 0.662 1.00 98.56 335 ALA A N 1
ATOM 2578 C CA . ALA A 1 335 ? 6.413 -14.985 1.787 1.00 98.56 335 ALA A CA 1
ATOM 2579 C C . ALA A 1 335 ? 5.875 -16.226 2.516 1.00 98.56 335 ALA A C 1
ATOM 2581 O O . ALA A 1 335 ? 5.930 -16.288 3.743 1.00 98.56 335 ALA A O 1
ATOM 2582 N N . GLN A 1 336 ? 5.406 -17.233 1.779 1.00 96.88 336 GLN A N 1
ATOM 2583 C CA . GLN A 1 336 ? 4.797 -18.425 2.363 1.00 96.88 336 GLN A CA 1
ATOM 2584 C C . GLN A 1 336 ? 5.820 -19.432 2.900 1.00 96.88 336 GLN A C 1
ATOM 2586 O O . GLN A 1 336 ? 5.711 -19.849 4.052 1.00 96.88 336 GLN A O 1
ATOM 2591 N N . THR A 1 337 ? 6.805 -19.831 2.093 1.00 95.69 337 THR A N 1
ATOM 2592 C CA . THR A 1 337 ? 7.690 -20.970 2.390 1.00 95.69 337 THR A CA 1
ATOM 2593 C C . THR A 1 337 ? 8.987 -20.559 3.063 1.00 95.69 337 THR A C 1
ATOM 2595 O O . THR A 1 337 ? 9.511 -21.313 3.876 1.00 95.69 337 THR A O 1
ATOM 2598 N N . THR A 1 338 ? 9.524 -19.380 2.739 1.00 96.81 338 THR A N 1
ATOM 2599 C CA . THR A 1 338 ? 10.826 -18.942 3.263 1.00 96.81 338 THR A CA 1
ATOM 2600 C C . THR A 1 338 ? 10.679 -18.182 4.573 1.00 96.81 338 THR A C 1
ATOM 2602 O O . THR A 1 338 ? 11.434 -18.424 5.511 1.00 96.81 338 THR A O 1
ATOM 2605 N N . LYS A 1 339 ? 9.715 -17.257 4.656 1.00 97.62 339 LYS A N 1
ATOM 2606 C CA . LYS A 1 339 ? 9.503 -16.441 5.864 1.00 97.62 339 LYS A CA 1
ATOM 2607 C C . LYS A 1 339 ? 8.299 -16.861 6.699 1.00 97.62 339 LYS A C 1
ATOM 2609 O O . LYS A 1 339 ? 8.195 -16.424 7.841 1.00 97.62 339 LYS A O 1
ATOM 2614 N N . GLY A 1 340 ? 7.399 -17.693 6.171 1.00 97.19 340 GLY A N 1
ATOM 2615 C CA . GLY A 1 340 ? 6.216 -18.137 6.910 1.00 97.19 340 GLY A CA 1
ATOM 2616 C C . GLY A 1 340 ? 5.268 -16.991 7.276 1.00 97.19 340 GLY A C 1
ATOM 2617 O O . GLY A 1 340 ? 4.651 -17.029 8.343 1.00 97.19 340 GLY A O 1
ATOM 2618 N N . LEU A 1 341 ? 5.158 -15.976 6.415 1.00 98.56 341 LEU A N 1
ATOM 2619 C CA . LEU A 1 341 ? 4.342 -14.781 6.626 1.00 98.56 341 LEU A CA 1
ATOM 2620 C C . LEU A 1 341 ? 2.841 -15.109 6.716 1.00 98.56 341 LEU A C 1
ATOM 2622 O O . LEU A 1 341 ? 2.411 -16.245 6.472 1.00 98.56 341 LEU A O 1
ATOM 2626 N N . LEU A 1 342 ? 2.029 -14.118 7.091 1.00 98.31 342 LEU A N 1
ATOM 2627 C CA . LEU A 1 342 ? 0.567 -14.248 7.101 1.00 98.31 342 LEU A CA 1
ATOM 2628 C C . LEU A 1 342 ? -0.025 -14.251 5.686 1.00 98.31 342 LEU A C 1
ATOM 2630 O O . LEU A 1 342 ? -1.099 -14.814 5.460 1.00 98.31 342 LEU A O 1
ATOM 2634 N N . GLY A 1 343 ? 0.651 -13.595 4.744 1.00 98.50 343 GLY A N 1
ATOM 2635 C CA . GLY A 1 343 ? 0.086 -13.369 3.429 1.00 98.50 343 GLY A CA 1
ATOM 2636 C C . GLY A 1 343 ? 0.815 -12.332 2.591 1.00 98.50 343 GLY A C 1
ATOM 2637 O O . GLY A 1 343 ? 1.959 -11.962 2.865 1.00 98.50 343 GLY A O 1
ATOM 2638 N N . TYR A 1 344 ? 0.096 -11.835 1.591 1.00 98.88 344 TYR A N 1
ATOM 2639 C CA . TYR A 1 344 ? 0.508 -10.742 0.721 1.00 98.88 344 TYR A CA 1
ATOM 2640 C C . TYR A 1 344 ? -0.662 -9.788 0.444 1.00 98.88 344 TYR A C 1
ATOM 2642 O O . TYR A 1 344 ? -1.838 -10.163 0.530 1.00 98.88 344 TYR A O 1
ATOM 2650 N N . PHE A 1 345 ? -0.336 -8.558 0.059 1.00 98.94 345 PHE A N 1
ATOM 2651 C CA . PHE A 1 345 ? -1.292 -7.606 -0.490 1.00 98.94 345 PHE A CA 1
ATOM 2652 C C . PHE A 1 345 ? -0.743 -6.976 -1.770 1.00 98.94 345 PHE A C 1
ATOM 2654 O O . PHE A 1 345 ? 0.467 -6.854 -1.924 1.00 98.94 345 PHE A O 1
ATOM 2661 N N . ALA A 1 346 ? -1.626 -6.563 -2.678 1.00 98.81 346 ALA A N 1
ATOM 2662 C CA . ALA A 1 346 ? -1.242 -5.853 -3.894 1.00 98.81 346 ALA A CA 1
ATOM 2663 C C . ALA A 1 346 ? -1.702 -4.388 -3.900 1.00 98.81 346 ALA A C 1
ATOM 2665 O O . ALA A 1 346 ? -2.886 -4.118 -3.665 1.00 98.81 346 ALA A O 1
ATOM 2666 N N . TRP A 1 347 ? -0.799 -3.469 -4.243 1.00 98.69 347 TRP A N 1
ATOM 2667 C CA . TRP A 1 347 ? -1.116 -2.080 -4.585 1.00 98.69 347 TRP A CA 1
ATOM 2668 C C . TRP A 1 347 ? -0.985 -1.890 -6.103 1.00 98.69 347 TRP A C 1
ATOM 2670 O O . TRP A 1 347 ? 0.119 -1.913 -6.628 1.00 98.69 347 TRP A O 1
ATOM 2680 N N . HIS A 1 348 ? -2.054 -1.742 -6.878 1.00 98.44 348 HIS A N 1
ATOM 2681 C CA . HIS A 1 348 ? -3.466 -1.836 -6.510 1.00 98.44 348 HIS A CA 1
ATOM 2682 C C . HIS A 1 348 ? -4.249 -2.588 -7.594 1.00 98.44 348 HIS A C 1
ATOM 2684 O O . HIS A 1 348 ? -3.803 -2.730 -8.732 1.00 98.44 348 HIS A O 1
ATOM 2690 N N . VAL A 1 349 ? -5.449 -3.059 -7.254 1.00 97.69 349 VAL A N 1
ATOM 2691 C CA . VAL A 1 349 ? -6.237 -3.982 -8.089 1.00 97.69 349 VAL A CA 1
ATOM 2692 C C . VAL A 1 349 ? -6.571 -3.433 -9.478 1.00 97.69 349 VAL A C 1
ATOM 2694 O O . VAL A 1 349 ? -6.636 -4.184 -10.444 1.00 97.69 349 VAL A O 1
ATOM 2697 N N . GLY A 1 350 ? -6.776 -2.118 -9.576 1.00 96.94 350 GLY A N 1
ATOM 2698 C CA . GLY A 1 350 ? -7.123 -1.443 -10.828 1.00 96.94 350 GLY A CA 1
ATOM 2699 C C . GLY A 1 350 ? -5.979 -1.355 -11.839 1.00 96.94 350 GLY A C 1
ATOM 2700 O O . GLY A 1 350 ? -6.232 -1.012 -12.989 1.00 96.94 350 GLY A O 1
ATOM 2701 N N . ALA A 1 351 ? -4.749 -1.658 -11.420 1.00 97.38 351 ALA A N 1
ATOM 2702 C CA . ALA A 1 351 ? -3.571 -1.638 -12.277 1.00 97.38 351 ALA A CA 1
ATOM 2703 C C . ALA A 1 351 ? -3.188 -3.028 -12.818 1.00 97.38 351 ALA A C 1
ATOM 2705 O O . ALA A 1 351 ? -2.345 -3.119 -13.710 1.00 97.38 351 ALA A O 1
ATOM 2706 N N . ASP A 1 352 ? -3.813 -4.107 -12.326 1.00 96.62 352 ASP A N 1
ATOM 2707 C CA . ASP A 1 352 ? -3.644 -5.434 -12.925 1.00 96.62 352 ASP A CA 1
ATOM 2708 C C . ASP A 1 352 ? -4.212 -5.444 -14.357 1.00 96.62 352 ASP A C 1
ATOM 2710 O O . ASP A 1 352 ? -5.084 -4.666 -14.748 1.00 96.62 352 ASP A O 1
ATOM 2714 N N . SER A 1 353 ? -3.692 -6.358 -15.160 1.00 86.31 353 SER A N 1
ATOM 2715 C CA . SER A 1 353 ? -4.194 -6.672 -16.495 1.00 86.31 353 SER A CA 1
ATOM 2716 C C . SER A 1 353 ? -5.651 -7.164 -16.475 1.00 86.31 353 SER A C 1
ATOM 2718 O O . SER A 1 353 ? -6.132 -7.723 -15.489 1.00 86.31 353 SER A O 1
ATOM 2720 N N . SER A 1 354 ? -6.368 -7.009 -17.595 1.00 84.38 354 SER A N 1
ATOM 2721 C CA . SER A 1 354 ? -7.796 -7.365 -17.712 1.00 84.38 354 SER A CA 1
ATOM 2722 C C . SER A 1 354 ? -8.108 -8.841 -17.427 1.00 84.38 354 SER A C 1
ATOM 2724 O O . SER A 1 354 ? -9.229 -9.179 -17.044 1.00 84.38 354 SER A O 1
ATOM 2726 N N . ASN A 1 355 ? -7.117 -9.721 -17.583 1.00 89.62 355 ASN A N 1
ATOM 2727 C CA . ASN A 1 355 ? -7.206 -11.142 -17.269 1.00 89.62 355 ASN A CA 1
ATOM 2728 C C . ASN A 1 355 ? -6.712 -11.485 -15.852 1.00 89.62 355 ASN A C 1
ATOM 2730 O O . ASN A 1 355 ? -6.577 -12.667 -15.556 1.00 89.62 355 ASN A O 1
ATOM 2734 N N . TRP A 1 356 ? -6.461 -10.510 -14.973 1.00 94.69 356 TRP A N 1
ATOM 2735 C CA . TRP A 1 356 ? -6.044 -10.738 -13.583 1.00 94.69 356 TRP A CA 1
ATOM 2736 C C . TRP A 1 356 ? -4.723 -11.506 -13.448 1.00 94.69 356 TRP A C 1
ATOM 2738 O O . TRP A 1 356 ? -4.577 -12.295 -12.512 1.00 94.69 356 TRP A O 1
ATOM 2748 N N . ALA A 1 357 ? -3.797 -11.377 -14.405 1.00 96.75 357 ALA A N 1
ATOM 2749 C CA . ALA A 1 357 ? -2.617 -12.240 -14.478 1.00 96.75 357 ALA A CA 1
ATOM 2750 C C . ALA A 1 357 ? -1.796 -12.236 -13.179 1.00 96.75 357 ALA A C 1
ATOM 2752 O O . ALA A 1 357 ? -1.435 -13.307 -12.686 1.00 96.75 357 ALA A O 1
ATOM 2753 N N . LEU A 1 358 ? -1.547 -11.060 -12.591 1.00 98.50 358 LEU A N 1
ATOM 2754 C CA . LEU A 1 358 ? -0.740 -10.955 -11.373 1.00 98.50 358 LEU A CA 1
ATOM 2755 C C . LEU A 1 358 ? -1.501 -11.488 -10.156 1.00 98.50 358 LEU A C 1
ATOM 2757 O O . LEU A 1 358 ? -0.972 -12.292 -9.385 1.00 98.50 358 LEU A O 1
ATOM 2761 N N . SER A 1 359 ? -2.777 -11.123 -10.023 1.00 98.38 359 SER A N 1
ATOM 2762 C CA . SER A 1 359 ? -3.648 -11.612 -8.948 1.00 98.38 359 SER A CA 1
ATOM 2763 C C . SER A 1 359 ? -3.815 -13.139 -8.974 1.00 98.38 359 SER A C 1
ATOM 2765 O O . SER A 1 359 ? -3.804 -13.794 -7.926 1.00 98.38 359 SER A O 1
ATOM 2767 N N . GLN A 1 360 ? -3.954 -13.730 -10.165 1.00 97.69 360 GLN A N 1
ATOM 2768 C CA . GLN A 1 360 ? -4.063 -15.178 -10.353 1.00 97.69 360 GLN A CA 1
ATOM 2769 C C . GLN A 1 360 ? -2.746 -15.895 -10.062 1.00 97.69 360 GLN A C 1
ATOM 2771 O O . GLN A 1 360 ? -2.771 -16.926 -9.385 1.00 97.69 360 GLN A O 1
ATOM 2776 N N . ALA A 1 361 ? -1.614 -15.355 -10.523 1.00 98.00 361 ALA A N 1
ATOM 2777 C CA . ALA A 1 361 ? -0.292 -15.902 -10.228 1.00 98.00 361 ALA A CA 1
ATOM 2778 C C . ALA A 1 361 ? -0.042 -15.943 -8.712 1.00 98.00 361 ALA A C 1
ATOM 2780 O O . ALA A 1 361 ? 0.311 -16.992 -8.167 1.00 98.00 361 ALA A O 1
ATOM 2781 N N . ALA A 1 362 ? -0.345 -14.845 -8.011 1.00 98.25 362 ALA A N 1
ATOM 2782 C CA . ALA A 1 362 ? -0.217 -14.766 -6.561 1.00 98.25 362 ALA A CA 1
ATOM 2783 C C . ALA A 1 362 ? -1.111 -15.793 -5.842 1.00 98.25 362 ALA A C 1
ATOM 2785 O O . ALA A 1 362 ? -0.638 -16.578 -5.018 1.00 98.25 362 ALA A O 1
ATOM 2786 N N . ARG A 1 363 ? -2.405 -15.855 -6.193 1.00 96.19 363 ARG A N 1
ATOM 2787 C CA . ARG A 1 363 ? -3.342 -16.807 -5.576 1.00 96.19 363 ARG A CA 1
ATOM 2788 C C . ARG A 1 363 ? -2.917 -18.255 -5.798 1.00 96.19 363 ARG A C 1
ATOM 2790 O O . ARG A 1 363 ? -3.003 -19.055 -4.866 1.00 96.19 363 ARG A O 1
ATOM 2797 N N . SER A 1 364 ? -2.557 -18.593 -7.033 1.00 95.19 364 SER A N 1
ATOM 2798 C CA . SER A 1 364 ? -2.241 -19.967 -7.435 1.00 95.19 364 SER A CA 1
ATOM 2799 C C . SER A 1 364 ? -0.968 -20.442 -6.754 1.00 95.19 364 SER A C 1
ATOM 2801 O O . SER A 1 364 ? -0.956 -21.541 -6.206 1.00 95.19 364 SER A O 1
ATOM 2803 N N . THR A 1 365 ? 0.049 -19.576 -6.697 1.00 96.00 365 THR A N 1
ATOM 2804 C CA . THR A 1 365 ? 1.283 -19.843 -5.955 1.00 96.00 365 THR A CA 1
ATOM 2805 C C . THR A 1 365 ? 0.957 -20.162 -4.502 1.00 96.00 365 THR A C 1
ATOM 2807 O O . THR A 1 365 ? 1.259 -21.265 -4.053 1.00 96.00 365 THR A O 1
ATOM 2810 N N . TRP A 1 366 ? 0.219 -19.281 -3.813 1.00 93.75 366 TRP A N 1
ATOM 2811 C CA . TRP A 1 366 ? -0.112 -19.513 -2.406 1.00 93.75 366 TRP A CA 1
ATOM 2812 C C . TRP A 1 366 ? -0.916 -20.805 -2.181 1.00 93.75 366 TRP A C 1
ATOM 2814 O O . TRP A 1 366 ? -0.615 -21.611 -1.302 1.00 93.75 366 TRP A O 1
ATOM 2824 N N . GLY A 1 367 ? -1.955 -21.025 -2.994 1.00 78.44 367 GLY A N 1
ATOM 2825 C CA . GLY A 1 367 ? -2.851 -22.174 -2.848 1.00 78.44 367 GLY A CA 1
ATOM 2826 C C . GLY A 1 367 ? -2.200 -23.522 -3.170 1.00 78.44 367 GLY A C 1
ATOM 2827 O O . GLY A 1 367 ? -2.524 -24.516 -2.521 1.00 78.44 367 GLY A O 1
ATOM 2828 N N . SER A 1 368 ? -1.283 -23.566 -4.142 1.00 67.00 368 SER A N 1
ATOM 2829 C CA . SER A 1 368 ? -0.570 -24.794 -4.526 1.00 67.00 368 SER A CA 1
ATOM 2830 C C . SER A 1 368 ? 0.298 -25.346 -3.390 1.00 67.00 368 SER A C 1
ATOM 2832 O O . SER A 1 368 ? 0.341 -26.556 -3.174 1.00 67.00 368 SER A O 1
ATOM 2834 N N . ILE A 1 369 ? 0.901 -24.454 -2.604 1.00 57.47 369 ILE A N 1
ATOM 2835 C CA . ILE A 1 369 ? 1.768 -24.800 -1.475 1.00 57.47 369 ILE A CA 1
ATOM 2836 C C . ILE A 1 369 ? 0.945 -25.312 -0.280 1.00 57.47 369 ILE A C 1
ATOM 2838 O O . ILE A 1 369 ? 1.342 -26.269 0.384 1.00 57.47 369 ILE A O 1
ATOM 2842 N N . ASP A 1 370 ? -0.253 -24.762 -0.045 1.00 57.44 370 ASP A N 1
ATOM 2843 C CA . ASP A 1 370 ? -1.158 -25.278 0.998 1.00 57.44 370 ASP A CA 1
ATOM 2844 C C . ASP A 1 370 ? -1.603 -26.730 0.708 1.00 57.44 370 ASP A C 1
ATOM 2846 O O . ASP A 1 370 ? -1.921 -27.483 1.631 1.00 57.44 370 ASP A O 1
ATOM 2850 N N . HIS A 1 371 ? -1.624 -27.139 -0.569 1.00 45.78 371 HIS A N 1
ATOM 2851 C CA . HIS A 1 371 ? -1.972 -28.504 -0.977 1.00 45.78 371 HIS A CA 1
ATOM 2852 C C . HIS A 1 371 ? -0.766 -29.455 -0.918 1.00 45.78 371 HIS A C 1
ATOM 2854 O O . HIS A 1 371 ? -0.950 -30.613 -0.543 1.00 45.78 371 HIS A O 1
ATOM 2860 N N . SER A 1 372 ? 0.457 -28.996 -1.218 1.00 45.06 372 SER A N 1
ATOM 2861 C CA . SER A 1 372 ? 1.664 -29.836 -1.129 1.00 45.06 372 SER A CA 1
ATOM 2862 C C . SER A 1 372 ? 2.032 -30.182 0.318 1.00 45.06 372 SER A C 1
ATOM 2864 O O . SER A 1 372 ? 2.280 -31.346 0.619 1.00 45.06 372 SER A O 1
ATOM 2866 N N . ILE A 1 373 ? 1.931 -29.228 1.252 1.00 48.72 373 ILE A N 1
ATOM 2867 C CA . ILE A 1 373 ? 2.184 -29.476 2.686 1.00 48.72 373 ILE A CA 1
ATOM 2868 C C . ILE A 1 373 ? 1.186 -30.496 3.271 1.00 48.72 373 ILE A C 1
ATOM 2870 O O . ILE A 1 373 ? 1.527 -31.272 4.166 1.00 48.72 373 ILE A O 1
ATOM 2874 N N . LYS A 1 374 ? -0.052 -30.541 2.757 1.00 44.38 374 LYS A N 1
ATOM 2875 C CA . LYS A 1 374 ? -1.052 -31.547 3.160 1.00 44.38 374 LYS A CA 1
ATOM 2876 C C . LYS A 1 374 ? -0.759 -32.945 2.601 1.00 44.38 374 LYS A C 1
ATOM 2878 O O . LYS A 1 374 ? -1.205 -33.921 3.200 1.00 44.38 374 LYS A O 1
ATOM 2883 N N . LEU A 1 375 ? -0.028 -33.053 1.492 1.00 43.81 375 LEU A N 1
ATOM 2884 C CA . LEU A 1 375 ? 0.325 -34.332 0.866 1.00 43.81 375 LEU A CA 1
ATOM 2885 C C . LEU A 1 375 ? 1.604 -34.949 1.460 1.00 43.81 375 LEU A C 1
ATOM 2887 O O . LEU A 1 375 ? 1.670 -36.171 1.580 1.00 43.81 375 LEU A O 1
ATOM 2891 N N . ASP A 1 376 ? 2.562 -34.135 1.913 1.00 47.34 376 ASP A N 1
ATOM 2892 C CA . ASP A 1 376 ? 3.852 -34.614 2.445 1.00 47.34 376 ASP A CA 1
ATOM 2893 C C . ASP A 1 376 ? 3.794 -35.136 3.900 1.00 47.34 376 ASP A C 1
ATOM 2895 O O . ASP A 1 376 ? 4.743 -35.755 4.377 1.00 47.34 376 ASP A O 1
ATOM 2899 N N . ASN A 1 377 ? 2.667 -34.964 4.604 1.00 42.22 377 ASN A N 1
ATOM 2900 C CA . ASN A 1 377 ? 2.469 -35.434 5.987 1.00 42.22 377 ASN A CA 1
ATOM 2901 C C . ASN A 1 377 ? 1.812 -36.824 6.116 1.00 42.22 377 ASN A C 1
ATOM 2903 O O . ASN A 1 377 ? 1.414 -37.218 7.214 1.00 42.22 377 ASN A O 1
ATOM 2907 N N . TYR A 1 378 ? 1.717 -37.600 5.033 1.00 37.56 378 TYR A N 1
ATOM 2908 C CA . TYR A 1 378 ? 1.298 -39.002 5.106 1.00 37.56 378 TYR A CA 1
ATOM 2909 C C . TYR A 1 378 ? 2.508 -39.932 4.968 1.00 37.56 378 TYR A C 1
ATOM 2911 O O . TYR A 1 378 ? 2.994 -40.130 3.850 1.00 37.56 378 TYR A O 1
ATOM 2919 N N . PRO A 1 379 ? 2.995 -40.573 6.052 1.00 38.91 379 PRO A N 1
ATOM 2920 C CA . PRO A 1 379 ? 3.896 -41.698 5.885 1.00 38.91 379 PRO A CA 1
ATOM 2921 C C . PRO A 1 379 ? 3.133 -42.785 5.128 1.00 38.91 379 PRO A C 1
ATOM 2923 O O . PRO A 1 379 ? 2.143 -43.332 5.618 1.00 38.91 379 PRO A O 1
ATOM 2926 N N . LYS A 1 380 ? 3.593 -43.100 3.914 1.00 42.59 380 LYS A N 1
ATOM 2927 C CA . LYS A 1 380 ? 3.214 -44.335 3.228 1.00 42.59 380 LYS A CA 1
ATOM 2928 C C . LYS A 1 380 ? 3.666 -45.490 4.119 1.00 42.59 380 LYS A C 1
ATOM 2930 O O . LYS A 1 380 ? 4.827 -45.887 4.073 1.00 42.59 380 LYS A O 1
ATOM 2935 N N . GLN A 1 381 ? 2.767 -46.016 4.948 1.00 36.72 381 GLN A N 1
ATOM 2936 C CA . GLN A 1 381 ? 2.956 -47.337 5.529 1.00 36.72 381 GLN A CA 1
ATOM 2937 C C . GLN A 1 381 ? 2.953 -48.330 4.368 1.00 36.72 381 GLN A C 1
ATOM 2939 O O . GLN A 1 381 ? 1.917 -48.641 3.783 1.00 36.72 381 GLN A O 1
ATOM 2944 N N . ALA A 1 382 ? 4.150 -48.772 3.995 1.00 39.50 382 ALA A N 1
ATOM 2945 C CA . ALA A 1 382 ? 4.337 -49.936 3.160 1.00 39.50 382 ALA A CA 1
ATOM 2946 C C . ALA A 1 382 ? 3.888 -51.158 3.970 1.00 39.50 382 ALA A C 1
ATOM 2948 O O . ALA A 1 382 ? 4.614 -51.642 4.836 1.00 39.50 382 ALA A O 1
ATOM 2949 N N . HIS A 1 383 ? 2.680 -51.645 3.702 1.00 38.75 383 HIS A N 1
ATOM 2950 C CA . HIS A 1 383 ? 2.337 -53.025 4.006 1.00 38.75 383 HIS A CA 1
ATOM 2951 C C . HIS A 1 383 ? 3.029 -53.911 2.967 1.00 38.75 383 HIS A C 1
ATOM 2953 O O . HIS A 1 383 ? 2.566 -54.019 1.834 1.00 38.75 383 HIS A O 1
ATOM 2959 N N . ASN A 1 384 ? 4.152 -54.510 3.359 1.00 42.66 384 ASN A N 1
ATOM 2960 C CA . ASN A 1 384 ? 4.639 -55.736 2.739 1.00 42.66 384 ASN A CA 1
ATOM 2961 C C . ASN A 1 384 ? 4.154 -56.932 3.568 1.00 42.66 384 ASN A C 1
ATOM 2963 O O . ASN A 1 384 ? 4.012 -56.822 4.786 1.00 42.66 384 ASN A O 1
ATOM 2967 N N . MET A 1 385 ? 3.861 -57.999 2.822 1.00 36.47 385 MET A N 1
ATOM 2968 C CA . MET A 1 385 ? 3.268 -59.292 3.191 1.00 36.47 385 MET A CA 1
ATOM 2969 C C . MET A 1 385 ? 3.817 -59.952 4.451 1.00 36.47 385 MET A C 1
ATOM 2971 O O . MET A 1 385 ? 5.041 -59.845 4.691 1.00 36.47 385 MET A O 1
#

Organism: Cydonia oblonga (NCBI:txid36610)

InterPro domains:
  IPR001223 Glycoside hydrolase family 18, catalytic domain [PF00704] (43-352)
  IPR001223 Glycoside hydrolase family 18, catalytic domain [PS51910] (27-369)
  IPR011583 Chitinase II/V-like, catalytic domain [SM00636] (27-352)
  IPR017853 Glycoside hydrolase superfamily [SSF51445] (31-355)
  IPR029070 Chitinase insertion domain superfamily [G3DSA:3.10.50.10] (256-322)
  IPR029070 Chitinase insertion domain superfamily [SSF54556] (257-323)
  IPR050314 Glycosyl hydrolase family 18 [PTHR11177] (27-380)

Solvent-accessible surface area (backbone atoms only — not comparable to full-atom values): 20018 Å² total; per-residue (Å²): 134,84,86,86,84,86,78,82,86,76,82,79,80,80,80,77,80,79,77,77,76,72,81,70,79,80,61,41,34,32,33,34,41,41,75,88,61,76,43,60,66,76,71,53,70,31,66,65,34,42,33,39,35,44,43,61,31,44,72,40,80,85,71,29,27,50,44,62,53,83,86,46,41,65,59,50,54,45,40,49,65,46,34,27,73,69,18,80,80,44,41,32,27,44,23,33,46,40,84,90,43,66,47,67,50,54,46,60,24,38,72,34,72,73,30,33,50,34,27,45,55,34,44,55,51,48,29,58,77,32,62,37,49,15,40,27,44,23,65,64,57,72,84,43,67,67,36,24,53,22,47,25,52,42,38,44,54,40,37,52,51,36,51,50,51,17,69,74,70,74,45,82,56,58,45,35,37,29,47,43,65,40,33,41,56,58,90,90,36,61,57,43,48,68,33,46,63,76,31,34,68,33,36,38,30,43,33,45,77,70,36,38,26,80,84,38,28,58,34,36,49,58,21,45,18,38,36,91,48,100,66,28,31,51,65,16,53,48,39,33,42,73,67,67,40,58,41,65,33,34,23,48,37,41,54,27,31,28,32,19,25,22,35,75,44,56,91,51,76,63,76,66,28,55,23,76,15,43,43,43,75,89,57,7,72,36,34,38,36,56,48,51,49,49,32,67,76,58,71,29,52,75,44,77,40,82,73,28,43,28,26,35,35,35,46,73,42,35,36,35,19,31,53,44,48,68,25,42,28,53,52,41,43,40,32,52,75,73,59,47,31,31,29,36,31,29,52,34,59,59,21,41,39,98,82,38,54,51,60,49,32,35,41,49,44,50,52,53,51,64,52,50,62,66,59,73,74,59,82,80,78,78,82,74,134

Mean predicted aligned error: 6.96 Å

Radius of gyration: 24.67 Å; Cα contacts (8 Å, |Δi|>4): 779; chains: 1; bounding box: 68×95×53 Å

Sequence (385 aa):
MSSKLTLPFIFSALIFLIHLNFSDCPVVRATYWFPDSRFPAASINSSLFTHLFCAFADLNATTYQLTVSSSNSAPFSSFTQTVRQKNPSVKTLMSIGGGNSNPATFAAMASQATRRKAFINSSIRLARSYNFHGLDLDWEYPSSTTEMTNFGTLLTEWRTAVANESNTTGKTALLLAAAVFRSADYYSINYPFESISNSLDWINVMAYDFYGPGWFPNNTAPPAALSACSVNGDAGITSWIKAGLAPKKIVLGLPFYGYAWRLLDANNHGNFVPADGSGIGTYGDQGSCQIKDFISQNAAQTVYNATVDTNYCYSGKTWIGYDDTQSISAKVSYAQTTKGLLGYFAWHVGADSSNWALSQAARSTWGSIDHSIKLDNYPKQAHNM